Protein AF-A0A8H3URM6-F1 (afdb_monomer_lite)

Sequence (597 aa):
MKFFLSSILAALPLLTSGHVLRPRSQRRVCGNENFEIPDTLKTLHNRLSSTADTAAANLSATIPTYFHIVSSTANQDLVTDQMISDQLDVVNARYAVAGFTFNLVATDRTVNDKWASQQSERAMQKALRKGTYGTLNIYFLTDLPIPLLGQCTFPVANPTSAETVSDGCEIVATSMPGGAKVPYNLGLTVVHEIATMLVSKTSFQTSFVLSASDGGRPLFTNTPTEAQSTRVVITYLNEGAANIIWQIKPVDAQNVTQNHRPFLDGKLLRLRKGLKSSSYTGSNIIPPLMPTEQVFDYYDRKMKPLFGKDQLVEQTKVAISSSLITSCNQVLERLESDHLRHEKRIGWHLAQDSVGLLMTSMASTPNTLKGIEFKPKWLAQSPTAPPNSVRCRTCALSAFRNKKRQACPLRLTRPDSSKPPAASTQNFTPPPWIDTSPQSRASPEVCRALSHFFTKGKGHDVLGRLKEDQLALDPKGVSTLCEPSPSPTPTPPHKPHAHGPARPKPSTTADQIAKLSMAMTLRDCTFFVNVSHDAKGRIVIDGRLADLDPKSGDDAKRLGKWYWDEVDLIEQGWYTGTGVGAGKEGREEECWLWEGE

pLDDT: mean 74.84, std 21.84, range [19.72, 98.19]

Structure (mmCIF, N/CA/C/O backbone):
data_AF-A0A8H3URM6-F1
#
_entry.id   AF-A0A8H3URM6-F1
#
loop_
_atom_site.group_PDB
_atom_site.id
_atom_site.type_symbol
_atom_site.label_atom_id
_atom_site.label_alt_id
_atom_site.label_comp_id
_atom_site.label_asym_id
_atom_site.label_entity_id
_atom_site.label_seq_id
_atom_site.pdbx_PDB_ins_code
_atom_site.Cartn_x
_atom_site.Cartn_y
_atom_site.Cartn_z
_atom_site.occupancy
_atom_site.B_iso_or_equiv
_atom_site.auth_seq_id
_atom_site.auth_comp_id
_atom_site.auth_asym_id
_atom_site.auth_atom_id
_atom_site.pdbx_PDB_model_num
ATOM 1 N N . MET A 1 1 ? -6.444 32.604 33.435 1.00 22.39 1 MET A N 1
ATOM 2 C CA . MET A 1 1 ? -7.071 33.885 33.056 1.00 22.39 1 MET A CA 1
ATOM 3 C C . MET A 1 1 ? -6.577 34.249 31.659 1.00 22.39 1 MET A C 1
ATOM 5 O O . MET A 1 1 ? -5.400 34.518 31.526 1.00 22.39 1 MET A O 1
ATOM 9 N N . LYS A 1 2 ? -7.472 34.190 30.660 1.00 20.05 2 LYS A N 1
ATOM 10 C CA . LYS A 1 2 ? -7.481 34.977 29.408 1.00 20.05 2 LYS A CA 1
ATOM 11 C C . LYS A 1 2 ? -6.284 34.953 28.413 1.00 20.05 2 LYS A C 1
ATOM 13 O O . LYS A 1 2 ? -5.235 35.507 28.696 1.00 20.05 2 LYS A O 1
ATOM 18 N N . PHE A 1 3 ? -6.639 34.522 27.187 1.00 21.72 3 PHE A N 1
ATOM 19 C CA . PHE A 1 3 ? -6.190 34.971 25.844 1.00 21.72 3 PHE A CA 1
ATOM 20 C C . PHE A 1 3 ? -4.773 34.557 25.376 1.00 21.72 3 PHE A C 1
ATOM 22 O O . PHE A 1 3 ? -3.860 34.505 26.180 1.00 21.72 3 PHE A O 1
ATOM 29 N N . PHE A 1 4 ? -4.491 34.188 24.116 1.00 21.81 4 PHE A N 1
ATOM 30 C CA . PHE A 1 4 ? -5.001 34.573 22.781 1.00 21.81 4 PHE A CA 1
ATOM 31 C C . PHE A 1 4 ? -5.020 33.335 21.840 1.00 21.81 4 PHE A C 1
ATOM 33 O O . PHE A 1 4 ? -4.120 32.509 21.926 1.00 21.81 4 PHE A O 1
ATOM 40 N N . LEU A 1 5 ? -6.082 33.040 21.067 1.00 22.05 5 LEU A N 1
ATOM 41 C CA . LEU A 1 5 ? -6.530 33.669 19.800 1.00 22.05 5 LEU A CA 1
ATOM 42 C C . LEU A 1 5 ? -5.486 33.587 18.666 1.00 22.05 5 LEU A C 1
ATOM 44 O O . LEU A 1 5 ? -4.328 33.889 18.892 1.00 22.05 5 LEU A O 1
ATOM 48 N N . SER A 1 6 ? -5.812 33.347 17.397 1.00 21.45 6 SER A N 1
ATOM 49 C CA . SER A 1 6 ? -7.054 33.090 16.653 1.00 21.45 6 SER A CA 1
ATOM 50 C C . SER A 1 6 ? -6.665 33.159 15.164 1.00 21.45 6 SER A C 1
ATOM 52 O O . SER A 1 6 ? -5.586 33.658 14.845 1.00 21.45 6 SER A O 1
ATOM 54 N N . SER A 1 7 ? -7.618 32.812 14.291 1.00 21.75 7 SER A N 1
ATOM 55 C CA . SER A 1 7 ? -7.902 33.526 13.031 1.00 21.75 7 SER A CA 1
ATOM 56 C C . SER A 1 7 ? -7.237 32.972 11.751 1.00 21.75 7 SER A C 1
ATOM 58 O O . SER A 1 7 ? -6.039 32.752 11.739 1.00 21.75 7 SER A O 1
ATOM 60 N N . ILE A 1 8 ? -7.905 32.795 10.596 1.00 22.42 8 ILE A N 1
ATOM 61 C CA . ILE A 1 8 ? -9.201 33.319 10.118 1.00 22.42 8 ILE A CA 1
ATOM 62 C C . ILE A 1 8 ? -9.531 32.740 8.709 1.00 22.42 8 ILE A C 1
ATOM 64 O O . ILE A 1 8 ? -8.610 32.551 7.923 1.00 22.42 8 ILE A O 1
ATOM 68 N N . LEU A 1 9 ? -10.840 32.571 8.424 1.00 21.94 9 LEU A N 1
ATOM 69 C CA . LEU A 1 9 ? -11.581 32.624 7.128 1.00 21.94 9 LEU A CA 1
ATOM 70 C C . LEU A 1 9 ? -11.205 31.664 5.966 1.00 21.94 9 LEU A C 1
ATOM 72 O O . LEU A 1 9 ? -10.062 31.282 5.801 1.00 21.94 9 LEU A O 1
ATOM 76 N N . ALA A 1 10 ? -12.074 31.300 5.014 1.00 20.94 10 ALA A N 1
ATOM 77 C CA . ALA A 1 10 ? -13.515 31.427 4.756 1.00 20.94 10 ALA A CA 1
ATOM 78 C C . ALA A 1 10 ? -13.833 30.644 3.461 1.00 20.94 10 ALA A C 1
ATOM 80 O O . ALA A 1 10 ? -12.940 30.441 2.643 1.00 20.94 10 ALA A O 1
ATOM 81 N N . ALA A 1 11 ? -15.127 30.349 3.264 1.00 20.12 11 ALA A N 1
ATOM 82 C CA . ALA A 1 11 ? -15.887 30.402 1.999 1.00 20.12 11 ALA A CA 1
ATOM 83 C C . ALA A 1 11 ? -16.608 29.098 1.580 1.00 20.12 11 ALA A C 1
ATOM 85 O O . ALA A 1 11 ? -16.002 28.116 1.163 1.00 20.12 11 ALA A O 1
ATOM 86 N N . LEU A 1 12 ? -17.945 29.167 1.664 1.00 21.84 12 LEU A N 1
ATOM 87 C CA . LEU A 1 12 ? -18.951 28.363 0.947 1.00 21.84 12 LEU A CA 1
ATOM 88 C C . LEU A 1 12 ? -18.888 28.595 -0.587 1.00 21.84 12 LEU A C 1
ATOM 90 O O . LEU A 1 12 ? -18.393 29.643 -1.006 1.00 21.84 12 LEU A O 1
ATOM 94 N N . PRO A 1 13 ? -19.420 27.672 -1.424 1.00 23.75 13 PRO A N 1
ATOM 95 C CA . PRO A 1 13 ? -20.816 27.754 -1.932 1.00 23.75 13 PRO A CA 1
ATOM 96 C C . PRO A 1 13 ? -21.560 26.389 -1.872 1.00 23.75 13 PRO A C 1
ATOM 98 O O . PRO A 1 13 ? -20.948 25.341 -2.036 1.00 23.75 13 PRO A O 1
ATOM 101 N N . LEU A 1 14 ? -22.814 26.298 -1.398 1.00 19.72 14 LEU A N 1
ATOM 102 C CA . LEU A 1 14 ? -24.123 26.535 -2.059 1.00 19.72 14 LEU A CA 1
ATOM 103 C C . LEU A 1 14 ? -24.566 25.482 -3.114 1.00 19.72 14 LEU A C 1
ATOM 105 O O . LEU A 1 14 ? -24.080 25.468 -4.235 1.00 19.72 14 LEU A O 1
ATOM 109 N N . LEU A 1 15 ? -25.563 24.679 -2.692 1.00 22.38 15 LEU A N 1
ATOM 110 C CA . LEU A 1 15 ? -26.756 24.131 -3.380 1.00 22.38 15 LEU A CA 1
ATOM 111 C C . LEU A 1 15 ? -26.642 23.501 -4.786 1.00 22.38 15 LEU A C 1
ATOM 113 O O . LEU A 1 15 ? -26.404 24.191 -5.764 1.00 22.38 15 LEU A O 1
ATOM 117 N N . THR A 1 16 ? -27.093 22.245 -4.915 1.00 21.45 16 THR A N 1
ATOM 118 C CA . THR A 1 16 ? -28.340 21.913 -5.645 1.00 21.45 16 THR A CA 1
ATOM 119 C C . THR A 1 16 ? -28.917 20.576 -5.162 1.00 21.45 16 THR A C 1
ATOM 121 O O . THR A 1 16 ? -28.208 19.590 -4.975 1.00 21.45 16 THR A O 1
ATOM 124 N N . SER A 1 17 ? -30.231 20.573 -4.931 1.00 25.91 17 SER A N 1
ATOM 125 C CA . SER A 1 17 ? -31.048 19.397 -4.639 1.00 25.91 17 SER A CA 1
ATOM 126 C C . SER A 1 17 ? -31.165 18.492 -5.864 1.00 25.91 17 SER A C 1
ATOM 128 O O . SER A 1 17 ? -31.462 18.965 -6.957 1.00 25.91 17 SER A O 1
ATOM 130 N N . GLY A 1 18 ? -31.039 17.184 -5.655 1.00 20.23 18 GLY A N 1
ATOM 131 C CA . GLY A 1 18 ? -31.412 16.158 -6.624 1.00 20.23 18 GLY A CA 1
ATOM 132 C C . GLY A 1 18 ? -32.097 14.999 -5.912 1.00 20.23 18 GLY A C 1
ATOM 133 O O . GLY A 1 18 ? -31.440 14.075 -5.444 1.00 20.23 18 GLY A O 1
ATOM 134 N N . HIS A 1 19 ? -33.424 15.058 -5.806 1.00 25.00 19 HIS A N 1
ATOM 135 C CA . HIS A 1 19 ? -34.251 13.895 -5.496 1.00 25.00 19 HIS A CA 1
ATOM 136 C C . HIS A 1 19 ? -34.042 12.832 -6.580 1.00 25.00 19 HIS A C 1
ATOM 138 O O . HIS A 1 19 ? -34.504 13.031 -7.698 1.00 25.00 19 HIS A O 1
ATOM 144 N N . VAL A 1 20 ? -33.431 11.689 -6.256 1.00 21.95 20 VAL A N 1
ATOM 145 C CA . VAL A 1 20 ? -33.603 10.451 -7.035 1.00 21.95 20 VAL A CA 1
A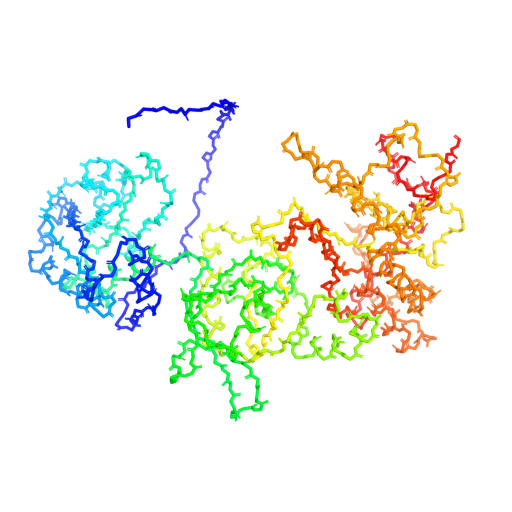TOM 146 C C . VAL A 1 20 ? -33.661 9.250 -6.086 1.00 21.95 20 VAL A C 1
ATOM 148 O O . VAL A 1 20 ? -32.659 8.771 -5.571 1.00 21.95 20 VAL A O 1
ATOM 151 N N . LEU A 1 21 ? -34.903 8.843 -5.821 1.00 22.05 21 LEU A N 1
ATOM 152 C CA . LEU A 1 21 ? -35.418 7.480 -5.650 1.00 22.05 21 LEU A CA 1
ATOM 153 C C . LEU A 1 21 ? -34.482 6.404 -5.058 1.00 22.05 21 LEU A C 1
ATOM 155 O O . LEU A 1 21 ? -33.603 5.859 -5.721 1.00 22.05 21 LEU A O 1
ATOM 159 N N . ARG A 1 22 ? -34.819 6.000 -3.824 1.00 28.72 22 ARG A N 1
ATOM 160 C CA . ARG A 1 22 ? -34.423 4.737 -3.178 1.00 28.72 22 ARG A CA 1
ATOM 161 C C . ARG A 1 22 ? -34.714 3.518 -4.073 1.00 28.72 22 ARG A C 1
ATOM 163 O O . ARG A 1 22 ? -35.853 3.372 -4.518 1.00 28.72 22 ARG A O 1
ATOM 170 N N . PRO A 1 23 ? -33.790 2.543 -4.133 1.00 22.27 23 PRO A N 1
ATOM 171 C CA . PRO A 1 23 ? -34.149 1.134 -4.243 1.00 22.27 23 PRO A CA 1
ATOM 172 C C . PRO A 1 23 ? -33.955 0.386 -2.915 1.00 22.27 23 PRO A C 1
ATOM 174 O O . PRO A 1 23 ? -33.100 0.703 -2.092 1.00 22.27 23 PRO A O 1
ATOM 177 N N . ARG A 1 24 ? -34.821 -0.611 -2.731 1.00 23.92 24 ARG A N 1
ATOM 178 C CA . ARG A 1 24 ? -35.062 -1.451 -1.552 1.00 23.92 24 ARG A CA 1
ATOM 179 C C . ARG A 1 24 ? -33.897 -2.376 -1.151 1.00 23.92 24 ARG A C 1
ATOM 181 O O . ARG A 1 24 ? -33.374 -3.116 -1.970 1.00 23.92 24 ARG A O 1
ATOM 188 N N . SER A 1 25 ? -33.676 -2.411 0.167 1.00 29.08 25 SER A N 1
ATOM 189 C CA . SER A 1 25 ? -33.375 -3.554 1.054 1.00 29.08 25 SER A CA 1
ATOM 190 C C . SER A 1 25 ? -32.246 -4.545 0.718 1.00 29.08 25 SER A C 1
ATOM 192 O O . SER A 1 25 ? -32.439 -5.467 -0.070 1.00 29.08 25 SER A O 1
ATOM 194 N N . GLN A 1 26 ? -31.196 -4.529 1.547 1.00 25.72 26 GLN A N 1
ATOM 195 C CA . GLN A 1 26 ? -30.624 -5.742 2.148 1.00 25.72 26 GLN A CA 1
ATOM 196 C C . GLN A 1 26 ? -30.289 -5.474 3.629 1.00 25.72 26 GLN A C 1
ATOM 198 O O . GLN A 1 26 ? -29.998 -4.351 4.025 1.00 25.72 26 GLN A O 1
ATOM 203 N N . ARG A 1 27 ? -30.527 -6.497 4.453 1.00 28.97 27 ARG A N 1
ATOM 204 C CA . ARG A 1 27 ? -31.002 -6.458 5.848 1.00 28.97 27 ARG A CA 1
ATOM 205 C C . ARG A 1 27 ? -29.857 -6.318 6.872 1.00 28.97 27 ARG A C 1
ATOM 207 O O . ARG A 1 27 ? -28.910 -7.089 6.805 1.00 28.97 27 ARG A O 1
ATOM 214 N N . ARG A 1 28 ? -29.991 -5.422 7.864 1.00 32.56 28 ARG A N 1
ATOM 215 C CA . ARG A 1 28 ? -29.176 -5.395 9.100 1.00 32.56 28 ARG A CA 1
ATOM 216 C C . ARG A 1 28 ? -29.910 -6.188 10.184 1.00 32.56 28 ARG A C 1
ATOM 218 O O . ARG A 1 28 ? -30.978 -5.753 10.590 1.00 32.56 28 ARG A O 1
ATOM 225 N N . VAL A 1 29 ? -29.395 -7.346 10.603 1.00 30.70 29 VAL A N 1
ATOM 226 C CA . VAL A 1 29 ? -29.960 -8.147 11.708 1.00 30.70 29 VAL A CA 1
ATOM 227 C C . VAL A 1 29 ? -28.808 -8.714 12.546 1.00 30.70 29 VAL A C 1
ATOM 229 O O . VAL A 1 29 ? -28.092 -9.591 12.070 1.00 30.70 29 VAL A O 1
ATOM 232 N N . CYS A 1 30 ? -28.624 -8.245 13.783 1.00 43.53 30 CYS A N 1
ATOM 233 C CA . CYS A 1 30 ? -27.733 -8.863 14.775 1.00 43.53 30 CYS A CA 1
ATOM 234 C C . CYS A 1 30 ? -28.233 -8.618 16.212 1.00 43.53 30 CYS A C 1
ATOM 236 O O . CYS A 1 30 ? -28.689 -7.525 16.524 1.00 43.53 30 CYS A O 1
ATOM 238 N N . GLY A 1 31 ? -28.139 -9.637 17.076 1.00 35.72 31 GLY A N 1
ATOM 239 C CA . GLY A 1 31 ? -28.532 -9.561 18.496 1.00 35.72 31 GLY A CA 1
ATOM 240 C C . GLY A 1 31 ? -28.858 -10.916 19.152 1.00 35.72 31 GLY A C 1
ATOM 241 O O . GLY A 1 31 ? -29.718 -10.969 20.022 1.00 35.72 31 GLY A O 1
ATOM 242 N N . ASN A 1 32 ? -28.261 -12.017 18.680 1.00 33.91 32 ASN A N 1
ATOM 243 C CA . ASN A 1 32 ? -28.533 -13.354 19.222 1.00 33.91 32 ASN A CA 1
ATOM 244 C C . ASN A 1 32 ? -27.608 -13.669 20.416 1.00 33.91 32 ASN A C 1
ATOM 246 O O . ASN A 1 32 ? -26.588 -13.004 20.589 1.00 33.91 32 ASN A O 1
ATOM 250 N N . GLU A 1 33 ? -27.929 -14.719 21.175 1.00 31.64 33 GLU A N 1
ATOM 251 C CA . GLU A 1 33 ? -27.276 -15.174 22.425 1.00 31.64 33 GLU A CA 1
ATOM 252 C C . GLU A 1 33 ? -25.735 -15.322 22.399 1.00 31.64 33 GLU A C 1
ATOM 254 O O . GLU A 1 33 ? -25.104 -15.333 23.453 1.00 31.64 33 GLU A O 1
ATOM 259 N N . ASN A 1 34 ? -25.106 -15.350 21.219 1.00 32.72 34 ASN A N 1
ATOM 260 C CA . ASN A 1 34 ? -23.661 -15.543 21.028 1.00 32.72 34 ASN A CA 1
ATOM 261 C C . ASN A 1 34 ? -22.845 -14.233 20.947 1.00 32.72 34 ASN A C 1
ATOM 263 O O . ASN A 1 34 ? -21.835 -14.177 20.242 1.00 32.72 34 ASN A O 1
ATOM 267 N N . PHE A 1 35 ? -23.271 -13.156 21.616 1.00 35.91 35 PHE A N 1
ATOM 268 C CA . PHE A 1 35 ? -22.488 -11.914 21.667 1.00 35.91 35 PHE A CA 1
ATOM 269 C C . PHE A 1 35 ? -21.447 -11.962 22.796 1.00 35.91 35 PHE A C 1
ATOM 271 O O . PHE A 1 35 ? -21.747 -11.680 23.958 1.00 35.91 35 PHE A O 1
ATOM 278 N N . GLU A 1 36 ? -20.207 -12.302 22.445 1.00 36.00 36 GLU A N 1
ATOM 279 C CA . GLU A 1 36 ? -19.042 -12.056 23.296 1.00 36.00 36 GLU A CA 1
ATOM 280 C C . GLU A 1 36 ? -18.607 -10.595 23.158 1.00 36.00 36 GLU A C 1
ATOM 282 O O . GLU A 1 36 ? -18.467 -10.069 22.051 1.00 36.00 36 GLU A O 1
ATOM 287 N N . ILE A 1 37 ? -18.392 -9.928 24.293 1.00 36.47 37 ILE A N 1
ATOM 288 C CA . ILE A 1 37 ? -17.875 -8.559 24.320 1.00 36.47 37 ILE A CA 1
ATOM 289 C C . ILE A 1 37 ? -16.481 -8.595 23.701 1.00 36.47 37 ILE A C 1
ATOM 291 O O . ILE A 1 37 ? -15.611 -9.280 24.247 1.00 36.47 37 ILE A O 1
ATOM 295 N N . PRO A 1 38 ? -16.230 -7.862 22.601 1.00 39.31 38 PRO A N 1
ATOM 296 C CA . PRO A 1 38 ? -14.899 -7.809 22.035 1.00 39.31 38 PRO A CA 1
ATOM 297 C C . PRO A 1 38 ? -13.953 -7.288 23.114 1.00 39.31 38 PRO A C 1
ATOM 299 O O . PRO A 1 38 ? -14.256 -6.296 23.784 1.00 39.31 38 PRO A O 1
ATOM 302 N N . ASP A 1 39 ? -12.793 -7.925 23.274 1.00 35.44 39 ASP A N 1
ATOM 303 C CA . ASP A 1 39 ? -11.812 -7.539 24.291 1.00 35.44 39 ASP A CA 1
ATOM 304 C C . ASP A 1 39 ? -11.472 -6.027 24.228 1.00 35.44 39 ASP A C 1
ATOM 306 O O . ASP A 1 39 ? -11.040 -5.443 25.226 1.00 35.44 39 ASP A O 1
ATOM 310 N N . THR A 1 40 ? -11.758 -5.359 23.098 1.00 36.56 40 THR A N 1
ATOM 311 C CA . THR A 1 40 ? -11.626 -3.917 22.851 1.00 36.56 40 THR A CA 1
ATOM 312 C C . THR A 1 40 ? -12.044 -2.977 23.958 1.00 36.56 40 THR A C 1
ATOM 314 O O . THR A 1 40 ? -11.334 -2.003 24.227 1.00 36.56 40 THR A O 1
ATOM 317 N N . LEU A 1 41 ? -13.146 -3.283 24.624 1.00 35.97 41 LEU A N 1
ATOM 318 C CA . LEU A 1 41 ? -13.705 -2.435 25.666 1.00 35.97 41 LEU A CA 1
ATOM 319 C C . LEU A 1 41 ? -12.892 -2.493 26.960 1.00 35.97 41 LEU A C 1
ATOM 321 O O . LEU A 1 41 ? -12.703 -1.464 27.605 1.00 35.97 41 LEU A O 1
ATOM 325 N N . LYS A 1 42 ? -12.284 -3.647 27.268 1.00 36.66 42 LYS A N 1
ATOM 326 C CA . LYS A 1 42 ? -11.402 -3.823 28.435 1.00 36.66 42 LYS A CA 1
ATOM 327 C C . LYS A 1 42 ? -10.148 -2.946 28.373 1.00 36.66 42 LYS A C 1
ATOM 329 O O . LYS A 1 42 ? -9.509 -2.738 29.392 1.00 36.66 42 LYS A O 1
ATOM 334 N N . THR A 1 43 ? -9.754 -2.444 27.199 1.00 35.62 43 THR A N 1
ATOM 335 C CA . THR A 1 43 ? -8.557 -1.588 27.074 1.00 35.62 43 THR A CA 1
ATOM 336 C C . THR A 1 43 ? -8.857 -0.116 26.842 1.00 35.62 43 THR A C 1
ATOM 338 O O . THR A 1 43 ? -7.979 0.714 27.062 1.00 35.62 43 THR A O 1
ATOM 341 N N . LEU A 1 44 ? -10.083 0.235 26.443 1.00 35.84 44 LEU A N 1
ATOM 342 C CA . LEU A 1 44 ? -10.541 1.622 26.529 1.00 35.84 44 LEU A CA 1
ATOM 343 C C . LEU A 1 44 ? -10.580 2.072 28.001 1.00 35.84 44 LEU A C 1
ATOM 345 O O . LEU A 1 44 ? -10.142 3.179 28.300 1.00 35.84 44 LEU A O 1
ATOM 349 N N . HIS A 1 45 ? -10.974 1.164 28.905 1.00 35.16 45 HIS A N 1
ATOM 350 C CA . HIS A 1 45 ? -10.851 1.296 30.361 1.00 35.16 45 HIS A CA 1
ATOM 351 C C . HIS A 1 45 ? -9.432 1.712 30.790 1.00 35.16 45 HIS A C 1
ATOM 353 O O . HIS A 1 45 ? -9.264 2.764 31.393 1.00 35.16 45 HIS A O 1
ATOM 359 N N . ASN A 1 46 ? -8.397 0.982 30.353 1.00 33.94 46 ASN A N 1
ATOM 360 C CA . ASN A 1 46 ? -6.998 1.280 30.700 1.00 33.94 46 ASN A CA 1
ATOM 361 C C . ASN A 1 46 ? -6.472 2.610 30.124 1.00 33.94 46 ASN A C 1
ATOM 363 O O . ASN A 1 46 ? -5.514 3.173 30.645 1.00 33.94 46 ASN A O 1
ATOM 367 N N . ARG A 1 47 ? -7.056 3.109 29.024 1.00 33.25 47 ARG A N 1
ATOM 368 C CA . ARG A 1 47 ? -6.617 4.348 28.355 1.00 33.25 47 ARG A CA 1
ATOM 369 C C . ARG A 1 47 ? -7.286 5.608 28.898 1.00 33.25 47 ARG A C 1
ATOM 371 O O . ARG A 1 47 ? -6.674 6.668 28.856 1.00 33.25 47 ARG A O 1
ATOM 378 N N . LEU A 1 48 ? -8.511 5.508 29.410 1.00 34.97 48 LEU A N 1
ATOM 379 C CA . LEU A 1 48 ? -9.191 6.628 30.072 1.00 34.97 48 LEU A CA 1
ATOM 380 C C . LEU A 1 48 ? -8.595 6.933 31.462 1.00 34.97 48 LEU A C 1
ATOM 382 O O . LEU A 1 48 ? -8.845 7.997 32.015 1.00 34.97 48 LEU A O 1
ATOM 386 N N . SER A 1 49 ? -7.759 6.034 31.992 1.00 36.12 49 SER A N 1
ATOM 387 C CA . SER A 1 49 ? -7.047 6.164 33.268 1.00 36.12 49 SER A CA 1
ATOM 388 C C . SER A 1 49 ? -5.775 7.025 33.235 1.00 36.12 49 SER A C 1
ATOM 390 O O . SER A 1 49 ? -5.206 7.276 34.291 1.00 36.12 49 SER A O 1
ATOM 392 N N . SER A 1 50 ? -5.278 7.481 32.075 1.00 33.53 50 SER A N 1
ATOM 393 C CA . SER A 1 50 ? -3.970 8.166 32.001 1.00 33.53 50 SER A CA 1
ATOM 394 C C . SER A 1 50 ? -4.017 9.692 32.175 1.00 33.53 50 SER A C 1
ATOM 396 O O . SER A 1 50 ? -3.139 10.393 31.673 1.00 33.53 50 SER A O 1
ATOM 398 N N . THR A 1 51 ? -5.014 10.228 32.879 1.00 34.94 51 THR A N 1
ATOM 399 C CA . THR A 1 51 ? -5.032 11.642 33.292 1.00 34.94 51 THR A CA 1
ATOM 400 C C . THR A 1 51 ? -5.462 11.784 34.751 1.00 34.94 51 THR A C 1
ATOM 402 O O . THR A 1 51 ? -6.599 12.162 35.014 1.00 34.94 51 THR A O 1
ATOM 405 N N . ALA A 1 52 ? -4.554 11.441 35.670 1.00 30.31 52 ALA A N 1
ATOM 406 C CA . ALA A 1 52 ? -4.299 12.064 36.981 1.00 30.31 52 ALA A CA 1
ATOM 407 C C . ALA A 1 52 ? -3.666 11.043 37.948 1.00 30.31 52 ALA A C 1
ATOM 409 O O . ALA A 1 52 ? -4.069 9.887 38.003 1.00 30.31 52 ALA A O 1
ATOM 410 N N . ASP A 1 53 ? -2.649 11.527 38.653 1.00 29.83 53 ASP A N 1
ATOM 411 C CA . ASP A 1 53 ? -1.744 10.921 39.630 1.00 29.83 53 ASP A CA 1
ATOM 412 C C . ASP A 1 53 ? -2.123 9.618 40.368 1.00 29.83 53 ASP A C 1
ATOM 414 O O . ASP A 1 53 ? -3.228 9.392 40.852 1.00 29.83 53 ASP A O 1
ATOM 418 N N . THR A 1 54 ? -1.072 8.809 40.529 1.00 37.28 54 THR A N 1
ATOM 419 C CA . THR A 1 54 ? -0.862 7.669 41.434 1.00 37.28 54 THR A CA 1
ATOM 420 C C . THR A 1 54 ? -1.712 7.635 42.711 1.00 37.28 54 THR A C 1
ATOM 422 O O . THR A 1 54 ? -1.396 8.303 43.691 1.00 37.28 54 THR A O 1
ATOM 425 N N . ALA A 1 55 ? -2.674 6.713 42.748 1.00 27.83 55 ALA A N 1
ATOM 426 C CA . ALA A 1 55 ? -2.976 5.833 43.880 1.00 27.83 55 ALA A CA 1
ATOM 427 C C . ALA A 1 55 ? -3.876 4.694 43.376 1.00 27.83 55 ALA A C 1
ATOM 429 O O . ALA A 1 55 ? -4.726 4.901 42.515 1.00 27.83 55 ALA A O 1
ATOM 430 N N . ALA A 1 56 ? -3.675 3.480 43.885 1.00 36.03 56 ALA A N 1
ATOM 431 C CA . ALA A 1 56 ? -4.493 2.319 43.559 1.00 36.03 56 ALA A CA 1
ATOM 432 C C . ALA A 1 56 ? -5.986 2.592 43.835 1.00 36.03 56 ALA A C 1
ATOM 434 O O . ALA A 1 56 ? -6.423 2.589 44.982 1.00 36.03 56 ALA A O 1
ATOM 435 N N . ALA A 1 57 ? -6.768 2.801 42.778 1.00 29.88 57 ALA A N 1
ATOM 436 C CA . ALA A 1 57 ? -8.221 2.774 42.813 1.00 29.88 57 ALA A CA 1
ATOM 437 C C . ALA A 1 57 ? -8.714 2.107 41.525 1.00 29.88 57 ALA A C 1
ATOM 439 O O . ALA A 1 57 ? -8.346 2.516 40.426 1.00 29.88 57 ALA A O 1
ATOM 440 N N . ASN A 1 58 ? -9.526 1.058 41.666 1.00 37.12 58 ASN A N 1
ATOM 441 C CA . ASN A 1 58 ? -10.289 0.467 40.570 1.00 37.12 58 ASN A CA 1
ATOM 442 C C . ASN A 1 58 ? -11.016 1.585 39.805 1.00 37.12 58 ASN A C 1
ATOM 444 O O . ASN A 1 58 ? -11.922 2.211 40.353 1.00 37.12 58 ASN A O 1
ATOM 448 N N . LEU A 1 59 ? -10.628 1.851 38.556 1.00 40.66 59 LEU A N 1
ATOM 449 C CA . LEU A 1 59 ? -11.228 2.898 37.725 1.00 40.66 59 LEU A CA 1
ATOM 450 C C . LEU A 1 59 ? -12.572 2.439 37.141 1.00 40.66 59 LEU A C 1
ATOM 452 O O . LEU A 1 59 ? -12.723 2.281 35.937 1.00 40.66 59 LEU A O 1
ATOM 456 N N . SER A 1 60 ? -13.582 2.228 37.983 1.00 53.47 60 SER A N 1
ATOM 457 C CA . SER A 1 60 ? -14.961 2.078 37.512 1.00 53.47 60 SER A CA 1
ATOM 458 C C . SER A 1 60 ? -15.414 3.377 36.831 1.00 53.47 60 SER A C 1
ATOM 460 O O . SER A 1 60 ? -15.541 4.409 37.494 1.00 53.47 60 SER A O 1
ATOM 462 N N . ALA A 1 61 ? -15.654 3.349 35.520 1.00 61.41 61 ALA A N 1
ATOM 463 C CA . ALA A 1 61 ? -16.208 4.491 34.801 1.00 61.41 61 ALA A CA 1
ATOM 464 C C . ALA A 1 61 ? -17.737 4.414 34.842 1.00 61.41 61 ALA A C 1
ATOM 466 O O . ALA A 1 61 ? -18.346 3.582 34.165 1.00 61.41 61 ALA A O 1
ATOM 467 N N . THR A 1 62 ? -18.349 5.283 35.645 1.00 80.44 62 THR A N 1
ATOM 468 C CA . THR A 1 62 ? -19.805 5.407 35.711 1.00 80.44 62 THR A CA 1
ATOM 469 C C . THR A 1 62 ? -20.291 6.350 34.617 1.00 80.44 62 THR A C 1
ATOM 471 O O . THR A 1 62 ? -20.033 7.550 34.677 1.00 80.44 62 THR A O 1
ATOM 474 N N . ILE A 1 63 ? -20.999 5.819 33.622 1.00 81.69 63 ILE A N 1
ATOM 475 C CA . ILE A 1 63 ? -21.578 6.575 32.511 1.00 81.69 63 ILE A CA 1
ATOM 476 C C . ILE A 1 63 ? -23.007 6.982 32.897 1.00 81.69 63 ILE A C 1
ATOM 478 O O . ILE A 1 63 ? -23.873 6.107 33.030 1.00 81.69 63 ILE A O 1
ATOM 482 N N . PRO A 1 64 ? -23.294 8.287 33.072 1.00 90.00 64 PRO A N 1
ATOM 483 C CA . PRO A 1 64 ? -24.661 8.760 33.228 1.00 90.00 64 PRO A CA 1
ATOM 484 C C . PRO A 1 64 ? -25.457 8.377 31.983 1.00 90.00 64 PRO A C 1
ATOM 486 O O . PRO A 1 64 ? -25.049 8.686 30.862 1.00 90.00 64 PRO A O 1
ATOM 489 N N . THR A 1 65 ? -26.563 7.674 32.181 1.00 93.94 65 THR A N 1
ATOM 490 C CA . THR A 1 65 ? -27.355 7.086 31.104 1.00 93.94 65 THR A CA 1
ATOM 491 C C . THR A 1 65 ? -28.805 7.532 31.225 1.00 93.94 65 THR A C 1
ATOM 493 O O . THR A 1 65 ? -29.366 7.509 32.318 1.00 93.94 65 THR A O 1
ATOM 496 N N . TYR A 1 66 ? -29.413 7.940 30.116 1.00 97.31 66 TYR A N 1
ATOM 497 C CA . TYR A 1 66 ? -30.841 8.238 30.027 1.00 97.31 66 TYR A CA 1
ATOM 498 C C . TYR A 1 66 ? -31.514 7.251 29.089 1.00 97.31 66 TYR A C 1
ATOM 500 O O . TYR A 1 66 ? -31.014 6.999 27.989 1.00 97.31 66 TYR A O 1
ATOM 508 N N . PHE A 1 67 ? -32.651 6.711 29.522 1.00 98.19 67 PHE A N 1
ATOM 509 C CA . PHE A 1 67 ? -33.528 5.924 28.664 1.00 98.19 67 PHE A CA 1
ATOM 510 C C . PHE A 1 67 ? -34.715 6.785 28.236 1.00 98.19 67 PHE A C 1
ATOM 512 O O . PHE A 1 67 ? -35.466 7.300 29.062 1.00 98.19 67 PHE A O 1
ATOM 519 N N . HIS A 1 68 ? -34.887 6.930 26.931 1.00 98.00 68 HIS A N 1
ATOM 520 C CA . HIS A 1 68 ? -36.009 7.625 26.323 1.00 98.00 68 HIS A CA 1
ATOM 521 C C . HIS A 1 68 ? -36.924 6.581 25.698 1.00 98.00 68 HIS A C 1
ATOM 523 O O . HIS A 1 68 ? -36.591 5.992 24.672 1.00 98.00 68 HIS A O 1
ATOM 529 N N . ILE A 1 69 ? -38.067 6.323 26.321 1.00 98.19 69 ILE A N 1
ATOM 530 C CA . ILE A 1 69 ? -39.081 5.426 25.775 1.00 98.19 69 ILE A CA 1
ATOM 531 C C . ILE A 1 69 ? -39.967 6.245 24.851 1.00 98.19 69 ILE A C 1
ATOM 533 O O . ILE A 1 69 ? -40.684 7.139 25.301 1.00 98.19 69 ILE A O 1
ATOM 537 N N . VAL A 1 70 ? -39.913 5.958 23.557 1.00 97.62 70 VAL A N 1
ATOM 538 C CA . VAL A 1 70 ? -40.674 6.690 22.548 1.00 97.62 70 VAL A CA 1
ATOM 539 C C . VAL A 1 70 ? -41.671 5.741 21.906 1.00 97.62 70 VAL A C 1
ATOM 541 O O . VAL A 1 70 ? -41.311 4.873 21.106 1.00 97.62 70 VAL A O 1
ATOM 544 N N . SER A 1 71 ? -42.933 5.925 22.278 1.00 97.50 71 SER A N 1
ATOM 545 C CA . SER A 1 71 ? -44.025 5.044 21.892 1.00 97.50 71 SER A CA 1
ATOM 546 C C . SER A 1 71 ? -44.932 5.679 20.848 1.00 97.50 71 SER A C 1
ATOM 548 O O . SER A 1 71 ? -45.178 6.889 20.870 1.00 97.50 71 SER A O 1
ATOM 550 N N . SER A 1 72 ? -45.481 4.865 19.949 1.00 96.81 72 SER A N 1
ATOM 551 C CA . SER A 1 72 ? -46.692 5.259 19.231 1.00 96.81 72 SER A CA 1
ATOM 552 C C . SER A 1 72 ? -47.899 5.204 20.164 1.00 96.81 72 SER A C 1
ATOM 554 O O . SER A 1 72 ? -47.875 4.566 21.215 1.00 96.81 72 SER A O 1
ATOM 556 N N . THR A 1 73 ? -48.986 5.842 19.752 1.00 96.25 73 THR A N 1
ATOM 557 C CA . THR A 1 73 ? -50.280 5.832 20.432 1.00 96.25 73 THR A CA 1
ATOM 558 C C . THR A 1 73 ? -50.829 4.412 20.586 1.00 96.25 73 THR A C 1
ATOM 560 O O . THR A 1 73 ? -51.446 4.101 21.597 1.00 96.25 73 THR A O 1
ATOM 563 N N . ALA A 1 74 ? -50.558 3.526 19.622 1.00 94.88 74 ALA A N 1
ATOM 564 C CA . ALA A 1 74 ? -50.977 2.127 19.679 1.00 94.88 74 ALA A CA 1
ATOM 565 C C . ALA A 1 74 ? -50.150 1.281 20.665 1.00 94.88 74 ALA A C 1
ATOM 567 O O . ALA A 1 74 ? -50.648 0.286 21.179 1.00 94.88 74 ALA A O 1
ATOM 568 N N . ASN A 1 75 ? -48.903 1.678 20.931 1.00 95.44 75 ASN A N 1
ATOM 569 C CA . ASN A 1 75 ? -47.934 0.912 21.717 1.00 95.44 75 ASN A CA 1
ATOM 570 C C . ASN A 1 75 ? -47.485 1.655 22.991 1.00 95.44 75 ASN A C 1
ATOM 572 O O . ASN A 1 75 ? -46.382 1.415 23.486 1.00 95.44 75 ASN A O 1
ATOM 576 N N . GLN A 1 76 ? -48.304 2.571 23.525 1.00 93.81 76 GLN A N 1
ATOM 577 C CA . GLN A 1 76 ? -47.941 3.413 24.680 1.00 93.81 76 GLN A CA 1
ATOM 578 C C . GLN A 1 76 ? -47.516 2.591 25.901 1.00 93.81 76 GLN A C 1
ATOM 580 O O . GLN A 1 76 ? -46.520 2.925 26.544 1.00 93.81 76 GLN A O 1
ATOM 585 N N . ASP A 1 77 ? -48.202 1.473 26.134 1.00 92.25 77 ASP A N 1
ATOM 586 C CA . ASP A 1 77 ? -47.993 0.595 27.287 1.00 92.25 77 ASP A CA 1
ATOM 587 C C . ASP A 1 77 ? -47.068 -0.600 26.987 1.00 92.25 77 ASP A C 1
ATOM 589 O O . ASP A 1 77 ? -46.906 -1.488 27.821 1.00 92.25 77 ASP A O 1
ATOM 593 N N . LEU A 1 78 ? -46.442 -0.643 25.801 1.00 94.19 78 LEU A N 1
ATOM 594 C CA . LEU A 1 78 ? -45.627 -1.785 25.365 1.00 94.19 78 LEU A CA 1
ATOM 595 C C . LEU A 1 78 ? -44.385 -1.998 26.242 1.00 94.19 78 LEU A C 1
ATOM 597 O O . LEU A 1 78 ? -43.989 -3.135 26.483 1.00 94.19 78 LEU A O 1
ATOM 601 N N . VAL A 1 79 ? -43.742 -0.912 26.676 1.00 96.38 79 VAL A N 1
ATOM 602 C CA . VAL A 1 79 ? -42.507 -0.970 27.469 1.00 96.38 79 VAL A CA 1
ATOM 603 C C . VAL A 1 79 ? -42.848 -0.847 28.945 1.00 96.38 79 VAL A C 1
ATOM 605 O O . VAL A 1 79 ? -43.222 0.231 29.410 1.00 96.38 79 VAL A O 1
ATOM 608 N N . THR A 1 80 ? -42.686 -1.930 29.697 1.00 96.94 80 THR A N 1
ATOM 609 C CA . THR A 1 80 ? -42.918 -1.945 31.147 1.00 96.94 80 THR A CA 1
ATOM 610 C C . THR A 1 80 ? -41.690 -1.456 31.916 1.00 96.94 80 THR A C 1
ATOM 612 O O . THR A 1 80 ? -40.572 -1.448 31.398 1.00 96.94 80 THR A O 1
ATOM 615 N N . ASP A 1 81 ? -41.877 -1.067 33.176 1.00 95.81 81 ASP A N 1
ATOM 616 C CA . ASP A 1 81 ? -40.755 -0.689 34.047 1.00 95.81 81 ASP A CA 1
ATOM 617 C C . ASP A 1 81 ? -39.829 -1.880 34.343 1.00 95.81 81 ASP A C 1
ATOM 619 O O . ASP A 1 81 ? -38.621 -1.699 34.493 1.00 95.81 81 ASP A O 1
ATOM 623 N N . GLN A 1 82 ? -40.366 -3.106 34.315 1.00 95.81 82 GLN A N 1
ATOM 624 C CA . GLN A 1 82 ? -39.562 -4.323 34.413 1.00 95.81 82 GLN A CA 1
ATOM 625 C C . GLN A 1 82 ? -38.597 -4.446 33.227 1.00 95.81 82 GLN A C 1
ATOM 627 O O . GLN A 1 82 ? -37.410 -4.660 33.438 1.00 95.81 82 GLN A O 1
ATOM 632 N N . MET A 1 83 ? -39.068 -4.216 31.993 1.00 96.94 83 MET A N 1
ATOM 633 C CA . MET A 1 83 ? -38.201 -4.240 30.807 1.00 96.94 83 MET A CA 1
ATOM 634 C C . MET A 1 83 ? -37.067 -3.215 30.920 1.00 96.94 83 MET A C 1
ATOM 636 O O . MET A 1 83 ? -35.937 -3.503 30.537 1.00 96.94 83 MET A O 1
ATOM 640 N N . ILE A 1 84 ? -37.358 -2.020 31.445 1.00 97.12 84 ILE A N 1
ATOM 641 C CA . ILE A 1 84 ? -36.368 -0.956 31.669 1.00 97.12 84 ILE A CA 1
ATOM 642 C C . ILE A 1 84 ? -35.306 -1.392 32.682 1.00 97.12 84 ILE A C 1
ATOM 644 O O . ILE A 1 84 ? -34.114 -1.259 32.394 1.00 97.12 84 ILE A O 1
ATOM 648 N N . SER A 1 85 ? -35.731 -1.924 33.833 1.00 96.25 85 SER A N 1
ATOM 649 C CA . SER A 1 85 ? -34.822 -2.426 34.869 1.00 96.25 85 SER A CA 1
ATOM 650 C C . SER A 1 85 ? -33.948 -3.556 34.327 1.00 96.25 85 SER A C 1
ATOM 652 O O . SER A 1 85 ? -32.723 -3.465 34.369 1.00 96.25 85 SER A O 1
ATOM 654 N N . ASP A 1 86 ? -34.566 -4.562 33.707 1.00 93.31 86 ASP A N 1
ATOM 655 C CA . ASP A 1 86 ? -33.864 -5.723 33.162 1.00 93.31 86 ASP A CA 1
ATOM 656 C C . ASP A 1 86 ? -32.876 -5.315 32.062 1.00 93.31 86 ASP A C 1
ATOM 658 O O . ASP A 1 86 ? -31.781 -5.864 31.946 1.00 93.31 86 ASP A O 1
ATOM 662 N N . GLN A 1 87 ? -33.232 -4.330 31.232 1.00 96.69 87 GLN A N 1
ATOM 663 C CA . GLN A 1 87 ? -32.348 -3.841 30.180 1.00 96.69 87 GLN A CA 1
ATOM 664 C C . GLN A 1 87 ? -31.100 -3.159 30.751 1.00 96.69 87 GLN A C 1
ATOM 666 O O . GLN A 1 87 ? -30.010 -3.333 30.193 1.00 96.69 87 GLN A O 1
ATOM 671 N N . LEU A 1 88 ? -31.246 -2.395 31.838 1.00 95.12 88 LEU A N 1
ATOM 672 C CA . LEU A 1 88 ? -30.117 -1.802 32.549 1.00 95.12 88 LEU A CA 1
ATOM 673 C C . LEU A 1 88 ? -29.233 -2.891 33.170 1.00 95.12 88 LEU A C 1
ATOM 675 O O . LEU A 1 88 ? -28.010 -2.825 33.031 1.00 95.12 88 LEU A O 1
ATOM 679 N N . ASP A 1 89 ? -29.842 -3.911 33.777 1.00 91.56 89 ASP A N 1
ATOM 680 C CA . ASP A 1 89 ? -29.135 -5.050 34.368 1.00 91.56 89 ASP A CA 1
ATOM 681 C C . ASP A 1 89 ? -28.341 -5.828 33.319 1.00 91.56 89 ASP A C 1
ATOM 683 O O . ASP A 1 89 ? -27.169 -6.130 33.536 1.00 91.56 89 ASP A O 1
ATOM 687 N N . VAL A 1 90 ? -28.915 -6.084 32.138 1.00 83.00 90 VAL A N 1
ATOM 688 C CA . VAL A 1 90 ? -28.208 -6.741 31.028 1.00 83.00 90 VAL A CA 1
ATOM 689 C C . VAL A 1 90 ? -26.993 -5.927 30.584 1.00 83.00 90 VAL A C 1
ATOM 691 O O . VAL A 1 90 ? -25.910 -6.489 30.414 1.00 83.00 90 VAL A O 1
ATOM 694 N N . VAL A 1 91 ? -27.135 -4.610 30.403 1.00 85.31 91 VAL A N 1
ATOM 695 C CA . VAL A 1 91 ? -26.013 -3.751 29.993 1.00 85.31 91 VAL A CA 1
ATOM 696 C C . VAL A 1 91 ? -24.937 -3.731 31.083 1.00 85.31 91 VAL A C 1
ATOM 698 O O . VAL A 1 91 ? -23.771 -3.982 30.784 1.00 85.31 91 VAL A O 1
ATOM 701 N N . ASN A 1 92 ? -25.306 -3.520 32.346 1.00 88.00 92 ASN A N 1
ATOM 702 C CA . ASN A 1 92 ? -24.357 -3.509 33.459 1.00 88.00 92 ASN A CA 1
ATOM 703 C C . ASN A 1 92 ? -23.665 -4.861 33.656 1.00 88.00 92 ASN A C 1
ATOM 705 O O . ASN A 1 92 ? -22.443 -4.899 33.758 1.00 88.00 92 ASN A O 1
ATOM 709 N N . ALA A 1 93 ? -24.397 -5.976 33.624 1.00 75.62 93 ALA A N 1
ATOM 710 C CA . ALA A 1 93 ? -23.825 -7.315 33.751 1.00 75.62 93 ALA A CA 1
ATOM 711 C C . ALA A 1 93 ? -22.810 -7.611 32.640 1.00 75.62 93 ALA A C 1
ATOM 713 O O . ALA A 1 93 ? -21.761 -8.206 32.888 1.00 75.62 93 ALA A O 1
ATOM 714 N N . ARG A 1 94 ? -23.094 -7.168 31.409 1.00 74.19 94 ARG A N 1
ATOM 715 C CA . ARG A 1 94 ? -22.175 -7.335 30.282 1.00 74.19 94 ARG A CA 1
ATOM 716 C C . ARG A 1 94 ? -20.955 -6.433 30.445 1.00 74.19 94 ARG A C 1
ATOM 718 O O . ARG A 1 94 ? -19.836 -6.925 30.426 1.00 74.19 94 ARG A O 1
ATOM 725 N N . TYR A 1 95 ? -21.126 -5.139 30.666 1.00 69.50 95 TYR A N 1
ATOM 726 C CA . TYR A 1 95 ? -20.002 -4.202 30.704 1.00 69.50 95 TYR A CA 1
ATOM 727 C C . TYR A 1 95 ? -19.203 -4.178 32.017 1.00 69.50 95 TYR A C 1
ATOM 729 O O . TYR A 1 95 ? -18.081 -3.662 32.018 1.00 69.50 95 TYR A O 1
ATOM 737 N N . ALA A 1 96 ? -19.701 -4.801 33.091 1.00 70.25 96 ALA A N 1
ATOM 738 C CA . ALA A 1 96 ? -18.998 -4.920 34.370 1.00 70.25 96 ALA A CA 1
ATOM 739 C C . ALA A 1 96 ? -17.609 -5.557 34.215 1.00 70.25 96 ALA A C 1
ATOM 741 O O . ALA A 1 96 ? -16.646 -5.096 34.826 1.00 70.25 96 ALA A O 1
ATOM 742 N N . VAL A 1 97 ? -17.462 -6.552 33.327 1.00 53.69 97 VAL A N 1
ATOM 743 C CA . VAL A 1 97 ? -16.160 -7.198 33.048 1.00 53.69 97 VAL A CA 1
ATOM 744 C C . VAL A 1 97 ? -15.144 -6.260 32.383 1.00 53.69 97 VAL A C 1
ATOM 746 O O . VAL A 1 97 ? -13.955 -6.569 32.343 1.00 53.69 97 VAL A O 1
ATOM 749 N N . ALA A 1 98 ? -15.605 -5.136 31.829 1.00 49.03 98 ALA A N 1
ATOM 750 C CA . ALA A 1 98 ? -14.787 -4.078 31.245 1.00 49.03 98 ALA A CA 1
ATOM 751 C C . ALA A 1 98 ? -14.684 -2.840 32.160 1.00 49.03 98 ALA A C 1
ATOM 753 O O . ALA A 1 98 ? -14.162 -1.815 31.728 1.00 49.03 98 ALA A O 1
ATOM 754 N N . GLY A 1 99 ? -15.179 -2.921 33.403 1.00 62.50 99 GLY A N 1
ATOM 755 C CA . GLY A 1 99 ? -15.099 -1.846 34.394 1.00 62.50 99 GLY A CA 1
ATOM 756 C C . GLY A 1 99 ? -15.947 -0.612 34.070 1.00 62.50 99 GLY A C 1
ATOM 757 O O . GLY A 1 99 ? -15.642 0.477 34.556 1.00 62.50 99 GLY A O 1
ATOM 758 N N . PHE A 1 100 ? -16.986 -0.762 33.243 1.00 73.94 100 PHE A N 1
ATOM 759 C CA . PHE A 1 100 ? -17.981 0.283 32.999 1.00 73.94 100 PHE A CA 1
ATOM 760 C C . PHE A 1 100 ? -19.267 -0.033 33.754 1.00 73.94 100 PHE A C 1
ATOM 762 O O . PHE A 1 100 ? -19.757 -1.162 33.709 1.00 73.94 100 PHE A O 1
ATOM 769 N N . THR A 1 101 ? -19.833 0.996 34.374 1.00 84.44 101 THR A N 1
ATOM 770 C CA . THR A 1 101 ? -21.154 0.949 34.999 1.00 84.44 101 THR A CA 1
ATOM 771 C C . THR A 1 101 ? -22.019 2.020 34.357 1.00 84.44 101 THR A C 1
ATOM 773 O O . THR A 1 101 ? -21.618 3.173 34.240 1.00 84.44 101 THR A O 1
ATOM 776 N N . PHE A 1 102 ? -23.221 1.667 33.942 1.00 89.19 102 PHE A N 1
ATOM 777 C CA . PHE A 1 102 ? -24.214 2.590 33.422 1.00 89.19 102 PHE A CA 1
ATOM 778 C C . PHE A 1 102 ? -25.142 2.962 34.572 1.00 89.19 102 PHE A C 1
ATOM 780 O O . PHE A 1 102 ? -25.852 2.116 35.118 1.00 89.19 102 PHE A O 1
ATOM 787 N N . ASN A 1 103 ? -25.099 4.234 34.969 1.00 92.50 103 ASN A N 1
ATOM 788 C CA . ASN A 1 103 ? -25.980 4.781 35.992 1.00 92.50 103 ASN A CA 1
ATOM 789 C C . ASN A 1 103 ? -27.192 5.410 35.309 1.00 92.50 103 ASN A C 1
ATOM 791 O O . ASN A 1 103 ? -27.055 6.452 34.664 1.00 92.50 103 ASN A O 1
ATOM 795 N N . LEU A 1 104 ? -28.358 4.780 35.437 1.00 96.25 104 LEU A N 1
ATOM 796 C CA . LEU A 1 104 ? -29.600 5.310 34.889 1.00 96.25 104 LEU A CA 1
ATOM 797 C C . LEU A 1 104 ? -30.020 6.553 35.684 1.00 96.25 104 LEU A C 1
ATOM 799 O O . LEU A 1 104 ? -30.486 6.453 36.814 1.00 96.25 104 LEU A O 1
ATOM 803 N N . VAL A 1 105 ? -29.835 7.734 35.093 1.00 95.88 105 VAL A N 1
ATOM 804 C CA . VAL A 1 105 ? -30.131 9.020 35.741 1.00 95.88 105 VAL A CA 1
ATOM 805 C C . VAL A 1 105 ? -31.631 9.283 35.760 1.00 95.88 105 VAL A C 1
ATOM 807 O O . VAL A 1 105 ? -32.175 9.722 36.769 1.00 95.88 105 VAL A O 1
ATOM 810 N N . ALA A 1 106 ? -32.300 9.032 34.635 1.00 95.31 106 ALA A N 1
ATOM 811 C CA . ALA A 1 106 ? -33.748 9.081 34.532 1.00 95.31 106 ALA A CA 1
ATOM 812 C C . ALA A 1 106 ? -34.229 8.283 33.319 1.00 95.31 106 ALA A C 1
ATOM 814 O O . ALA A 1 106 ? -33.490 8.080 32.351 1.00 95.31 106 ALA A O 1
ATOM 815 N N . THR A 1 107 ? -35.507 7.919 33.366 1.00 97.38 107 THR A N 1
ATOM 816 C CA . THR A 1 107 ? -36.265 7.467 32.201 1.00 97.38 107 THR A CA 1
ATOM 817 C C . THR A 1 107 ? -37.339 8.499 31.886 1.00 97.38 107 THR A C 1
ATOM 819 O O . THR A 1 107 ? -37.989 9.004 32.801 1.00 97.38 107 THR A O 1
ATOM 822 N N . ASP A 1 108 ? -37.545 8.814 30.612 1.00 96.00 108 ASP A N 1
ATOM 823 C CA . ASP A 1 108 ? -38.722 9.558 30.163 1.00 96.00 108 ASP A CA 1
ATOM 824 C C . ASP A 1 108 ? -39.522 8.769 29.132 1.00 96.00 108 ASP A C 1
ATOM 826 O O . ASP A 1 108 ? -38.994 7.920 28.419 1.00 96.00 108 ASP A O 1
ATOM 830 N N . ARG A 1 109 ? -40.831 9.031 29.106 1.00 97.62 109 ARG A N 1
ATOM 831 C CA . ARG A 1 109 ? -41.793 8.397 28.208 1.00 97.62 109 ARG A CA 1
ATOM 832 C C . ARG A 1 109 ? -42.410 9.475 27.329 1.00 97.62 109 ARG A C 1
ATOM 834 O O . ARG A 1 109 ? -42.965 10.446 27.837 1.00 97.62 109 ARG A O 1
ATOM 841 N N . THR A 1 110 ? -42.307 9.302 26.020 1.00 97.62 110 THR A N 1
ATOM 842 C CA . THR A 1 110 ? -42.830 10.228 25.017 1.00 97.62 110 THR A CA 1
ATOM 843 C C . THR A 1 110 ? -43.750 9.483 24.066 1.00 97.62 110 THR A C 1
ATOM 845 O O . THR A 1 110 ? -43.340 8.511 23.438 1.00 97.62 110 THR A O 1
ATOM 848 N N . VAL A 1 111 ? -44.978 9.971 23.906 1.00 97.56 111 VAL A N 1
ATOM 849 C CA . VAL A 1 111 ? -45.896 9.471 22.878 1.00 97.56 111 VAL A CA 1
ATOM 850 C C . VAL A 1 111 ? -45.754 10.330 21.630 1.00 97.56 111 VAL A C 1
ATOM 852 O O . VAL A 1 111 ? -46.119 11.506 21.633 1.00 97.56 111 VAL A O 1
ATOM 855 N N . ASN A 1 112 ? -45.219 9.750 20.559 1.00 97.50 112 ASN A N 1
ATOM 856 C CA . ASN A 1 112 ? -45.111 10.408 19.263 1.00 97.50 112 ASN A CA 1
ATOM 857 C C . ASN A 1 112 ? -44.954 9.371 18.142 1.00 97.50 112 ASN A C 1
ATOM 859 O O . ASN A 1 112 ? -43.864 8.844 17.930 1.00 97.50 112 ASN A O 1
ATOM 863 N N . ASP A 1 113 ? -46.023 9.132 17.377 1.00 95.94 113 ASP A N 1
ATOM 864 C CA . ASP A 1 113 ? -46.058 8.116 16.309 1.00 95.94 113 ASP A CA 1
ATOM 865 C C . ASP A 1 113 ? -44.952 8.294 15.255 1.00 95.94 113 ASP A C 1
ATOM 867 O O . ASP A 1 113 ? -44.416 7.319 14.719 1.00 95.94 113 ASP A O 1
ATOM 871 N N . LYS A 1 114 ? -44.577 9.546 14.954 1.00 94.38 114 LYS A N 1
ATOM 872 C CA . LYS A 1 114 ? -43.500 9.832 13.997 1.00 94.38 114 LYS A CA 1
ATOM 873 C C . LYS A 1 114 ? -42.158 9.405 14.577 1.00 94.38 114 LYS A C 1
ATOM 875 O O . LYS A 1 114 ? -41.428 8.668 13.925 1.00 94.38 114 LYS A O 1
ATOM 880 N N . TRP A 1 115 ? -41.851 9.816 15.802 1.00 95.19 115 TRP A N 1
ATOM 881 C CA . TRP A 1 115 ? -40.572 9.492 16.437 1.00 95.19 115 TRP A CA 1
ATOM 882 C C . TRP A 1 115 ? -40.442 8.000 16.751 1.00 95.19 115 TRP A C 1
ATOM 884 O O . TRP A 1 115 ? -39.402 7.412 16.471 1.00 95.19 115 TRP A O 1
ATOM 894 N N . ALA A 1 116 ? -41.517 7.365 17.222 1.00 93.06 116 ALA A N 1
ATOM 895 C CA . ALA A 1 116 ? -41.555 5.931 17.504 1.00 93.06 116 ALA A CA 1
ATOM 896 C C . ALA A 1 116 ? -41.264 5.068 16.264 1.00 93.06 116 ALA A C 1
ATOM 898 O O . ALA A 1 116 ? -40.741 3.967 16.398 1.00 93.06 116 ALA A O 1
ATOM 899 N N . SER A 1 117 ? -41.556 5.582 15.062 1.00 87.69 117 SER A N 1
ATOM 900 C CA . SER A 1 117 ? -41.249 4.946 13.773 1.00 87.69 117 SER A CA 1
ATOM 901 C C . SER A 1 117 ? -39.985 5.492 13.092 1.00 87.69 117 SER A C 1
ATOM 903 O O . SER A 1 117 ? -39.797 5.301 11.888 1.00 87.69 117 SER A O 1
ATOM 905 N N . GLN A 1 118 ? -39.108 6.163 13.853 1.00 85.25 118 GLN A N 1
ATOM 906 C CA . GLN A 1 118 ? -37.844 6.760 13.396 1.00 85.25 118 GLN A CA 1
ATOM 907 C C . GLN A 1 118 ? -38.000 7.885 12.356 1.00 85.25 118 GLN A C 1
ATOM 909 O O . GLN A 1 118 ? -37.068 8.259 11.642 1.00 85.25 118 GLN A O 1
ATOM 914 N N . GLN A 1 119 ? -39.187 8.472 12.244 1.00 80.19 119 GLN A N 1
ATOM 915 C CA . GLN A 1 119 ? -39.388 9.657 11.422 1.00 80.19 119 GLN A CA 1
ATOM 916 C C . GLN A 1 119 ? -39.009 10.898 12.231 1.00 80.19 119 GLN A C 1
ATOM 918 O O . GLN A 1 119 ? -39.463 11.088 13.356 1.00 80.19 119 GLN A O 1
ATOM 923 N N . SER A 1 120 ? -38.219 11.791 11.630 1.00 82.75 120 SER A N 1
ATOM 924 C CA . SER A 1 120 ? -37.740 13.026 12.273 1.00 82.75 120 SER A CA 1
ATOM 925 C C . SER A 1 120 ? -36.803 12.809 13.476 1.00 82.75 120 SER A C 1
ATOM 927 O O . SER A 1 120 ? -36.855 13.585 14.431 1.00 82.75 120 SER A O 1
ATOM 929 N N . GLU A 1 121 ? -35.907 11.818 13.400 1.00 84.12 121 GLU A N 1
ATOM 930 C CA . GLU A 1 121 ? -34.853 11.502 14.390 1.00 84.12 121 GLU A CA 1
ATOM 931 C C . GLU A 1 121 ? -34.181 12.751 14.989 1.00 84.12 121 GLU A C 1
ATOM 933 O O . GLU A 1 121 ? -34.197 12.959 16.198 1.00 84.12 121 GLU A O 1
ATOM 938 N N . ARG A 1 122 ? -33.685 13.666 14.147 1.00 83.62 122 ARG A N 1
ATOM 939 C CA . ARG A 1 122 ? -32.988 14.875 14.620 1.00 83.62 122 ARG A CA 1
ATOM 940 C C . ARG A 1 122 ? -33.864 15.779 15.495 1.00 83.62 122 ARG A C 1
ATOM 942 O O . ARG A 1 122 ? -33.350 16.464 16.375 1.00 83.62 122 ARG A O 1
ATOM 949 N N . ALA A 1 123 ? -35.172 15.827 15.239 1.00 87.88 123 ALA A N 1
ATOM 950 C CA . ALA A 1 123 ? -36.102 16.601 16.059 1.00 87.88 123 ALA A CA 1
ATOM 951 C C . ALA A 1 123 ? -36.341 15.921 17.413 1.00 87.88 123 ALA A C 1
ATOM 953 O O . ALA A 1 123 ? -36.361 16.611 18.429 1.00 87.88 123 ALA A O 1
ATOM 954 N N . MET A 1 124 ? -36.458 14.589 17.421 1.00 94.19 124 MET A N 1
ATOM 955 C CA . MET A 1 124 ? -36.554 13.782 18.638 1.00 94.19 124 MET A CA 1
ATOM 956 C C . MET A 1 124 ? -35.303 13.950 19.505 1.00 94.19 124 MET A C 1
ATOM 958 O O . MET A 1 124 ? -35.408 14.358 20.656 1.00 94.19 124 MET A O 1
ATOM 962 N N . GLN A 1 125 ? -34.116 13.713 18.944 1.00 91.19 125 GLN A N 1
ATOM 963 C CA . GLN A 1 125 ? -32.853 13.795 19.680 1.00 91.19 125 GLN A CA 1
ATOM 964 C C . GLN A 1 125 ? -32.622 15.212 20.221 1.00 91.19 125 GLN A C 1
ATOM 966 O O . GLN A 1 125 ? -32.329 15.381 21.400 1.00 91.19 125 GLN A O 1
ATOM 971 N N . LYS A 1 126 ? -32.893 16.255 19.421 1.00 91.75 126 LYS A N 1
ATOM 972 C CA . LYS A 1 126 ? -32.831 17.651 19.888 1.00 91.75 126 LYS A CA 1
ATOM 973 C C . LYS A 1 126 ? -33.780 17.947 21.052 1.00 91.75 126 LYS A C 1
ATOM 975 O O . LYS A 1 126 ? -33.445 18.777 21.891 1.00 91.75 126 LYS A O 1
ATOM 980 N N . ALA A 1 127 ? -34.965 17.341 21.067 1.00 94.44 127 ALA A N 1
ATOM 981 C CA . ALA A 1 127 ? -35.969 17.582 22.100 1.00 94.44 127 ALA A CA 1
ATOM 982 C C . ALA A 1 127 ? -35.697 16.794 23.388 1.00 94.44 127 ALA A C 1
ATOM 984 O O . ALA A 1 127 ? -35.962 17.300 24.475 1.00 94.44 127 ALA A O 1
ATOM 985 N N . LEU A 1 128 ? -35.205 15.562 23.259 1.00 95.50 128 LEU A N 1
ATOM 986 C CA . LEU A 1 128 ? -35.162 14.602 24.359 1.00 95.50 128 LEU A CA 1
ATOM 987 C C . LEU A 1 128 ? -33.775 14.424 24.969 1.00 95.50 128 LEU A C 1
ATOM 989 O O . LEU A 1 128 ? -33.693 14.085 26.145 1.00 95.50 128 LEU A O 1
ATOM 993 N N . ARG A 1 129 ? -32.699 14.649 24.205 1.00 93.31 129 ARG A N 1
ATOM 994 C CA . ARG A 1 129 ? -31.330 14.449 24.683 1.00 93.31 129 ARG A CA 1
ATOM 995 C C . ARG A 1 129 ? -31.075 15.200 25.991 1.00 93.31 129 ARG A C 1
ATOM 997 O O . ARG A 1 129 ? -31.362 16.392 26.108 1.00 93.31 129 ARG A O 1
ATOM 1004 N N . LYS A 1 130 ? -30.435 14.516 26.939 1.00 92.44 130 LYS A N 1
ATOM 1005 C CA . LYS A 1 130 ? -30.042 15.062 28.239 1.00 92.44 130 LYS A CA 1
ATOM 1006 C C . LYS A 1 130 ? -28.547 14.908 28.501 1.00 92.44 130 LYS A C 1
ATOM 1008 O O . LYS A 1 130 ? -27.873 14.021 27.978 1.00 92.44 130 LYS A O 1
ATOM 1013 N N . GLY A 1 131 ? -28.052 15.777 29.380 1.00 86.88 131 GLY A N 1
ATOM 1014 C CA . GLY A 1 131 ? -26.681 15.749 29.877 1.00 86.88 131 GLY A CA 1
ATOM 1015 C C . GLY A 1 131 ? -25.661 16.375 28.930 1.00 86.88 131 GLY A C 1
ATOM 1016 O O . GLY A 1 131 ? -25.972 17.249 28.123 1.00 86.88 131 GLY A O 1
ATOM 1017 N N . THR A 1 132 ? -24.407 15.960 29.090 1.00 81.69 132 THR A N 1
ATOM 1018 C CA . THR A 1 132 ? -23.277 16.429 28.279 1.00 81.69 132 THR A CA 1
ATOM 1019 C C . THR A 1 132 ? -22.911 15.383 27.228 1.00 81.69 132 THR A C 1
ATOM 1021 O O . THR A 1 132 ? -23.519 14.317 27.140 1.00 81.69 132 THR A O 1
ATOM 1024 N N . TYR A 1 133 ? -21.868 15.640 26.442 1.00 75.06 133 TYR A N 1
ATOM 1025 C CA . TYR A 1 133 ? -21.329 14.640 25.518 1.00 75.06 133 TYR A CA 1
ATOM 1026 C C . TYR A 1 133 ? -20.761 13.386 26.217 1.00 75.06 133 TYR A C 1
ATOM 1028 O O . TYR A 1 133 ? -20.586 12.353 25.588 1.00 75.06 133 TYR A O 1
ATOM 1036 N N . GLY A 1 134 ? -20.513 13.446 27.533 1.00 74.00 134 GLY A N 1
ATOM 1037 C CA . GLY A 1 134 ? -20.150 12.278 28.346 1.00 74.00 134 GLY A CA 1
ATOM 1038 C C . GLY A 1 134 ? -21.348 11.463 28.856 1.00 74.00 134 GLY A C 1
ATOM 1039 O O . GLY A 1 134 ? -21.161 10.559 29.663 1.00 74.00 134 GLY A O 1
ATOM 1040 N N . THR A 1 135 ? -22.575 11.813 28.458 1.00 83.94 135 THR A N 1
ATOM 1041 C CA . THR A 1 135 ? -23.823 11.146 28.864 1.00 83.94 135 THR A CA 1
ATOM 1042 C C . THR A 1 135 ? -24.348 10.272 27.728 1.00 83.94 135 THR A C 1
ATOM 1044 O O . THR A 1 135 ? -24.520 10.753 26.607 1.00 83.94 135 THR A O 1
ATOM 1047 N N . LEU A 1 136 ? -24.656 9.006 28.020 1.00 89.19 136 LEU A N 1
ATOM 1048 C CA . LEU A 1 136 ? -25.258 8.097 27.049 1.00 89.19 136 LEU A CA 1
ATOM 1049 C C . LEU A 1 136 ? -26.779 8.287 27.015 1.00 89.19 136 LEU A C 1
ATOM 1051 O O . LEU A 1 136 ? -27.452 8.156 28.033 1.00 89.19 136 LEU A O 1
ATOM 1055 N N . ASN A 1 137 ? -27.329 8.562 25.836 1.00 93.88 137 ASN A N 1
ATOM 1056 C CA . ASN A 1 137 ? -28.772 8.643 25.619 1.00 93.88 137 ASN A CA 1
ATOM 1057 C C . ASN A 1 137 ? -29.200 7.441 24.765 1.00 93.88 137 ASN A C 1
ATOM 1059 O O . ASN A 1 137 ? -28.667 7.245 23.671 1.00 93.88 137 ASN A O 1
ATOM 1063 N N . ILE A 1 138 ? -30.127 6.624 25.272 1.00 95.94 138 ILE A N 1
ATOM 1064 C CA . ILE A 1 138 ? -30.662 5.447 24.574 1.00 95.94 138 ILE A CA 1
ATOM 1065 C C . ILE A 1 138 ? -32.157 5.651 24.333 1.00 95.94 138 ILE A C 1
ATOM 1067 O O . ILE A 1 138 ? -32.929 5.785 25.278 1.00 95.94 138 ILE A O 1
ATOM 1071 N N . TYR A 1 139 ? -32.562 5.667 23.070 1.00 97.00 139 TYR A N 1
ATOM 1072 C CA . TYR A 1 139 ? -33.933 5.838 22.608 1.00 97.00 139 TYR A CA 1
ATOM 1073 C C . TYR A 1 139 ? -34.530 4.473 22.264 1.00 97.00 139 TYR A C 1
ATOM 1075 O O . TYR A 1 139 ? -34.157 3.863 21.264 1.00 97.00 139 TYR A O 1
ATOM 1083 N N . PHE A 1 140 ? -35.462 3.986 23.078 1.00 97.44 140 PHE A N 1
ATOM 1084 C CA . PHE A 1 140 ? -36.218 2.768 22.803 1.00 97.44 140 PHE A CA 1
ATOM 1085 C C . PHE A 1 140 ? -37.479 3.121 22.023 1.00 97.44 140 PHE A C 1
ATOM 1087 O O . PHE A 1 140 ? -38.400 3.738 22.556 1.00 97.44 140 PHE A O 1
ATOM 1094 N N . LEU A 1 141 ? -37.511 2.733 20.752 1.00 96.81 141 LEU A N 1
ATOM 1095 C CA . LEU A 1 141 ? -38.571 3.076 19.810 1.00 96.81 141 LEU A CA 1
ATOM 1096 C C . LEU A 1 141 ? -39.512 1.872 19.636 1.00 96.81 141 LEU A C 1
ATOM 1098 O O . LEU A 1 141 ? -39.062 0.785 19.257 1.00 96.81 141 LEU A O 1
ATOM 1102 N N . THR A 1 142 ? -40.810 2.031 19.915 1.00 96.00 142 THR A N 1
ATOM 1103 C CA . THR A 1 142 ? -41.776 0.910 19.855 1.00 96.00 142 THR A CA 1
ATOM 1104 C C . THR A 1 142 ? -42.070 0.432 18.436 1.00 96.00 142 THR A C 1
ATOM 1106 O O . THR A 1 142 ? -42.380 -0.741 18.236 1.00 96.00 142 THR A O 1
ATOM 1109 N N . ASP A 1 143 ? -41.924 1.319 17.452 1.00 91.56 143 ASP A N 1
ATOM 1110 C CA . ASP A 1 143 ? -42.331 1.108 16.062 1.00 91.56 143 ASP A CA 1
ATOM 1111 C C . ASP A 1 143 ? -41.144 1.239 15.089 1.00 91.56 143 ASP A C 1
ATOM 1113 O O . ASP A 1 143 ? -41.333 1.523 13.902 1.00 91.56 143 ASP A O 1
ATOM 1117 N N . LEU A 1 144 ? -39.910 1.023 15.578 1.00 85.50 144 LEU A N 1
ATOM 1118 C CA . LEU A 1 144 ? -38.701 1.074 14.751 1.00 85.50 144 LEU A CA 1
ATOM 1119 C C . LEU A 1 144 ? -38.845 0.127 13.546 1.00 85.50 144 LEU A C 1
ATOM 1121 O O . LEU A 1 144 ? -39.077 -1.074 13.737 1.00 85.50 144 LEU A O 1
ATOM 1125 N N . PRO A 1 145 ? -38.689 0.620 12.303 1.00 73.81 145 PRO A N 1
ATOM 1126 C CA . PRO A 1 145 ? -38.876 -0.214 11.127 1.00 73.81 145 PRO A CA 1
ATOM 1127 C C . PRO A 1 145 ? -37.910 -1.408 11.071 1.00 73.81 145 PRO A C 1
ATOM 1129 O O . PRO A 1 145 ? -36.697 -1.280 10.908 1.00 73.81 145 PRO A O 1
ATOM 1132 N N . ILE A 1 146 ? -38.480 -2.609 11.122 1.00 56.72 146 ILE A N 1
ATOM 1133 C CA . ILE A 1 146 ? -37.782 -3.884 10.906 1.00 56.72 146 ILE A CA 1
ATOM 1134 C C . ILE A 1 146 ? -37.235 -3.908 9.458 1.00 56.72 146 ILE A C 1
ATOM 1136 O O . ILE A 1 146 ? -37.942 -3.478 8.542 1.00 56.72 146 ILE A O 1
ATOM 1140 N N . PRO A 1 147 ? -36.011 -4.415 9.183 1.00 50.88 147 PRO A N 1
ATOM 1141 C CA . PRO A 1 147 ? -35.173 -5.313 9.990 1.00 50.88 147 PRO A CA 1
ATOM 1142 C C . PRO A 1 147 ? -34.276 -4.662 11.047 1.00 50.88 147 PRO A C 1
ATOM 1144 O O . PRO A 1 147 ? -33.613 -5.408 11.759 1.00 50.88 147 PRO A O 1
ATOM 1147 N N . LEU A 1 148 ? -34.247 -3.332 11.168 1.00 67.50 148 LEU A N 1
ATOM 1148 C CA . LEU A 1 148 ? -33.338 -2.653 12.090 1.00 67.50 148 LEU A CA 1
ATOM 1149 C C . LEU A 1 148 ? -33.656 -3.030 13.547 1.00 67.50 148 LEU A C 1
ATOM 1151 O O . LEU A 1 148 ? -34.796 -2.896 13.988 1.00 67.50 148 LEU A O 1
ATOM 1155 N N . LEU A 1 149 ? -32.649 -3.522 14.275 1.00 76.81 149 LEU A N 1
ATOM 1156 C CA . LEU A 1 149 ? -32.751 -3.783 15.715 1.00 76.81 149 LEU A CA 1
ATOM 1157 C C . LEU A 1 149 ? -32.219 -2.600 16.526 1.00 76.81 149 LEU A C 1
ATOM 1159 O O . LEU A 1 149 ? -32.818 -2.240 17.532 1.00 76.81 149 LEU A O 1
ATOM 1163 N N . GLY A 1 150 ? -31.153 -1.954 16.064 1.00 79.75 150 GLY A N 1
ATOM 1164 C CA . GLY A 1 150 ? -30.664 -0.725 16.662 1.00 79.75 150 GLY A CA 1
ATOM 1165 C C . GLY A 1 150 ? -29.599 -0.037 15.816 1.00 79.75 150 GLY A C 1
ATOM 1166 O O . GLY A 1 150 ? -29.191 -0.551 14.772 1.00 79.75 150 GLY A O 1
ATOM 1167 N N . GLN A 1 151 ? -29.207 1.156 16.249 1.00 77.06 151 GLN A N 1
ATOM 1168 C CA . GLN A 1 151 ? -28.070 1.913 15.737 1.00 77.06 151 GLN A CA 1
ATOM 1169 C C . GLN A 1 151 ? -27.543 2.869 16.814 1.00 77.06 151 GLN A C 1
ATOM 1171 O O . GLN A 1 151 ? -28.338 3.476 17.524 1.00 77.06 151 GLN A O 1
ATOM 1176 N N . CYS A 1 152 ? -26.227 3.071 16.898 1.00 76.56 152 CYS A N 1
ATOM 1177 C CA . CYS A 1 152 ? -25.634 4.196 17.632 1.00 76.56 152 CYS A CA 1
ATOM 1178 C C . CYS A 1 152 ? -24.817 5.101 16.708 1.00 76.56 152 CYS A C 1
ATOM 1180 O O . CYS A 1 152 ? -24.210 4.660 15.727 1.00 76.56 152 CYS A O 1
ATOM 1182 N N . THR A 1 153 ? -24.728 6.373 17.072 1.00 64.62 153 THR A N 1
ATOM 1183 C CA . THR A 1 153 ? -23.769 7.312 16.483 1.00 64.62 153 THR A CA 1
ATOM 1184 C C . THR A 1 153 ? -22.375 7.138 17.076 1.00 64.62 153 THR A C 1
ATOM 1186 O O . THR A 1 153 ? -22.234 6.993 18.287 1.00 64.62 153 THR A O 1
ATOM 1189 N N . PHE A 1 154 ? -21.334 7.224 16.248 1.00 54.25 154 PHE A N 1
ATOM 1190 C CA . PHE A 1 154 ? -19.947 7.121 16.709 1.00 54.25 154 PHE A CA 1
ATOM 1191 C C . PHE A 1 154 ? -19.491 8.390 17.439 1.00 54.25 154 PHE A C 1
ATOM 1193 O O . PHE A 1 154 ? -19.836 9.492 17.006 1.00 54.25 154 PHE A O 1
ATOM 1200 N N . PRO A 1 155 ? -18.650 8.264 18.479 1.00 56.31 155 PRO A N 1
ATOM 1201 C CA . PRO A 1 155 ? -18.061 9.413 19.132 1.00 56.31 155 PRO A CA 1
ATOM 1202 C C . PRO A 1 155 ? -17.040 10.072 18.198 1.00 56.31 155 PRO A C 1
ATOM 1204 O O . PRO A 1 155 ? -16.114 9.435 17.694 1.00 56.31 155 PRO A O 1
ATOM 1207 N N . VAL A 1 156 ? -17.189 11.374 17.994 1.00 47.09 156 VAL A N 1
ATOM 1208 C CA . VAL A 1 156 ? -16.203 12.242 17.347 1.00 47.09 156 VAL A CA 1
ATOM 1209 C C . VAL A 1 156 ? -15.369 12.995 18.385 1.00 47.09 156 VAL A C 1
ATOM 1211 O O . VAL A 1 156 ? -15.844 13.306 19.482 1.00 47.09 156 VAL A O 1
ATOM 1214 N N . ALA A 1 157 ? -14.115 13.293 18.041 1.00 43.69 157 ALA A N 1
ATOM 1215 C CA . ALA A 1 157 ? -13.261 14.158 18.847 1.00 43.69 157 ALA A CA 1
ATOM 1216 C C . ALA A 1 157 ? -13.682 15.622 18.645 1.00 43.69 157 ALA A C 1
ATOM 1218 O O . ALA A 1 157 ? -13.672 16.101 17.515 1.00 43.69 157 ALA A O 1
ATOM 1219 N N . ASN A 1 158 ? -14.001 16.326 19.737 1.00 51.53 158 ASN A N 1
ATOM 1220 C CA . ASN A 1 158 ? -14.474 17.720 19.739 1.00 51.53 158 ASN A CA 1
ATOM 1221 C C . ASN A 1 158 ? -15.766 17.922 18.917 1.00 51.53 158 ASN A C 1
ATOM 1223 O O . ASN A 1 158 ? -15.728 18.576 17.874 1.00 51.53 158 ASN A O 1
ATOM 1227 N N . PRO A 1 159 ? -16.905 17.363 19.366 1.00 59.41 159 PRO A N 1
ATOM 1228 C CA . PRO A 1 159 ? -18.151 17.411 18.610 1.00 59.41 159 PRO A CA 1
ATOM 1229 C C . PRO A 1 159 ? -18.645 18.847 18.419 1.00 59.41 159 PRO A C 1
ATOM 1231 O O . PRO A 1 159 ? -18.634 19.674 19.336 1.00 59.41 159 PRO A O 1
ATOM 1234 N N . THR A 1 160 ? -19.141 19.135 17.221 1.00 71.94 160 THR A N 1
ATOM 1235 C CA . THR A 1 160 ? -19.951 20.326 16.970 1.00 71.94 160 THR A CA 1
ATOM 1236 C C . THR A 1 160 ? -21.279 20.225 17.717 1.00 71.94 160 THR A C 1
ATOM 1238 O O . THR A 1 160 ? -21.773 19.136 18.000 1.00 71.94 160 THR A O 1
ATOM 1241 N N . SER A 1 161 ? -21.948 21.354 17.963 1.00 76.19 161 SER A N 1
ATOM 1242 C CA . SER A 1 161 ? -23.281 21.345 18.587 1.00 76.19 161 SER A CA 1
ATOM 1243 C C . SER A 1 161 ? -24.311 20.522 17.802 1.00 76.19 161 SER A C 1
ATOM 1245 O O . SER A 1 161 ? -25.271 20.034 18.382 1.00 76.19 161 SER A O 1
ATOM 1247 N N . ALA A 1 162 ? -24.132 20.365 16.486 1.00 74.00 162 ALA A N 1
ATOM 1248 C CA . ALA A 1 162 ? -25.003 19.543 15.652 1.00 74.00 162 ALA A CA 1
ATOM 1249 C C . ALA A 1 162 ? -24.779 18.036 15.864 1.00 74.00 162 ALA A C 1
ATOM 1251 O O . ALA A 1 162 ? -25.751 17.280 15.809 1.00 74.00 162 ALA A O 1
ATOM 1252 N N . GLU A 1 163 ? -23.531 17.624 16.092 1.00 67.62 163 GLU A N 1
ATOM 1253 C CA . GLU A 1 163 ? -23.147 16.240 16.397 1.00 67.62 163 GLU A CA 1
ATOM 1254 C C . GLU A 1 163 ? -23.531 15.883 17.834 1.00 67.62 163 GLU A C 1
ATOM 1256 O O . GLU A 1 163 ? -24.162 14.856 18.036 1.00 67.62 163 GLU A O 1
ATOM 1261 N N . THR A 1 164 ? -23.308 16.789 18.795 1.00 72.44 164 THR A N 1
ATOM 1262 C CA . THR A 1 164 ? -23.776 16.657 20.190 1.00 72.44 164 THR A CA 1
ATOM 1263 C C . THR A 1 164 ? -25.296 16.680 20.326 1.00 72.44 164 THR A C 1
ATOM 1265 O O . THR A 1 164 ? -25.818 16.462 21.401 1.00 72.44 164 THR A O 1
ATOM 1268 N N . VAL A 1 165 ? -26.052 17.053 19.297 1.00 78.50 165 VAL A N 1
ATOM 1269 C CA . VAL A 1 165 ? -27.518 16.929 19.334 1.00 78.50 165 VAL A CA 1
ATOM 1270 C C . VAL A 1 165 ? -27.956 15.559 18.847 1.00 78.50 165 VAL A C 1
ATOM 1272 O O . VAL A 1 165 ? -29.036 15.120 19.217 1.00 78.50 165 VAL A O 1
ATOM 1275 N N . SER A 1 166 ? -27.144 14.913 18.013 1.00 74.50 166 SER A N 1
ATOM 1276 C CA . SER A 1 166 ? -27.527 13.678 17.334 1.00 74.50 166 SER A CA 1
ATOM 1277 C C . SER A 1 166 ? -26.858 12.448 17.945 1.00 74.50 166 SER A C 1
ATOM 1279 O O . SER A 1 166 ? -26.971 11.373 17.375 1.00 74.50 166 SER A O 1
ATOM 1281 N N . ASP A 1 167 ? -26.132 12.587 19.060 1.00 73.25 167 ASP A N 1
ATOM 1282 C CA . ASP A 1 167 ? -25.418 11.474 19.671 1.00 73.25 167 ASP A CA 1
ATOM 1283 C C . ASP A 1 167 ? -26.299 10.647 20.615 1.00 73.25 167 ASP A C 1
ATOM 1285 O O . ASP A 1 167 ? -27.000 11.170 21.488 1.00 73.25 167 ASP A O 1
ATOM 1289 N N . GLY A 1 168 ? -26.231 9.330 20.446 1.00 84.12 168 GLY A N 1
ATOM 1290 C CA . GLY A 1 168 ? -26.989 8.359 21.220 1.00 84.12 168 GLY A CA 1
ATOM 1291 C C . GLY A 1 168 ? -27.205 7.058 20.457 1.00 84.12 168 GLY A C 1
ATOM 1292 O O . GLY A 1 168 ? -26.606 6.821 19.405 1.00 84.12 168 GLY A O 1
ATOM 1293 N N . CYS A 1 169 ? -28.066 6.213 21.013 1.00 88.06 169 CYS A N 1
ATOM 1294 C CA . CYS A 1 169 ? -28.407 4.906 20.468 1.00 88.06 169 CYS A CA 1
ATOM 1295 C C . CYS A 1 169 ? -29.916 4.778 20.295 1.00 88.06 169 CYS A C 1
ATOM 1297 O O . CYS A 1 169 ? -30.649 4.956 21.258 1.00 88.06 169 CYS A O 1
ATOM 1299 N N . GLU A 1 170 ? -30.391 4.441 19.104 1.00 91.56 170 GLU A N 1
ATOM 1300 C CA . GLU A 1 170 ? -31.796 4.142 18.830 1.00 91.56 170 GLU A CA 1
ATOM 1301 C C . GLU A 1 170 ? -31.982 2.635 18.723 1.00 91.56 170 GLU A C 1
ATOM 1303 O O . GLU A 1 170 ? -31.301 1.980 17.939 1.00 91.56 170 GLU A O 1
ATOM 1308 N N . ILE A 1 171 ? -32.893 2.076 19.511 1.00 93.31 171 ILE A N 1
ATOM 1309 C CA . ILE A 1 171 ? -33.042 0.636 19.709 1.00 93.31 171 ILE A CA 1
ATOM 1310 C C . ILE A 1 171 ? -34.516 0.269 19.564 1.00 93.31 171 ILE A C 1
ATOM 1312 O O . ILE A 1 171 ? -35.391 0.964 20.078 1.00 93.31 171 ILE A O 1
ATOM 1316 N N . VAL A 1 172 ? -34.819 -0.846 18.900 1.00 91.25 172 VAL A N 1
ATOM 1317 C CA . VAL A 1 172 ? -36.186 -1.367 18.860 1.00 91.25 172 VAL A CA 1
ATOM 1318 C C . VAL A 1 172 ? -36.587 -1.836 20.257 1.00 91.25 172 VAL A C 1
ATOM 1320 O O . VAL A 1 172 ? -35.970 -2.742 20.826 1.00 91.25 172 VAL A O 1
ATOM 1323 N N . ALA A 1 173 ? -37.645 -1.248 20.813 1.00 95.19 173 ALA A N 1
ATOM 1324 C CA . ALA A 1 173 ? -38.069 -1.516 22.187 1.00 95.19 173 ALA A CA 1
ATOM 1325 C C . ALA A 1 173 ? -38.464 -2.986 22.410 1.00 95.19 173 ALA A C 1
ATOM 1327 O O . ALA A 1 173 ? -38.249 -3.549 23.479 1.00 95.19 173 ALA A O 1
ATOM 1328 N N . THR A 1 174 ? -38.963 -3.662 21.371 1.00 91.44 174 THR A N 1
ATOM 1329 C CA . THR A 1 174 ? -39.319 -5.089 21.444 1.00 91.44 174 THR A CA 1
ATOM 1330 C C . THR A 1 174 ? -38.116 -6.028 21.598 1.00 91.44 174 THR A C 1
ATOM 1332 O O . THR A 1 174 ? -38.330 -7.213 21.854 1.00 91.44 174 THR A O 1
ATOM 1335 N N . SER A 1 175 ? -36.877 -5.530 21.460 1.00 90.75 175 SER A N 1
ATOM 1336 C CA . SER A 1 175 ? -35.638 -6.286 21.725 1.00 90.75 175 SER A CA 1
ATOM 1337 C C . SER A 1 175 ? -35.140 -6.197 23.174 1.00 90.75 175 SER A C 1
ATOM 1339 O O . SER A 1 175 ? -34.182 -6.882 23.539 1.00 90.75 175 SER A O 1
ATOM 1341 N N . MET A 1 176 ? -35.796 -5.391 24.015 1.00 94.69 176 MET A N 1
ATOM 1342 C CA . MET A 1 176 ? -35.543 -5.386 25.456 1.00 94.69 176 MET A CA 1
ATOM 1343 C C . MET A 1 176 ? -35.870 -6.760 26.074 1.00 94.69 176 MET A C 1
ATOM 1345 O O . MET A 1 176 ? -36.662 -7.509 25.485 1.00 94.69 176 MET A O 1
ATOM 1349 N N . PRO A 1 177 ? -35.292 -7.102 27.243 1.00 93.94 177 PRO A N 1
ATOM 1350 C CA . PRO A 1 177 ? -35.615 -8.330 27.965 1.00 93.94 177 PRO A CA 1
ATOM 1351 C C . PRO A 1 177 ? -37.125 -8.519 28.130 1.00 93.94 177 PRO A C 1
ATOM 1353 O O . PRO A 1 177 ? -37.827 -7.595 28.530 1.00 93.94 177 PRO A O 1
ATOM 1356 N N . GLY A 1 178 ? -37.639 -9.695 27.762 1.00 85.56 178 GLY A N 1
ATOM 1357 C CA . GLY A 1 178 ? -39.075 -10.007 27.837 1.00 85.56 178 GLY A CA 1
ATOM 1358 C C . GLY A 1 178 ? -39.932 -9.415 26.709 1.00 85.56 178 GLY A C 1
ATOM 1359 O O . GLY A 1 178 ? -41.130 -9.681 26.648 1.00 85.56 178 GLY A O 1
ATOM 1360 N N . GLY A 1 179 ? -39.339 -8.660 25.781 1.00 89.31 179 GLY A N 1
ATOM 1361 C CA . GLY A 1 179 ? -40.031 -8.108 24.619 1.00 89.31 179 GLY A CA 1
ATOM 1362 C C . GLY A 1 179 ? -40.429 -9.160 23.572 1.00 89.31 179 GLY A C 1
ATOM 1363 O O . GLY A 1 179 ? -39.996 -10.312 23.596 1.00 89.31 179 GLY A O 1
ATOM 1364 N N . ALA A 1 180 ? -41.251 -8.760 22.600 1.00 88.75 180 ALA A N 1
ATOM 1365 C CA . ALA A 1 180 ? -41.809 -9.674 21.595 1.00 88.75 180 ALA A CA 1
ATOM 1366 C C . ALA A 1 180 ? -40.831 -10.081 20.468 1.00 88.75 180 ALA A C 1
ATOM 1368 O O . ALA A 1 180 ? -41.163 -10.926 19.634 1.00 88.75 180 ALA A O 1
ATOM 1369 N N . LYS A 1 181 ? -39.632 -9.485 20.385 1.00 79.69 181 LYS A N 1
ATOM 1370 C CA . LYS A 1 181 ? -38.697 -9.678 19.262 1.00 79.69 181 LYS A CA 1
ATOM 1371 C C . LYS A 1 181 ? -37.819 -10.919 19.429 1.00 79.69 181 LYS A C 1
ATOM 1373 O O . LYS A 1 181 ? -36.602 -10.808 19.420 1.00 79.69 181 LYS A O 1
ATOM 1378 N N . VAL A 1 182 ? -38.400 -12.107 19.549 1.00 68.50 182 VAL A N 1
ATOM 1379 C CA . VAL A 1 182 ? -37.637 -13.371 19.619 1.00 68.50 182 VAL A CA 1
ATOM 1380 C C . VAL A 1 182 ? -36.858 -13.607 18.306 1.00 68.50 182 VAL A C 1
ATOM 1382 O O . VAL A 1 182 ? -37.411 -13.348 17.231 1.00 68.50 182 VAL A O 1
ATOM 1385 N N . PRO A 1 183 ? -35.595 -14.089 18.336 1.00 67.06 183 PRO A N 1
ATOM 1386 C CA . PRO A 1 183 ? -34.749 -14.427 19.500 1.00 67.06 183 PRO A CA 1
ATOM 1387 C C . PRO A 1 183 ? -33.890 -13.261 20.045 1.00 67.06 183 PRO A C 1
ATOM 1389 O O . PRO A 1 183 ? -32.951 -13.462 20.802 1.00 67.06 183 PRO A O 1
ATOM 1392 N N . TYR A 1 184 ? -34.186 -12.028 19.647 1.00 71.56 184 TYR A N 1
ATOM 1393 C CA . TYR A 1 184 ? -33.420 -10.818 19.963 1.00 71.56 184 TYR A CA 1
ATOM 1394 C C . TYR A 1 184 ? -33.902 -10.086 21.229 1.00 71.56 184 TYR A C 1
ATOM 1396 O O . TYR A 1 184 ? -33.448 -8.980 21.503 1.00 71.56 184 TYR A O 1
ATOM 1404 N N . ASN A 1 185 ? -34.828 -10.663 21.995 1.00 81.44 185 ASN A N 1
ATOM 1405 C CA . ASN A 1 185 ? -35.516 -10.050 23.136 1.00 81.44 185 ASN A CA 1
ATOM 1406 C C . ASN A 1 185 ? -34.808 -10.273 24.482 1.00 81.44 185 ASN A C 1
ATOM 1408 O O . ASN A 1 185 ? -35.454 -10.412 25.518 1.00 81.44 185 ASN A O 1
ATOM 1412 N N . LEU A 1 186 ? -33.478 -10.345 24.459 1.00 78.69 186 LEU A N 1
ATOM 1413 C CA . LEU A 1 186 ? -32.631 -10.536 25.641 1.00 78.69 186 LEU A CA 1
ATOM 1414 C C . LEU A 1 186 ? -31.877 -9.256 26.030 1.00 78.69 186 LEU A C 1
ATOM 1416 O O . LEU A 1 186 ? -30.962 -9.299 26.846 1.00 78.69 186 LEU A O 1
ATOM 1420 N N . GLY A 1 187 ? -32.188 -8.123 25.393 1.00 77.94 187 GLY A N 1
ATOM 1421 C CA . GLY A 1 187 ? -31.511 -6.847 25.621 1.00 77.94 187 GLY A CA 1
ATOM 1422 C C . GLY A 1 187 ? -30.097 -6.744 25.039 1.00 77.94 187 GLY A C 1
ATOM 1423 O O . GLY A 1 187 ? -29.415 -5.741 25.260 1.00 77.94 187 GLY A O 1
ATOM 1424 N N . LEU A 1 188 ? -29.644 -7.746 24.274 1.00 75.62 188 LEU A N 1
ATOM 1425 C CA . LEU A 1 188 ? -28.295 -7.790 23.691 1.00 75.62 188 LEU A CA 1
ATOM 1426 C C . LEU A 1 188 ? -28.098 -6.821 22.521 1.00 75.62 188 LEU A C 1
ATOM 1428 O O . LEU A 1 188 ? -26.960 -6.481 22.204 1.00 75.62 188 LEU A O 1
ATOM 1432 N N . THR A 1 189 ? -29.178 -6.332 21.911 1.00 75.75 189 THR A N 1
ATOM 1433 C CA . THR A 1 189 ? -29.107 -5.285 20.885 1.00 75.75 189 THR A CA 1
ATOM 1434 C C . THR A 1 189 ? -28.425 -4.035 21.432 1.00 75.75 189 THR A C 1
ATOM 1436 O O . THR A 1 189 ? -27.476 -3.543 20.835 1.00 75.75 189 THR A O 1
ATOM 1439 N N . VAL A 1 190 ? -28.829 -3.565 22.617 1.00 84.06 190 VAL A N 1
ATOM 1440 C CA . VAL A 1 190 ? -28.222 -2.385 23.257 1.00 84.06 190 VAL A CA 1
ATOM 1441 C C . VAL A 1 190 ? -26.724 -2.594 23.484 1.00 84.06 190 VAL A C 1
ATOM 1443 O O . VAL A 1 190 ? -25.914 -1.718 23.194 1.00 84.06 190 VAL A O 1
ATOM 1446 N N . VAL A 1 191 ? -26.350 -3.788 23.949 1.00 74.88 191 VAL A N 1
ATOM 1447 C CA . VAL A 1 191 ? -24.953 -4.163 24.199 1.00 74.88 191 VAL A CA 1
ATOM 1448 C C . VAL A 1 191 ? -24.140 -4.150 22.899 1.00 74.88 191 VAL A C 1
ATOM 1450 O O . VAL A 1 191 ? -23.030 -3.623 22.864 1.00 74.88 191 VAL A O 1
ATOM 1453 N N . HIS A 1 192 ? -24.697 -4.681 21.810 1.00 62.94 192 HIS A N 1
ATOM 1454 C CA . HIS A 1 192 ? -24.057 -4.665 20.496 1.00 62.94 192 HIS A CA 1
ATOM 1455 C C . HIS A 1 192 ? -23.816 -3.240 19.985 1.00 62.94 192 HIS A C 1
ATOM 1457 O O . HIS A 1 192 ? -22.723 -2.926 19.505 1.00 62.94 192 HIS A O 1
ATOM 1463 N N . GLU A 1 193 ? -24.825 -2.379 20.088 1.00 74.06 193 GLU A N 1
ATOM 1464 C CA . GLU A 1 193 ? -24.763 -1.029 19.540 1.00 74.06 193 GLU A CA 1
ATOM 1465 C C . GLU A 1 193 ? -23.792 -0.141 20.339 1.00 74.06 193 GLU A C 1
ATOM 1467 O O . GLU A 1 193 ? -22.960 0.547 19.742 1.00 74.06 193 GLU A O 1
ATOM 1472 N N . ILE A 1 194 ? -23.777 -0.237 21.677 1.00 71.50 194 ILE A N 1
ATOM 1473 C CA . ILE A 1 194 ? -22.789 0.466 22.519 1.00 71.50 194 ILE A CA 1
ATOM 1474 C C . ILE A 1 194 ? -21.365 -0.041 22.225 1.00 71.50 194 ILE A C 1
ATOM 1476 O O . ILE A 1 194 ? -20.420 0.746 22.153 1.00 71.50 194 ILE A O 1
ATOM 1480 N N . ALA A 1 195 ? -21.168 -1.347 22.016 1.00 60.34 195 ALA A N 1
ATOM 1481 C CA . ALA A 1 195 ? -19.850 -1.893 21.685 1.00 60.34 195 ALA A CA 1
ATOM 1482 C C . ALA A 1 195 ? -19.376 -1.421 20.306 1.00 60.34 195 ALA A C 1
ATOM 1484 O O . ALA A 1 195 ? -18.203 -1.086 20.133 1.00 60.34 195 ALA A O 1
ATOM 1485 N N . THR A 1 196 ? -20.298 -1.350 19.346 1.00 53.09 196 THR A N 1
ATOM 1486 C CA . THR A 1 196 ? -20.043 -0.825 18.004 1.00 53.09 196 THR A CA 1
ATOM 1487 C C . THR A 1 196 ? -19.713 0.663 18.049 1.00 53.09 196 THR A C 1
ATOM 1489 O O . THR A 1 196 ? -18.748 1.072 17.417 1.00 53.09 196 THR A O 1
ATOM 1492 N N . MET A 1 197 ? -20.410 1.464 18.857 1.00 53.97 197 MET A N 1
ATOM 1493 C CA . MET A 1 197 ? -20.087 2.877 19.088 1.00 53.97 197 MET A CA 1
ATOM 1494 C C . MET A 1 197 ? -18.637 3.078 19.564 1.00 53.97 197 MET A C 1
ATOM 1496 O O . MET A 1 197 ? -17.974 4.034 19.169 1.00 53.97 197 MET A O 1
ATOM 1500 N N . LEU A 1 198 ? -18.124 2.168 20.392 1.00 46.81 198 LEU A N 1
ATOM 1501 C CA . LEU A 1 198 ? -16.814 2.286 21.041 1.00 46.81 198 LEU A CA 1
ATOM 1502 C C . LEU A 1 198 ? -15.647 1.704 20.216 1.00 46.81 198 LEU A C 1
ATOM 1504 O O . LEU A 1 198 ? -14.486 1.834 20.613 1.00 46.81 198 LEU A O 1
ATOM 1508 N N . VAL A 1 199 ? -15.917 1.097 19.053 1.00 46.69 199 VAL A N 1
ATOM 1509 C CA . VAL A 1 199 ? -14.907 0.546 18.135 1.00 46.69 199 VAL A CA 1
ATOM 1510 C C . VAL A 1 199 ? -15.108 1.146 16.741 1.00 46.69 199 VAL A C 1
ATOM 1512 O O . VAL A 1 199 ? -16.157 0.973 16.134 1.00 46.69 199 VAL A O 1
ATOM 1515 N N . SER A 1 200 ? -14.094 1.832 16.193 1.00 52.75 200 SER A N 1
ATOM 1516 C CA . SER A 1 200 ? -14.176 2.414 14.839 1.00 52.75 200 SER A CA 1
ATOM 1517 C C . SER A 1 200 ? -14.627 1.365 13.814 1.00 52.75 200 SER A C 1
ATOM 1519 O O . SER A 1 200 ? -14.092 0.255 13.813 1.00 52.75 200 SER A O 1
ATOM 1521 N N . LYS A 1 201 ? -15.530 1.741 12.889 1.00 60.47 201 LYS A N 1
ATOM 1522 C CA . LYS A 1 201 ? -16.020 0.912 11.760 1.00 60.47 201 LYS A CA 1
ATOM 1523 C C . LYS A 1 201 ? -14.907 0.233 10.953 1.00 60.47 201 LYS A C 1
ATOM 1525 O O . LYS A 1 201 ? -15.145 -0.758 10.271 1.00 60.47 201 LYS A O 1
ATOM 1530 N N . THR A 1 202 ? -13.696 0.779 11.021 1.00 63.72 202 THR A N 1
ATOM 1531 C CA . THR A 1 202 ? -12.501 0.305 10.320 1.00 63.72 202 THR A CA 1
ATOM 1532 C C . THR A 1 202 ? -11.609 -0.618 11.150 1.00 63.72 202 THR A C 1
ATOM 1534 O O . THR A 1 202 ? -10.587 -1.054 10.627 1.00 63.72 202 THR A O 1
ATOM 1537 N N . SER A 1 203 ? -11.917 -0.901 12.419 1.00 69.25 203 SER A N 1
ATOM 1538 C CA . SER A 1 203 ? -10.983 -1.568 13.337 1.00 69.25 203 SER A CA 1
ATOM 1539 C C . SER A 1 203 ? -11.606 -2.653 14.212 1.00 69.25 203 SER A C 1
ATOM 1541 O O . SER A 1 203 ? -12.812 -2.669 14.435 1.00 69.25 203 SER A O 1
ATOM 1543 N N . PHE A 1 204 ? -10.768 -3.546 14.734 1.00 71.38 204 PHE A N 1
ATOM 1544 C CA . PHE A 1 204 ? -11.114 -4.525 15.770 1.00 71.38 204 PHE A CA 1
ATOM 1545 C C . PHE A 1 204 ? -9.860 -4.897 16.578 1.00 71.38 204 PHE A C 1
ATOM 1547 O O . PHE A 1 204 ? -8.745 -4.564 16.170 1.00 71.38 204 PHE A O 1
ATOM 1554 N N . GLN A 1 205 ? -10.016 -5.559 17.730 1.00 76.44 205 GLN A N 1
ATOM 1555 C CA . GLN A 1 205 ? -8.871 -6.065 18.496 1.00 76.44 205 GLN A CA 1
ATOM 1556 C C . GLN A 1 205 ? -8.684 -7.564 18.373 1.00 76.44 205 GLN A C 1
ATOM 1558 O O . GLN A 1 205 ? -9.621 -8.316 18.134 1.00 76.44 205 GLN A O 1
ATOM 1563 N N . THR A 1 206 ? -7.431 -7.953 18.543 1.00 79.50 206 THR A N 1
ATOM 1564 C CA . THR A 1 206 ? -6.921 -9.310 18.396 1.00 79.50 206 THR A CA 1
ATOM 1565 C C . THR A 1 206 ? -5.592 -9.407 19.154 1.00 79.50 206 THR A C 1
ATOM 1567 O O . THR A 1 206 ? -5.130 -8.419 19.737 1.00 79.50 206 THR A O 1
ATOM 1570 N N . SER A 1 207 ? -4.962 -10.574 19.158 1.00 83.75 207 SER A N 1
ATOM 1571 C CA . SER A 1 207 ? -3.721 -10.838 19.886 1.00 83.75 207 SER A CA 1
ATOM 1572 C C . SER A 1 207 ? -2.580 -11.194 18.937 1.00 83.75 207 SER A C 1
ATOM 1574 O O . SER A 1 207 ? -2.759 -11.930 17.968 1.00 83.75 207 SER A O 1
ATOM 1576 N N . PHE A 1 208 ? -1.394 -10.667 19.231 1.00 87.81 208 PHE A N 1
ATOM 1577 C CA . PHE A 1 208 ? -0.121 -11.047 18.630 1.00 87.81 208 PHE A CA 1
ATOM 1578 C C . PHE A 1 208 ? 0.635 -11.973 19.585 1.00 87.81 208 PHE A C 1
ATOM 1580 O O . PHE A 1 208 ? 0.832 -11.632 20.753 1.00 87.81 208 PHE A O 1
ATOM 1587 N N . VAL A 1 209 ? 1.060 -13.130 19.088 1.00 86.56 209 VAL A N 1
ATOM 1588 C CA . VAL A 1 209 ? 1.713 -14.187 19.868 1.00 86.56 209 VAL A CA 1
ATOM 1589 C C . VAL A 1 209 ? 2.990 -14.613 19.153 1.00 86.56 209 VAL A C 1
ATOM 1591 O O . VAL A 1 209 ? 2.981 -14.821 17.942 1.00 86.56 209 VAL A O 1
ATOM 1594 N N . LEU A 1 210 ? 4.094 -14.773 19.878 1.00 83.00 210 LEU A N 1
ATOM 1595 C CA . LEU A 1 210 ? 5.264 -15.471 19.347 1.00 83.00 210 LEU A CA 1
ATOM 1596 C C . LEU A 1 210 ? 5.058 -16.973 19.526 1.00 83.00 210 LEU A C 1
ATOM 1598 O O . LEU A 1 210 ? 5.079 -17.470 20.648 1.00 83.00 210 LEU A O 1
ATOM 1602 N N . SER A 1 211 ? 4.835 -17.700 18.434 1.00 69.19 211 SER A N 1
ATOM 1603 C CA . SER A 1 211 ? 4.732 -19.153 18.514 1.00 69.19 211 SER A CA 1
ATOM 1604 C C . SER A 1 211 ? 6.116 -19.792 18.627 1.00 69.19 211 SER A C 1
ATOM 1606 O O . SER A 1 211 ? 7.023 -19.470 17.857 1.00 69.19 211 SER A O 1
ATOM 1608 N N . ALA A 1 212 ? 6.254 -20.741 19.556 1.00 54.81 212 ALA A N 1
ATOM 1609 C CA . ALA A 1 212 ? 7.383 -21.666 19.619 1.00 54.81 212 ALA A CA 1
ATOM 1610 C C . ALA A 1 212 ? 7.068 -23.042 18.988 1.00 54.81 212 ALA A C 1
ATOM 1612 O O . ALA A 1 212 ? 7.995 -23.786 18.679 1.00 54.81 212 ALA A O 1
ATOM 1613 N N . SER A 1 213 ? 5.794 -23.393 18.766 1.00 52.44 213 SER A N 1
ATOM 1614 C CA . SER A 1 213 ? 5.352 -24.779 18.512 1.00 52.44 213 SER A CA 1
ATOM 1615 C C . SER A 1 213 ? 4.909 -25.098 17.073 1.00 52.44 213 SER A C 1
ATOM 1617 O O . SER A 1 213 ? 4.618 -26.253 16.779 1.00 52.44 213 SER A O 1
ATOM 1619 N N . ASP A 1 214 ? 4.938 -24.136 16.147 1.00 50.97 214 ASP A N 1
ATOM 1620 C CA . ASP A 1 214 ? 4.639 -24.319 14.708 1.00 50.97 214 ASP A CA 1
ATOM 1621 C C . ASP A 1 214 ? 5.804 -23.904 13.778 1.00 50.97 214 ASP A C 1
ATOM 1623 O O . ASP A 1 214 ? 5.628 -23.677 12.579 1.00 50.97 214 ASP A O 1
ATOM 1627 N N . GLY A 1 215 ? 7.022 -23.819 14.326 1.00 53.62 215 GLY A N 1
ATOM 1628 C CA . GLY A 1 215 ? 8.226 -23.449 13.574 1.00 53.62 215 GLY A CA 1
ATOM 1629 C C . GLY A 1 215 ? 8.697 -22.005 13.774 1.00 53.62 215 GLY A C 1
ATOM 1630 O O . GLY A 1 215 ? 9.392 -21.470 12.909 1.00 53.62 215 GLY A O 1
ATOM 1631 N N . GLY A 1 216 ? 8.344 -21.372 14.899 1.00 63.47 216 GLY A N 1
ATOM 1632 C CA . GLY A 1 216 ? 8.982 -20.136 15.374 1.00 63.47 216 GLY A CA 1
ATOM 1633 C C . GLY A 1 216 ? 8.474 -18.835 14.742 1.00 63.47 216 GLY A C 1
ATOM 1634 O O . GLY A 1 216 ? 9.127 -17.798 14.879 1.00 63.47 216 GLY A O 1
ATOM 1635 N N . ARG A 1 217 ? 7.359 -18.861 13.997 1.00 79.19 217 ARG A N 1
ATOM 1636 C CA . ARG A 1 217 ? 6.817 -17.672 13.314 1.00 79.19 217 ARG A CA 1
ATOM 1637 C C . ARG A 1 217 ? 5.834 -16.933 14.237 1.00 79.19 217 ARG A C 1
ATOM 1639 O O . ARG A 1 217 ? 5.054 -17.582 14.925 1.00 79.19 217 ARG A O 1
ATOM 1646 N N . PRO A 1 218 ? 5.805 -15.589 14.253 1.00 87.75 218 PRO A N 1
ATOM 1647 C CA . PRO A 1 218 ? 4.776 -14.875 15.006 1.00 87.75 218 PRO A CA 1
ATOM 1648 C C . PRO A 1 218 ? 3.372 -15.133 14.432 1.00 87.75 218 PRO A C 1
ATOM 1650 O O . PRO A 1 218 ? 3.249 -15.396 13.236 1.00 87.75 218 PRO A O 1
ATOM 1653 N N . LEU A 1 219 ? 2.327 -15.022 15.255 1.00 88.25 219 LEU A N 1
ATOM 1654 C CA . LEU A 1 219 ? 0.931 -15.337 14.933 1.00 88.25 219 LEU A CA 1
ATOM 1655 C C . LEU A 1 219 ? -0.013 -14.198 15.349 1.00 88.25 219 LEU A C 1
ATOM 1657 O O . LEU A 1 219 ? 0.050 -13.722 16.481 1.00 88.25 219 LEU A O 1
ATOM 1661 N N . PHE A 1 220 ? -0.938 -13.814 14.464 1.00 88.25 220 PHE A N 1
ATOM 1662 C CA . PHE A 1 220 ? -2.125 -13.030 14.830 1.00 88.25 220 PHE A CA 1
ATOM 1663 C C . PHE A 1 220 ? -3.348 -13.937 15.008 1.00 88.25 220 PHE A C 1
ATOM 1665 O O . PHE A 1 220 ? -3.701 -14.697 14.101 1.00 88.25 220 PHE A O 1
ATOM 1672 N N . THR A 1 221 ? -4.019 -13.824 16.155 1.00 83.06 221 THR A N 1
ATOM 1673 C CA . THR A 1 221 ? -5.188 -14.639 16.509 1.00 83.06 221 THR A CA 1
ATOM 1674 C C . THR A 1 221 ? -6.195 -13.862 17.351 1.00 83.06 221 THR A C 1
ATOM 1676 O O . THR A 1 221 ? -5.824 -13.100 18.240 1.00 83.06 221 THR A O 1
ATOM 1679 N N . ASN A 1 222 ? -7.488 -14.088 17.105 1.00 71.75 222 ASN A N 1
ATOM 1680 C CA . ASN A 1 222 ? -8.556 -13.491 17.918 1.00 71.75 222 ASN A CA 1
ATOM 1681 C C . ASN A 1 222 ? -8.785 -14.224 19.241 1.00 71.75 222 ASN A C 1
ATOM 1683 O O . ASN A 1 222 ? -9.536 -13.733 20.073 1.00 71.75 222 ASN A O 1
ATOM 1687 N N . THR A 1 223 ? -8.172 -15.390 19.432 1.00 64.94 223 THR A N 1
ATOM 1688 C CA . THR A 1 223 ? -8.275 -16.138 20.681 1.00 64.94 223 THR A CA 1
ATOM 1689 C C . THR A 1 223 ? -7.122 -15.716 21.587 1.00 64.94 223 THR A C 1
ATOM 1691 O O . THR A 1 223 ? -5.964 -15.896 21.194 1.00 64.94 223 THR A O 1
ATOM 1694 N N . PRO A 1 224 ? -7.386 -15.173 22.787 1.00 54.75 224 PRO A N 1
ATOM 1695 C CA . PRO A 1 224 ? -6.337 -14.933 23.764 1.00 54.75 224 PRO A CA 1
ATOM 1696 C C . PRO A 1 224 ? -5.641 -16.260 24.067 1.00 54.75 224 PRO A C 1
ATOM 1698 O O . PRO A 1 224 ? -6.234 -17.177 24.623 1.00 54.75 224 PRO A O 1
ATOM 1701 N N . THR A 1 225 ? -4.390 -16.386 23.645 1.00 55.31 225 THR A N 1
ATOM 1702 C CA . THR A 1 225 ? -3.489 -17.434 24.134 1.00 55.31 225 THR A CA 1
ATOM 1703 C C . THR A 1 225 ? -2.697 -16.842 25.303 1.00 55.31 225 THR A C 1
ATOM 1705 O O . THR A 1 225 ? -2.550 -15.619 25.355 1.00 55.31 225 THR A O 1
ATOM 1708 N N . GLU A 1 226 ? -2.282 -17.692 26.249 1.00 55.94 226 GLU A N 1
ATOM 1709 C CA . GLU A 1 226 ? -1.729 -17.406 27.592 1.00 55.94 226 GLU A CA 1
ATOM 1710 C C . GLU A 1 226 ? -0.650 -16.292 27.690 1.00 55.94 226 GLU A C 1
ATOM 1712 O O . GLU A 1 226 ? -0.312 -15.632 26.716 1.00 55.94 226 GLU A O 1
ATOM 1717 N N . ALA A 1 227 ? -0.105 -16.083 28.899 1.00 58.03 227 ALA A N 1
ATOM 1718 C CA . ALA A 1 227 ? 0.708 -14.967 29.427 1.00 58.03 227 ALA A CA 1
ATOM 1719 C C . ALA A 1 227 ? 1.782 -14.274 28.541 1.00 58.03 227 ALA A C 1
ATOM 1721 O O . ALA A 1 227 ? 2.340 -13.263 28.962 1.00 58.03 227 ALA A O 1
ATOM 1722 N N . GLN A 1 228 ? 2.083 -14.757 27.334 1.00 72.19 228 GLN A N 1
ATOM 1723 C CA . GLN A 1 228 ? 3.021 -14.163 26.377 1.00 72.19 228 GLN A CA 1
ATOM 1724 C C . GLN A 1 228 ? 2.354 -13.529 25.141 1.00 72.19 228 GLN A C 1
ATOM 1726 O O . GLN A 1 228 ? 3.009 -13.392 24.113 1.00 72.19 228 GLN A O 1
ATOM 1731 N N . SER A 1 229 ? 1.079 -13.126 25.188 1.00 80.75 229 SER A N 1
ATOM 1732 C CA . SER A 1 229 ? 0.412 -12.420 24.079 1.00 80.75 229 SER A CA 1
ATOM 1733 C C . SER A 1 229 ? 0.413 -10.889 24.245 1.00 80.75 229 SER A C 1
ATOM 1735 O O . SER A 1 229 ? 0.294 -10.357 25.347 1.00 80.75 229 SER A O 1
ATOM 1737 N N . THR A 1 230 ? 0.540 -10.138 23.142 1.00 84.31 230 THR A N 1
ATOM 1738 C CA . THR A 1 230 ? 0.302 -8.682 23.115 1.00 84.31 230 THR A CA 1
ATOM 1739 C C . THR A 1 230 ? -0.980 -8.385 22.371 1.00 84.31 230 THR A C 1
ATOM 1741 O O . THR A 1 230 ? -1.125 -8.698 21.192 1.00 84.31 230 THR A O 1
ATOM 1744 N N . ARG A 1 231 ? -1.901 -7.708 23.048 1.00 83.06 231 ARG A N 1
ATOM 1745 C CA . ARG A 1 231 ? -3.142 -7.250 22.435 1.00 83.06 231 ARG A CA 1
ATOM 1746 C C . ARG A 1 231 ? -2.856 -6.123 21.452 1.00 83.06 231 ARG A C 1
ATOM 1748 O O . ARG A 1 231 ? -2.134 -5.174 21.770 1.00 83.06 231 ARG A O 1
ATOM 1755 N N . VAL A 1 232 ? -3.480 -6.189 20.282 1.00 81.94 232 VAL A N 1
ATOM 1756 C CA . VAL A 1 232 ? -3.352 -5.191 19.218 1.00 81.94 232 VAL A CA 1
ATOM 1757 C C . VAL A 1 232 ? -4.716 -4.766 18.679 1.00 81.94 232 VAL A C 1
ATOM 1759 O O . VAL A 1 232 ? -5.663 -5.547 18.649 1.00 81.94 232 VAL A O 1
ATOM 1762 N N . VAL A 1 233 ? -4.803 -3.521 18.218 1.00 80.19 233 VAL A N 1
ATOM 1763 C CA . VAL A 1 233 ? -5.866 -3.029 17.340 1.00 80.19 233 VAL A CA 1
ATOM 1764 C C . VAL A 1 233 ? -5.393 -3.186 15.899 1.00 80.19 233 VAL A C 1
ATOM 1766 O O . VAL A 1 233 ? -4.311 -2.705 15.550 1.00 80.19 233 VAL A O 1
ATOM 1769 N N . ILE A 1 234 ? -6.212 -3.825 15.067 1.00 86.19 234 ILE A N 1
ATOM 1770 C CA . ILE A 1 234 ? -6.021 -3.886 13.620 1.00 86.19 234 ILE A CA 1
ATOM 1771 C C . ILE A 1 234 ? -7.038 -2.966 12.959 1.00 86.19 234 ILE A C 1
ATOM 1773 O O . ILE A 1 234 ? -8.237 -3.101 13.189 1.00 86.19 234 ILE A O 1
ATOM 1777 N N . THR A 1 235 ? -6.554 -2.045 12.128 1.00 82.50 235 THR A N 1
ATOM 1778 C CA . THR A 1 235 ? -7.362 -1.010 11.476 1.00 82.50 235 THR A CA 1
ATOM 1779 C C . THR A 1 235 ? -7.138 -1.032 9.971 1.00 82.50 235 THR A C 1
ATOM 1781 O O . THR A 1 235 ? -5.996 -1.000 9.515 1.00 82.50 235 THR A O 1
ATOM 1784 N N . TYR A 1 236 ? -8.210 -1.056 9.182 1.00 85.69 236 TYR A N 1
ATOM 1785 C CA . TYR A 1 236 ? -8.148 -0.887 7.733 1.00 85.69 236 TYR A CA 1
ATOM 1786 C C . TYR A 1 236 ? -7.457 0.442 7.403 1.00 85.69 236 TYR A C 1
ATOM 1788 O O . TYR A 1 236 ? -7.880 1.495 7.882 1.00 85.69 236 TYR A O 1
ATOM 1796 N N . LEU A 1 237 ? -6.389 0.391 6.604 1.00 83.25 237 LEU A N 1
ATOM 1797 C CA . LEU A 1 237 ? -5.619 1.575 6.226 1.00 83.25 237 LEU A CA 1
ATOM 1798 C C . LEU A 1 237 ? -5.848 1.940 4.759 1.00 83.25 237 LEU A C 1
ATOM 1800 O O . LEU A 1 237 ? -6.227 3.067 4.456 1.00 83.25 237 LEU A O 1
ATOM 1804 N N . ASN A 1 238 ? -5.585 1.005 3.845 1.00 82.88 238 ASN A N 1
ATOM 1805 C CA . ASN A 1 238 ? -5.727 1.229 2.406 1.00 82.88 238 ASN A CA 1
ATOM 1806 C C . ASN A 1 238 ? -5.769 -0.105 1.644 1.00 82.88 238 ASN A C 1
ATOM 1808 O O . ASN A 1 238 ? -5.436 -1.154 2.193 1.00 82.88 238 ASN A O 1
ATOM 1812 N N . GLU A 1 239 ? -6.113 -0.089 0.356 1.00 87.50 239 GLU A N 1
ATOM 1813 C CA . GLU A 1 239 ? -6.107 -1.289 -0.476 1.00 87.50 239 GLU A CA 1
ATOM 1814 C C . GLU A 1 239 ? -5.717 -1.051 -1.941 1.00 87.50 239 GLU A C 1
ATOM 1816 O O . GLU A 1 239 ? -6.154 -0.118 -2.619 1.00 87.50 239 GLU A O 1
ATOM 1821 N N . GLY A 1 240 ? -4.922 -1.981 -2.467 1.00 82.44 240 GLY A N 1
ATOM 1822 C CA . GLY A 1 240 ? -4.593 -2.076 -3.883 1.00 82.44 240 GLY A CA 1
ATOM 1823 C C . GLY A 1 240 ? -5.565 -2.981 -4.641 1.00 82.44 240 GLY A C 1
ATOM 1824 O O . GLY A 1 240 ? -6.624 -3.375 -4.152 1.00 82.44 240 GLY A O 1
ATOM 1825 N N . ALA A 1 241 ? -5.198 -3.365 -5.863 1.00 80.81 241 ALA A N 1
ATOM 1826 C CA . ALA A 1 241 ? -5.960 -4.373 -6.603 1.00 80.81 241 ALA A CA 1
ATOM 1827 C C . ALA A 1 241 ? -5.849 -5.767 -5.959 1.00 80.81 241 ALA A C 1
ATOM 1829 O O . ALA A 1 241 ? -6.841 -6.478 -5.886 1.00 80.81 241 ALA A O 1
ATOM 1830 N N . ALA A 1 242 ? -4.663 -6.120 -5.464 1.00 83.56 242 ALA A N 1
ATOM 1831 C CA . ALA A 1 242 ? -4.327 -7.463 -4.993 1.00 83.56 242 ALA A CA 1
ATOM 1832 C C . ALA A 1 242 ? -4.360 -7.633 -3.468 1.00 83.56 242 ALA A C 1
ATOM 1834 O O . ALA A 1 242 ? -4.618 -8.724 -2.967 1.00 83.56 242 ALA A O 1
ATOM 1835 N N . ASN A 1 243 ? -4.085 -6.562 -2.728 1.00 90.00 243 ASN A N 1
ATOM 1836 C CA . ASN A 1 243 ? -3.780 -6.628 -1.303 1.00 90.00 243 ASN A CA 1
ATOM 1837 C C . ASN A 1 243 ? -4.539 -5.544 -0.537 1.00 90.00 243 ASN A C 1
ATOM 1839 O O . ASN A 1 243 ? -4.844 -4.487 -1.095 1.00 90.00 243 ASN A O 1
ATOM 1843 N N . ILE A 1 244 ? -4.795 -5.803 0.739 1.00 92.44 244 ILE A N 1
ATOM 1844 C CA . ILE A 1 244 ? -5.337 -4.856 1.713 1.00 92.44 244 ILE A CA 1
ATOM 1845 C C . ILE A 1 244 ? -4.271 -4.640 2.782 1.00 92.44 244 ILE A C 1
ATOM 1847 O O . ILE A 1 244 ? -3.646 -5.595 3.251 1.00 92.44 244 ILE A O 1
ATOM 1851 N N . ILE A 1 245 ? -4.042 -3.379 3.125 1.00 92.69 245 ILE A N 1
ATOM 1852 C CA . ILE A 1 245 ? -3.067 -2.946 4.117 1.00 92.69 245 ILE A CA 1
ATOM 1853 C C . ILE A 1 245 ? -3.816 -2.541 5.379 1.00 92.69 245 ILE A C 1
ATOM 1855 O O . ILE A 1 245 ? -4.745 -1.732 5.342 1.00 92.69 245 ILE A O 1
ATOM 1859 N N . TRP A 1 246 ? -3.367 -3.092 6.495 1.00 93.19 246 TRP A N 1
ATOM 1860 C CA . TRP A 1 246 ? -3.916 -2.879 7.816 1.00 93.19 246 TRP A CA 1
ATOM 1861 C C . TRP A 1 246 ? -2.851 -2.246 8.708 1.00 93.19 246 TRP A C 1
ATOM 1863 O O . TRP A 1 246 ? -1.700 -2.685 8.752 1.00 93.19 246 TRP A O 1
ATOM 1873 N N . GLN A 1 247 ? -3.235 -1.204 9.431 1.00 87.06 247 GLN A N 1
ATOM 1874 C CA . GLN A 1 247 ? -2.445 -0.687 10.532 1.00 87.06 247 GLN A CA 1
ATOM 1875 C C . GLN A 1 247 ? -2.590 -1.629 11.723 1.00 87.06 247 GLN A C 1
ATOM 1877 O O . GLN A 1 247 ? -3.700 -2.015 12.077 1.00 87.06 247 GLN A O 1
ATOM 1882 N N . ILE A 1 248 ? -1.467 -1.952 12.351 1.00 88.31 248 ILE A N 1
ATOM 1883 C CA . ILE A 1 248 ? -1.413 -2.715 13.592 1.00 88.31 248 ILE A CA 1
ATOM 1884 C C . ILE A 1 248 ? -0.832 -1.817 14.677 1.00 88.31 248 ILE A C 1
ATOM 1886 O O . ILE A 1 248 ? 0.191 -1.166 14.473 1.00 88.31 248 ILE A O 1
ATOM 1890 N N . LYS A 1 249 ? -1.517 -1.718 15.814 1.00 81.94 249 LYS A N 1
ATOM 1891 C CA . LYS A 1 249 ? -1.051 -0.932 16.961 1.00 81.94 249 LYS A CA 1
ATOM 1892 C C . LYS A 1 249 ? -1.273 -1.715 18.243 1.00 81.94 249 LYS A C 1
ATOM 1894 O O . LYS A 1 249 ? -2.369 -2.241 18.415 1.00 81.94 249 LYS A O 1
ATOM 1899 N N . PRO A 1 250 ? -0.301 -1.765 19.165 1.00 80.00 250 PRO A N 1
ATOM 1900 C CA . PRO A 1 250 ? -0.553 -2.324 20.481 1.00 80.00 250 PRO A CA 1
ATOM 1901 C C . PRO A 1 250 ? -1.660 -1.525 21.167 1.00 80.00 250 PRO A C 1
ATOM 1903 O O . PRO A 1 250 ? -1.740 -0.295 21.042 1.00 80.00 250 PRO A O 1
ATOM 1906 N N . VAL A 1 251 ? -2.546 -2.223 21.874 1.00 73.38 251 VAL A N 1
ATOM 1907 C CA . VAL A 1 251 ? -3.607 -1.527 22.603 1.00 73.38 251 VAL A CA 1
ATOM 1908 C C . VAL A 1 251 ? -3.017 -0.768 23.794 1.00 73.38 251 VAL A C 1
ATOM 1910 O O . VAL A 1 251 ? -3.418 0.362 24.067 1.00 73.38 251 VAL A O 1
ATOM 1913 N N . ASP A 1 252 ? -1.978 -1.323 24.410 1.00 73.38 252 ASP A N 1
ATOM 1914 C CA . ASP A 1 252 ? -1.130 -0.645 25.382 1.00 73.38 252 ASP A CA 1
ATOM 1915 C C . ASP A 1 252 ? 0.321 -0.656 24.887 1.00 73.38 252 ASP A C 1
ATOM 1917 O O . ASP A 1 252 ? 0.978 -1.696 24.861 1.00 73.38 252 ASP A O 1
ATOM 1921 N N . ALA A 1 253 ? 0.805 0.506 24.444 1.00 71.31 253 ALA A N 1
ATOM 1922 C CA . ALA A 1 253 ? 2.152 0.647 23.900 1.00 71.31 253 ALA A CA 1
ATOM 1923 C C . ALA A 1 253 ? 3.250 0.538 24.973 1.00 71.31 253 ALA A C 1
ATOM 1925 O O . ALA A 1 253 ? 4.393 0.231 24.635 1.00 71.31 253 ALA A O 1
ATOM 1926 N N . GLN A 1 254 ? 2.930 0.780 26.249 1.00 72.62 254 GLN A N 1
ATOM 1927 C CA . GLN A 1 254 ? 3.911 0.715 27.335 1.00 72.62 254 GLN A CA 1
ATOM 1928 C C . GLN A 1 254 ? 4.187 -0.736 27.746 1.00 72.62 254 GLN A C 1
ATOM 1930 O O . GLN A 1 254 ? 5.333 -1.088 28.020 1.00 72.62 254 GLN A O 1
ATOM 1935 N N . ASN A 1 255 ? 3.165 -1.592 27.669 1.00 74.88 255 ASN A N 1
ATOM 1936 C CA . ASN A 1 255 ? 3.217 -2.994 28.088 1.00 74.88 255 ASN A CA 1
ATOM 1937 C C . ASN A 1 255 ? 3.475 -3.994 26.944 1.00 74.88 255 ASN A C 1
ATOM 1939 O O . ASN A 1 255 ? 3.161 -5.180 27.051 1.00 74.88 255 ASN A O 1
ATOM 1943 N N . VAL A 1 256 ? 4.075 -3.547 25.836 1.00 81.56 256 VAL A N 1
ATOM 1944 C CA . VAL A 1 256 ? 4.536 -4.456 24.774 1.00 81.56 256 VAL A CA 1
ATOM 1945 C C . VAL A 1 256 ? 5.809 -5.169 25.223 1.00 81.56 256 VAL A C 1
ATOM 1947 O O . VAL A 1 256 ? 6.828 -4.520 25.497 1.00 81.56 256 VAL A O 1
ATOM 1950 N N . THR A 1 257 ? 5.770 -6.504 25.241 1.00 82.19 257 THR A N 1
ATOM 1951 C CA . THR A 1 257 ? 6.928 -7.343 25.579 1.00 82.19 257 THR A CA 1
ATOM 1952 C C . THR A 1 257 ? 8.098 -7.053 24.632 1.00 82.19 257 THR A C 1
ATOM 1954 O O . THR A 1 257 ? 7.914 -6.792 23.440 1.00 82.19 257 THR A O 1
ATOM 1957 N N . GLN A 1 258 ? 9.331 -7.096 25.146 1.00 85.62 258 GLN A N 1
ATOM 1958 C CA . GLN A 1 258 ? 10.527 -6.724 24.375 1.00 85.62 258 GLN A CA 1
ATOM 1959 C C . GLN A 1 258 ? 10.674 -7.537 23.077 1.00 85.62 258 GLN A C 1
ATOM 1961 O O . GLN A 1 258 ? 11.083 -6.992 22.054 1.00 85.62 258 GLN A O 1
ATOM 1966 N N . ASN A 1 259 ? 10.259 -8.805 23.096 1.00 86.88 259 ASN A N 1
ATOM 1967 C CA . ASN A 1 259 ? 10.330 -9.699 21.941 1.00 86.88 259 ASN A CA 1
ATOM 1968 C C . ASN A 1 259 ? 9.267 -9.390 20.867 1.00 86.88 259 ASN A C 1
ATOM 1970 O O . ASN A 1 259 ? 9.442 -9.772 19.713 1.00 86.88 259 ASN A O 1
ATOM 1974 N N . HIS A 1 260 ? 8.179 -8.691 21.210 1.00 88.25 260 HIS A N 1
ATOM 1975 C CA . HIS A 1 260 ? 7.119 -8.330 20.260 1.00 88.25 260 HIS A CA 1
ATOM 1976 C C . HIS A 1 260 ? 7.385 -7.005 19.546 1.00 88.25 260 HIS A C 1
ATOM 1978 O O . HIS A 1 260 ? 6.964 -6.834 18.401 1.00 88.25 260 HIS A O 1
ATOM 1984 N N . ARG A 1 261 ? 8.110 -6.077 20.186 1.00 88.75 261 ARG A N 1
ATOM 1985 C CA . ARG A 1 261 ? 8.384 -4.732 19.646 1.00 88.75 261 ARG A CA 1
ATOM 1986 C C . ARG A 1 261 ? 8.907 -4.739 18.201 1.00 88.75 261 ARG A C 1
ATOM 1988 O O . ARG A 1 261 ? 8.319 -4.031 17.388 1.00 88.75 261 ARG A O 1
ATOM 1995 N N . PRO A 1 262 ? 9.888 -5.579 17.802 1.00 89.00 262 PRO A N 1
ATOM 1996 C CA . PRO A 1 262 ? 10.394 -5.592 16.422 1.00 89.00 262 PRO A CA 1
ATOM 1997 C C . PRO A 1 262 ? 9.348 -5.945 15.345 1.00 89.00 262 PRO A C 1
ATOM 1999 O O . PRO A 1 262 ? 9.552 -5.656 14.163 1.00 89.00 262 PRO A O 1
ATOM 2002 N N . PHE A 1 263 ? 8.241 -6.582 15.738 1.00 89.50 263 PHE A N 1
ATOM 2003 C CA . PHE A 1 263 ? 7.168 -7.032 14.849 1.00 89.50 263 PHE A CA 1
ATOM 2004 C C . PHE A 1 263 ? 5.927 -6.130 14.876 1.00 89.50 263 PHE A C 1
ATOM 2006 O O . PHE A 1 263 ? 5.065 -6.264 14.008 1.00 89.50 263 PHE A O 1
ATOM 2013 N N . LEU A 1 264 ? 5.837 -5.208 15.837 1.00 88.50 264 LEU A N 1
ATOM 2014 C CA . LEU A 1 264 ? 4.710 -4.284 15.985 1.00 88.50 264 LEU A CA 1
ATOM 2015 C C . LEU A 1 264 ? 5.113 -2.834 15.693 1.00 88.50 264 LEU A C 1
ATOM 2017 O O . LEU A 1 264 ? 4.372 -2.111 15.023 1.00 88.50 264 LEU A O 1
ATOM 2021 N N . ASP A 1 265 ? 6.296 -2.411 16.139 1.00 86.62 265 ASP A N 1
ATOM 2022 C CA . ASP A 1 265 ? 6.747 -1.029 16.011 1.00 86.62 265 ASP A CA 1
ATOM 2023 C C . ASP A 1 265 ? 7.064 -0.690 14.555 1.00 86.62 265 ASP A C 1
ATOM 2025 O O . ASP A 1 265 ? 7.912 -1.304 13.904 1.00 86.62 265 ASP A O 1
ATOM 2029 N N . GLY A 1 266 ? 6.354 0.308 14.023 1.00 82.56 266 GLY A N 1
ATOM 2030 C CA . GLY A 1 266 ? 6.525 0.737 12.639 1.00 82.56 266 GLY A CA 1
ATOM 2031 C C . GLY A 1 266 ? 6.202 -0.364 11.628 1.00 82.56 266 GLY A C 1
ATOM 2032 O O . GLY A 1 266 ? 6.790 -0.374 10.548 1.00 82.56 266 GLY A O 1
ATOM 2033 N N . LYS A 1 267 ? 5.295 -1.294 11.951 1.00 91.56 267 LYS A N 1
ATOM 2034 C CA . LYS A 1 267 ? 4.862 -2.359 11.040 1.00 91.56 267 LYS A CA 1
ATOM 2035 C C . LYS A 1 267 ? 3.421 -2.163 10.564 1.00 91.56 267 LYS A C 1
ATOM 2037 O O . LYS A 1 267 ? 2.587 -1.558 11.233 1.00 91.56 267 LYS A O 1
ATOM 2042 N N . LEU A 1 268 ? 3.142 -2.672 9.369 1.00 93.44 268 LEU A N 1
ATOM 2043 C CA . LEU A 1 268 ? 1.812 -2.781 8.771 1.00 93.44 268 LEU A CA 1
ATOM 2044 C C . LEU A 1 268 ? 1.552 -4.244 8.429 1.00 93.44 268 LEU A C 1
ATOM 2046 O O . LEU A 1 268 ? 2.466 -4.947 8.004 1.00 93.44 268 LEU A O 1
ATOM 2050 N N . LEU A 1 269 ? 0.309 -4.690 8.563 1.00 95.81 269 LEU A N 1
ATOM 2051 C CA . LEU A 1 269 ? -0.100 -6.025 8.153 1.00 95.81 269 LEU A CA 1
ATOM 2052 C C . LEU A 1 269 ? -0.682 -5.970 6.739 1.00 95.81 269 LEU A C 1
ATOM 2054 O O . LEU A 1 269 ? -1.658 -5.273 6.469 1.00 95.81 269 LEU A O 1
ATOM 2058 N N . ARG A 1 270 ? -0.085 -6.719 5.820 1.00 95.75 270 ARG A N 1
ATOM 2059 C CA . ARG A 1 270 ? -0.542 -6.871 4.442 1.00 95.75 270 ARG A CA 1
ATOM 2060 C C . ARG A 1 270 ? -1.215 -8.230 4.284 1.00 95.75 270 ARG A C 1
ATOM 2062 O O . ARG A 1 270 ? -0.575 -9.262 4.477 1.00 95.75 270 ARG A O 1
ATOM 2069 N N . LEU A 1 271 ? -2.481 -8.210 3.870 1.00 95.06 271 LEU A N 1
ATOM 2070 C CA . LEU A 1 271 ? -3.292 -9.402 3.622 1.00 95.06 271 LEU A CA 1
ATOM 2071 C C . LEU A 1 271 ? -3.775 -9.432 2.169 1.00 95.06 271 LEU A C 1
ATOM 2073 O O . LEU A 1 271 ? -4.153 -8.408 1.592 1.00 95.06 271 LEU A O 1
ATOM 2077 N N . ARG A 1 272 ? -3.743 -10.616 1.561 1.00 92.12 272 ARG A N 1
ATOM 2078 C CA . ARG A 1 272 ? -4.077 -10.827 0.151 1.00 92.12 272 ARG A CA 1
ATOM 2079 C C . ARG A 1 272 ? -5.589 -10.952 -0.044 1.00 92.12 272 ARG A C 1
ATOM 2081 O O . ARG A 1 272 ? -6.279 -11.584 0.751 1.00 92.12 272 ARG A O 1
ATOM 2088 N N . LYS A 1 273 ? -6.112 -10.395 -1.137 1.00 89.25 273 LYS A N 1
ATOM 2089 C CA . LYS A 1 273 ? -7.491 -10.653 -1.584 1.00 89.25 273 LYS A CA 1
ATOM 2090 C C . LYS A 1 273 ? -7.593 -12.045 -2.209 1.00 89.25 273 LYS A C 1
ATOM 2092 O O . LYS A 1 273 ? -6.623 -12.552 -2.765 1.00 89.25 273 LYS A O 1
ATOM 2097 N N . GLY A 1 274 ? -8.755 -12.681 -2.150 1.00 79.75 274 GLY A N 1
ATOM 2098 C CA . GLY A 1 274 ? -8.894 -14.035 -2.697 1.00 79.75 274 GLY A CA 1
ATOM 2099 C C . GLY A 1 274 ? -10.274 -14.408 -3.190 1.00 79.75 274 GLY A C 1
ATOM 2100 O O . GLY A 1 274 ? -10.372 -15.128 -4.176 1.00 79.75 274 GLY A O 1
ATOM 2101 N N . LEU A 1 275 ? -11.328 -13.918 -2.543 1.00 66.94 275 LEU A N 1
ATOM 2102 C CA . LEU A 1 275 ? -12.691 -14.339 -2.844 1.00 66.94 275 LEU A CA 1
ATOM 2103 C C . LEU A 1 275 ? -13.543 -13.141 -3.254 1.00 66.94 275 LEU A C 1
ATOM 2105 O O . LEU A 1 275 ? -13.427 -12.051 -2.688 1.00 66.94 275 LEU A O 1
ATOM 2109 N N . LYS A 1 276 ? -14.418 -13.365 -4.239 1.00 64.50 276 LYS A N 1
ATOM 2110 C CA . LYS A 1 276 ? -15.595 -12.518 -4.418 1.00 64.50 276 LYS A CA 1
ATOM 2111 C C . LYS A 1 276 ? -16.571 -12.873 -3.299 1.00 64.50 276 LYS A C 1
ATOM 2113 O O . LYS A 1 276 ? -16.838 -14.054 -3.089 1.00 64.50 276 LYS A O 1
ATOM 2118 N N . SER A 1 277 ? -17.063 -11.868 -2.580 1.00 61.09 277 SER A N 1
ATOM 2119 C CA . SER A 1 277 ? -18.140 -12.026 -1.607 1.00 61.09 277 SER A CA 1
ATOM 2120 C C . SER A 1 277 ? -19.297 -12.760 -2.267 1.00 61.09 277 SER A C 1
ATOM 2122 O O . SER A 1 277 ? -19.612 -12.490 -3.430 1.00 61.09 277 SER A O 1
ATOM 2124 N N . SER A 1 278 ? -19.955 -13.645 -1.524 1.00 55.41 278 SER A N 1
ATOM 2125 C CA . SER A 1 278 ? -21.164 -14.335 -1.980 1.00 55.41 278 SER A CA 1
ATOM 2126 C C . SER A 1 278 ? -22.279 -13.362 -2.389 1.00 55.41 278 SER A C 1
ATOM 2128 O O . SER A 1 278 ? -23.120 -13.714 -3.210 1.00 55.41 278 SER A O 1
ATOM 2130 N N . SER A 1 279 ? -22.263 -12.126 -1.878 1.00 53.62 279 SER A N 1
ATOM 2131 C CA . SER A 1 279 ? -23.210 -11.060 -2.226 1.00 53.62 279 SER A CA 1
ATOM 2132 C C . SER A 1 279 ? -22.835 -10.244 -3.475 1.00 53.62 279 SER A C 1
ATOM 2134 O O . SER A 1 279 ? -23.603 -9.376 -3.891 1.00 53.62 279 SER A O 1
ATOM 2136 N N . TYR A 1 280 ? -21.672 -10.481 -4.094 1.00 57.88 280 TYR A N 1
ATOM 2137 C CA . TYR A 1 280 ? -21.172 -9.646 -5.188 1.00 57.88 280 TYR A CA 1
ATOM 2138 C C . TYR A 1 280 ? -21.718 -10.059 -6.563 1.00 57.88 280 TYR A C 1
ATOM 2140 O O . TYR A 1 280 ? -21.374 -11.112 -7.095 1.00 57.88 280 TYR A O 1
ATOM 2148 N N . THR A 1 281 ? -22.489 -9.170 -7.193 1.00 55.69 281 THR A N 1
ATOM 2149 C CA . THR A 1 281 ? -23.076 -9.357 -8.536 1.00 55.69 281 THR A CA 1
ATOM 2150 C C . THR A 1 281 ? -22.342 -8.596 -9.649 1.00 55.69 281 THR A C 1
ATOM 2152 O O . THR A 1 281 ? -22.735 -8.656 -10.813 1.00 55.69 281 THR A O 1
ATOM 2155 N N . GLY A 1 282 ? -21.275 -7.860 -9.319 1.00 58.59 282 GLY A N 1
ATOM 2156 C CA . GLY A 1 282 ? -20.578 -6.991 -10.268 1.00 58.59 282 GLY A CA 1
ATOM 2157 C C . GLY A 1 282 ? -19.578 -7.706 -11.192 1.00 58.59 282 GLY A C 1
ATOM 2158 O O . GLY A 1 282 ? -19.117 -8.826 -10.959 1.00 58.59 282 GLY A O 1
ATOM 2159 N N . SER A 1 283 ? -19.189 -7.013 -12.262 1.00 55.28 283 SER A N 1
ATOM 2160 C CA . SER A 1 283 ? -18.310 -7.523 -13.323 1.00 55.28 283 SER A CA 1
ATOM 2161 C C . SER A 1 283 ? -16.832 -7.135 -13.168 1.00 55.28 283 SER A C 1
ATOM 2163 O O . SER A 1 283 ? -16.040 -7.398 -14.074 1.00 55.28 283 SER A O 1
ATOM 2165 N N . ASN A 1 284 ? -16.410 -6.554 -12.032 1.00 60.88 284 ASN A N 1
ATOM 2166 C CA . ASN A 1 284 ? -15.002 -6.191 -11.841 1.00 60.88 284 ASN A CA 1
ATOM 2167 C C . ASN A 1 284 ? -14.134 -7.458 -11.883 1.00 60.88 284 ASN A C 1
ATOM 2169 O O . ASN A 1 284 ? -14.385 -8.434 -11.167 1.00 60.88 284 ASN A O 1
ATOM 2173 N N . ILE A 1 285 ? -13.109 -7.441 -12.735 1.00 55.94 285 ILE A N 1
ATOM 2174 C CA . ILE A 1 285 ? -12.139 -8.527 -12.880 1.00 55.94 285 ILE A CA 1
ATOM 2175 C C . ILE A 1 285 ? -10.935 -8.200 -11.991 1.00 55.94 285 ILE A C 1
ATOM 2177 O O . ILE A 1 285 ? -10.207 -7.249 -12.270 1.00 55.94 285 ILE A O 1
ATOM 2181 N N . ILE A 1 286 ? -10.695 -8.998 -10.949 1.00 58.22 286 ILE A N 1
ATOM 2182 C CA . ILE A 1 286 ? -9.392 -9.068 -10.275 1.00 58.22 286 ILE A CA 1
ATOM 2183 C C . ILE A 1 286 ? -8.841 -10.486 -10.533 1.00 58.22 286 ILE A C 1
ATOM 2185 O O . ILE A 1 286 ? -9.388 -11.450 -10.002 1.00 58.22 286 ILE A O 1
ATOM 2189 N N . PRO A 1 287 ? -7.849 -10.632 -11.436 1.00 56.31 287 PRO A N 1
ATOM 2190 C CA . PRO A 1 287 ? -7.304 -11.919 -11.886 1.00 56.31 287 PRO A CA 1
ATOM 2191 C C . PRO A 1 287 ? -6.200 -12.429 -10.928 1.00 56.31 287 PRO A C 1
ATOM 2193 O O . PRO A 1 287 ? -5.868 -11.724 -9.971 1.00 56.31 287 PRO A O 1
ATOM 2196 N N . PRO A 1 288 ? -5.678 -13.660 -11.116 1.00 53.03 288 PRO A N 1
ATOM 2197 C CA . PRO A 1 288 ? -5.326 -14.550 -10.019 1.00 53.03 288 PRO A CA 1
ATOM 2198 C C . PRO A 1 288 ? -4.212 -13.980 -9.150 1.00 53.03 288 PRO A C 1
ATOM 2200 O O . PRO A 1 288 ? -3.204 -13.452 -9.623 1.00 53.03 288 PRO A O 1
ATOM 2203 N N . LEU A 1 289 ? -4.432 -14.104 -7.849 1.00 70.50 289 LEU A N 1
ATOM 2204 C CA . LEU A 1 289 ? -3.530 -13.639 -6.818 1.00 70.50 289 LEU A CA 1
ATOM 2205 C C . LEU A 1 289 ? -2.753 -14.859 -6.337 1.00 70.50 289 LEU A C 1
ATOM 2207 O O . LEU A 1 289 ? -3.327 -15.764 -5.736 1.00 70.50 289 LEU A O 1
ATOM 2211 N N . MET A 1 290 ? -1.464 -14.894 -6.676 1.00 81.62 290 MET A N 1
ATOM 2212 C CA . MET A 1 290 ? -0.522 -15.891 -6.175 1.00 81.62 290 MET A CA 1
ATOM 2213 C C . MET A 1 290 ? -0.619 -15.947 -4.638 1.00 81.62 290 MET A C 1
ATOM 2215 O O . MET A 1 290 ? -0.678 -14.878 -4.023 1.00 81.62 290 MET A O 1
ATOM 2219 N N . PRO A 1 291 ? -0.657 -17.141 -4.012 1.00 89.12 291 PRO A N 1
ATOM 2220 C CA . PRO A 1 291 ? -0.723 -17.265 -2.558 1.00 89.12 291 PRO A CA 1
ATOM 2221 C C . PRO A 1 291 ? 0.370 -16.454 -1.860 1.00 89.12 291 PRO A C 1
ATOM 2223 O O . PRO A 1 291 ? 1.489 -16.354 -2.368 1.00 89.12 291 PRO A O 1
ATOM 2226 N N . THR A 1 292 ? 0.060 -15.904 -0.683 1.00 91.62 292 THR A N 1
ATOM 2227 C CA . THR A 1 292 ? 0.964 -14.990 0.038 1.00 91.62 292 THR A CA 1
ATOM 2228 C C . THR A 1 292 ? 2.353 -15.591 0.269 1.00 91.62 292 THR A C 1
ATOM 2230 O O . THR A 1 292 ? 3.357 -14.894 0.132 1.00 91.62 292 THR A O 1
ATOM 2233 N N . GLU A 1 293 ? 2.434 -16.895 0.544 1.00 91.38 293 GLU A N 1
ATOM 2234 C CA . GLU A 1 293 ? 3.714 -17.580 0.740 1.00 91.38 293 GLU A CA 1
ATOM 2235 C C . GLU A 1 293 ? 4.579 -17.605 -0.528 1.00 91.38 293 GLU A C 1
ATOM 2237 O O . GLU A 1 293 ? 5.760 -17.279 -0.462 1.00 91.38 293 GLU A O 1
ATOM 2242 N N . GLN A 1 294 ? 3.993 -17.873 -1.698 1.00 91.31 294 GLN A N 1
ATOM 2243 C CA . GLN A 1 294 ? 4.731 -17.856 -2.965 1.00 91.31 294 GLN A CA 1
ATOM 2244 C C . GLN A 1 294 ? 5.178 -16.436 -3.351 1.00 91.31 294 GLN A C 1
ATOM 2246 O O . GLN A 1 294 ? 6.282 -16.253 -3.866 1.00 91.31 294 GLN A O 1
ATOM 2251 N N . VAL A 1 295 ? 4.355 -15.417 -3.064 1.00 91.25 295 VAL A N 1
ATOM 2252 C CA . VAL A 1 295 ? 4.736 -14.005 -3.258 1.00 91.25 295 VAL A CA 1
ATOM 2253 C C . VAL A 1 295 ? 5.941 -13.650 -2.387 1.00 91.25 295 VAL A C 1
ATOM 2255 O O . VAL A 1 295 ? 6.876 -13.003 -2.862 1.00 91.25 295 VAL A O 1
ATOM 2258 N N . PHE A 1 296 ? 5.945 -14.095 -1.129 1.00 93.56 296 PHE A N 1
ATOM 2259 C CA . PHE A 1 296 ? 7.074 -13.882 -0.232 1.00 93.56 296 PHE A CA 1
ATOM 2260 C C . PHE A 1 296 ? 8.330 -14.618 -0.695 1.00 93.56 296 PHE A C 1
ATOM 2262 O O . PHE A 1 296 ? 9.401 -14.020 -0.721 1.00 93.56 296 PHE A O 1
ATOM 2269 N N . ASP A 1 297 ? 8.212 -15.883 -1.096 1.00 93.75 297 ASP A N 1
ATOM 2270 C CA . ASP A 1 297 ? 9.355 -16.670 -1.559 1.00 93.75 297 ASP A CA 1
ATOM 2271 C C . ASP A 1 297 ? 9.979 -16.055 -2.822 1.00 93.75 297 ASP A C 1
ATOM 2273 O O . ASP A 1 297 ? 11.203 -16.026 -2.964 1.00 93.75 297 ASP A O 1
ATOM 2277 N N . TYR A 1 298 ? 9.158 -15.492 -3.715 1.00 92.69 298 TYR A N 1
ATOM 2278 C CA . TYR A 1 298 ? 9.643 -14.698 -4.842 1.00 92.69 298 TYR A CA 1
ATOM 2279 C C . TYR A 1 298 ? 10.371 -13.431 -4.376 1.00 92.69 298 TYR A C 1
ATOM 2281 O O . TYR A 1 298 ? 11.487 -13.167 -4.824 1.00 92.69 298 TYR A O 1
ATOM 2289 N N . TYR A 1 299 ? 9.782 -12.661 -3.457 1.00 93.44 299 TYR A N 1
ATOM 2290 C CA . TYR A 1 299 ? 10.423 -11.467 -2.904 1.00 93.44 299 TYR A CA 1
ATOM 2291 C C . TYR A 1 299 ? 11.786 -11.796 -2.270 1.00 93.44 299 TYR A C 1
ATOM 2293 O O . TYR A 1 299 ? 12.789 -11.169 -2.609 1.00 93.44 299 TYR A O 1
ATOM 2301 N N . ASP A 1 300 ? 11.852 -12.809 -1.408 1.00 93.81 300 ASP A N 1
ATOM 2302 C CA . ASP A 1 300 ? 13.061 -13.158 -0.659 1.00 93.81 300 ASP A CA 1
ATOM 2303 C C . ASP A 1 300 ? 14.158 -13.755 -1.555 1.00 93.81 300 ASP A C 1
ATOM 2305 O O . ASP A 1 300 ? 15.326 -13.402 -1.411 1.00 93.81 300 ASP A O 1
ATOM 2309 N N . ARG A 1 301 ? 13.799 -14.593 -2.539 1.00 94.25 301 ARG A N 1
ATOM 2310 C CA . ARG A 1 301 ? 14.782 -15.265 -3.410 1.00 94.25 301 ARG A CA 1
ATOM 2311 C C . ARG A 1 301 ? 15.163 -14.481 -4.663 1.00 94.25 301 ARG A C 1
ATOM 2313 O O . ARG A 1 301 ? 16.223 -14.744 -5.225 1.00 94.25 301 ARG A O 1
ATOM 2320 N N . LYS A 1 302 ? 14.294 -13.597 -5.164 1.00 92.88 302 LYS A N 1
ATOM 2321 C CA . LYS A 1 302 ? 14.497 -12.892 -6.446 1.00 92.88 302 LYS A CA 1
ATOM 2322 C C . LYS A 1 302 ? 14.677 -11.390 -6.293 1.00 92.88 302 LYS A C 1
ATOM 2324 O O . LYS A 1 302 ? 15.503 -10.833 -7.002 1.00 92.88 302 LYS A O 1
ATOM 2329 N N . MET A 1 303 ? 13.941 -10.738 -5.392 1.00 93.81 303 MET A N 1
ATOM 2330 C CA . MET A 1 303 ? 13.977 -9.273 -5.254 1.00 93.81 303 MET A CA 1
ATOM 2331 C C . MET A 1 303 ? 15.013 -8.809 -4.239 1.00 93.81 303 MET A C 1
ATOM 2333 O O . MET A 1 303 ? 15.811 -7.921 -4.523 1.00 93.81 303 MET A O 1
ATOM 2337 N N . LYS A 1 304 ? 15.032 -9.433 -3.061 1.00 92.75 304 LYS A N 1
ATOM 2338 C CA . LYS A 1 304 ? 15.939 -9.084 -1.967 1.00 92.75 304 LYS A CA 1
ATOM 2339 C C . LYS A 1 304 ? 17.428 -9.163 -2.340 1.00 92.75 304 LYS A C 1
ATOM 2341 O O . LYS A 1 304 ? 18.152 -8.285 -1.900 1.00 92.75 304 LYS A O 1
ATOM 2346 N N . PRO A 1 305 ? 17.910 -10.110 -3.173 1.00 94.69 305 PRO A N 1
ATOM 2347 C CA . PRO A 1 305 ? 19.318 -10.124 -3.585 1.00 94.69 305 PRO A CA 1
ATOM 2348 C C . PRO A 1 305 ? 19.728 -8.977 -4.522 1.00 94.69 305 PRO A C 1
ATOM 2350 O O . PRO A 1 305 ? 20.921 -8.749 -4.706 1.00 94.69 305 PRO A O 1
ATOM 2353 N N . LEU A 1 306 ? 18.771 -8.273 -5.139 1.00 93.00 306 LEU A N 1
ATOM 2354 C CA . LEU A 1 306 ? 19.062 -7.168 -6.061 1.00 93.00 306 LEU A CA 1
ATOM 2355 C C . LEU A 1 306 ? 19.367 -5.852 -5.330 1.00 93.00 306 LEU A C 1
ATOM 2357 O O . LEU A 1 306 ? 20.040 -4.988 -5.887 1.00 93.00 306 LEU A O 1
ATOM 2361 N N . PHE A 1 307 ? 18.901 -5.704 -4.086 1.00 93.00 307 PHE A N 1
ATOM 2362 C CA . PHE A 1 307 ? 18.945 -4.449 -3.334 1.00 93.00 307 PHE A CA 1
ATOM 2363 C C . PHE A 1 307 ? 19.408 -4.666 -1.886 1.00 93.00 307 PHE A C 1
ATOM 2365 O O . PHE A 1 307 ? 19.209 -5.725 -1.296 1.00 93.00 307 PHE A O 1
ATOM 2372 N N . GLY A 1 308 ? 19.998 -3.641 -1.273 1.00 86.81 308 GLY A N 1
ATOM 2373 C CA . GLY A 1 308 ? 20.378 -3.670 0.143 1.00 86.81 308 GLY A CA 1
ATOM 2374 C C . GLY A 1 308 ? 19.170 -3.775 1.086 1.00 86.81 308 GLY A C 1
ATOM 2375 O O . GLY A 1 308 ? 18.059 -3.354 0.754 1.00 86.81 308 GLY A O 1
ATOM 2376 N N . LYS A 1 309 ? 19.380 -4.289 2.311 1.00 84.50 309 LYS A N 1
ATOM 2377 C CA . LYS A 1 309 ? 18.317 -4.441 3.333 1.00 84.50 309 LYS A CA 1
ATOM 2378 C C . LYS A 1 309 ? 17.595 -3.122 3.635 1.00 84.50 309 LYS A C 1
ATOM 2380 O O . LYS A 1 309 ? 16.400 -3.107 3.919 1.00 84.50 309 LYS A O 1
ATOM 2385 N N . ASP A 1 310 ? 18.312 -2.008 3.588 1.00 88.94 310 ASP A N 1
ATOM 2386 C CA . ASP A 1 310 ? 17.775 -0.681 3.853 1.00 88.94 310 ASP A CA 1
ATOM 2387 C C . ASP A 1 310 ? 17.130 -0.027 2.617 1.00 88.94 310 ASP A C 1
ATOM 2389 O O . ASP A 1 310 ? 16.493 1.011 2.757 1.00 88.94 310 ASP A O 1
ATOM 2393 N N . GLN A 1 311 ? 17.263 -0.613 1.424 1.00 94.56 311 GLN A N 1
ATOM 2394 C CA . GLN A 1 311 ? 16.730 -0.087 0.160 1.00 94.56 311 GLN A CA 1
ATOM 2395 C C . GLN A 1 311 ? 15.344 -0.645 -0.188 1.00 94.56 311 GLN A C 1
ATOM 2397 O O . GLN A 1 311 ? 14.671 -0.120 -1.075 1.00 94.56 311 GLN A O 1
ATOM 2402 N N . LEU A 1 312 ? 14.897 -1.690 0.511 1.00 95.19 312 LEU A N 1
ATOM 2403 C CA . LEU A 1 312 ? 13.582 -2.301 0.340 1.00 95.19 312 LEU A CA 1
ATOM 2404 C C . LEU A 1 312 ? 12.703 -2.067 1.568 1.00 95.19 312 LEU A C 1
ATOM 2406 O O . LEU A 1 312 ? 13.181 -2.005 2.706 1.00 95.19 312 LEU A O 1
ATOM 2410 N N . VAL A 1 313 ? 11.393 -1.983 1.340 1.00 94.00 313 VAL A N 1
ATOM 2411 C CA . VAL A 1 313 ? 10.402 -2.164 2.399 1.00 94.00 313 VAL A CA 1
ATOM 2412 C C . VAL A 1 313 ? 10.459 -3.625 2.822 1.00 94.00 313 VAL A C 1
ATOM 2414 O O . VAL A 1 313 ? 9.985 -4.514 2.118 1.00 94.00 313 VAL A O 1
ATOM 2417 N N . GLU A 1 314 ? 11.093 -3.861 3.968 1.00 92.12 314 GLU A N 1
ATOM 2418 C CA . GLU A 1 314 ? 11.268 -5.197 4.523 1.00 92.12 314 GLU A CA 1
ATOM 2419 C C . GLU A 1 314 ? 9.911 -5.850 4.793 1.00 92.12 314 GLU A C 1
ATOM 2421 O O . GLU A 1 314 ? 8.992 -5.216 5.320 1.00 92.12 314 GLU A O 1
ATOM 2426 N N . GLN A 1 315 ? 9.815 -7.125 4.424 1.00 92.94 315 GLN A N 1
ATOM 2427 C CA . GLN A 1 315 ? 8.644 -7.962 4.628 1.00 92.94 315 GLN A CA 1
ATOM 2428 C C . GLN A 1 315 ? 9.046 -9.175 5.465 1.00 92.94 315 GLN A C 1
ATOM 2430 O O . GLN A 1 315 ? 10.110 -9.753 5.236 1.00 92.94 315 GLN A O 1
ATOM 2435 N N . THR A 1 316 ? 8.180 -9.581 6.387 1.00 92.06 316 THR A N 1
ATOM 2436 C CA . THR A 1 316 ? 8.361 -10.766 7.232 1.00 92.06 316 THR A CA 1
ATOM 2437 C C . THR A 1 316 ? 7.083 -11.597 7.219 1.00 92.06 316 THR A C 1
ATOM 2439 O O . THR A 1 316 ? 5.991 -11.044 7.363 1.00 92.06 316 THR A O 1
ATOM 2442 N N . LYS A 1 317 ? 7.202 -12.921 7.055 1.00 93.12 317 LYS A N 1
ATOM 2443 C CA . LYS A 1 317 ? 6.054 -13.835 7.157 1.00 93.12 317 LYS A CA 1
ATOM 2444 C C . LYS A 1 317 ? 5.523 -13.863 8.588 1.00 93.12 317 LYS A C 1
ATOM 2446 O O . LYS A 1 317 ? 6.299 -13.989 9.532 1.00 93.12 317 LYS A O 1
ATOM 2451 N N . VAL A 1 318 ? 4.204 -13.793 8.722 1.00 92.69 318 VAL A N 1
ATOM 2452 C CA . VAL A 1 318 ? 3.483 -13.954 9.987 1.00 92.69 318 VAL A CA 1
ATOM 2453 C C . VAL A 1 318 ? 2.356 -14.960 9.779 1.00 92.69 318 VAL A C 1
ATOM 2455 O O . VAL A 1 318 ? 1.703 -14.943 8.736 1.00 92.69 318 VAL A O 1
ATOM 2458 N N . ALA A 1 319 ? 2.144 -15.856 10.733 1.00 92.00 319 ALA A N 1
ATOM 2459 C CA . ALA A 1 319 ? 0.981 -16.727 10.738 1.00 92.00 319 ALA A CA 1
ATOM 2460 C C . ALA A 1 319 ? -0.279 -15.908 11.060 1.00 92.00 319 ALA A C 1
ATOM 2462 O O . ALA A 1 319 ? -0.238 -14.933 11.816 1.00 92.00 319 ALA A O 1
ATOM 2463 N N . ILE A 1 320 ? -1.409 -16.283 10.472 1.00 91.62 320 ILE A N 1
ATOM 2464 C CA . ILE A 1 320 ? -2.703 -15.637 10.711 1.00 91.62 320 ILE A CA 1
ATOM 2465 C C . ILE A 1 320 ? -3.778 -16.704 10.896 1.00 91.62 320 ILE A C 1
ATOM 2467 O O . ILE A 1 320 ? -3.812 -17.695 10.168 1.00 91.62 320 ILE A O 1
ATOM 2471 N N . SER A 1 321 ? -4.663 -16.509 11.872 1.00 88.19 321 SER A N 1
ATOM 2472 C CA . SER A 1 321 ? -5.790 -17.418 12.081 1.00 88.19 321 SER A CA 1
ATOM 2473 C C . SER A 1 321 ? -6.937 -17.147 11.096 1.00 88.19 321 SER A C 1
ATOM 2475 O O . SER A 1 321 ? -7.159 -16.020 10.644 1.00 88.19 321 SER A O 1
ATOM 2477 N N . SER A 1 322 ? -7.743 -18.169 10.806 1.00 85.81 322 SER A N 1
ATOM 2478 C CA . SER A 1 322 ? -8.978 -18.021 10.017 1.00 85.81 322 SER A CA 1
ATOM 2479 C C . SER A 1 322 ? -9.993 -17.080 10.684 1.00 85.81 322 SER A C 1
ATOM 2481 O O . SER A 1 322 ? -10.715 -16.338 10.010 1.00 85.81 322 SER A O 1
ATOM 2483 N N . SER A 1 323 ? -10.016 -17.048 12.020 1.00 80.50 323 SER A N 1
ATOM 2484 C CA . SER A 1 323 ? -10.850 -16.120 12.787 1.00 80.50 323 SER A CA 1
ATOM 2485 C C . SER A 1 323 ? -10.453 -14.662 12.529 1.00 80.50 323 SER A C 1
ATOM 2487 O O . SER A 1 323 ? -11.329 -13.817 12.358 1.00 80.50 323 SER A O 1
ATOM 2489 N N . LEU A 1 324 ? -9.149 -14.368 12.427 1.00 87.25 324 LEU A N 1
ATOM 2490 C CA . LEU A 1 324 ? -8.651 -13.030 12.109 1.00 87.25 324 LEU A CA 1
ATOM 2491 C C . LEU A 1 324 ? -9.154 -12.569 10.738 1.00 87.25 324 LEU A C 1
ATOM 2493 O O . LEU A 1 324 ? -9.661 -11.456 10.599 1.00 87.25 324 LEU A O 1
ATOM 2497 N N . ILE A 1 325 ? -9.051 -13.443 9.734 1.00 89.25 325 ILE A N 1
ATOM 2498 C CA . ILE A 1 325 ? -9.523 -13.174 8.369 1.00 89.25 325 ILE A CA 1
ATOM 2499 C C . ILE A 1 325 ? -11.023 -12.889 8.364 1.00 89.25 325 ILE A C 1
ATOM 2501 O O . ILE A 1 325 ? -11.470 -11.956 7.696 1.00 89.25 325 ILE A O 1
ATOM 2505 N N . THR A 1 326 ? -11.789 -13.653 9.142 1.00 82.81 326 THR A N 1
ATOM 2506 C CA . THR A 1 326 ? -13.232 -13.449 9.304 1.00 82.81 326 THR A CA 1
ATOM 2507 C C . THR A 1 326 ? -13.529 -12.051 9.854 1.00 82.81 326 THR A C 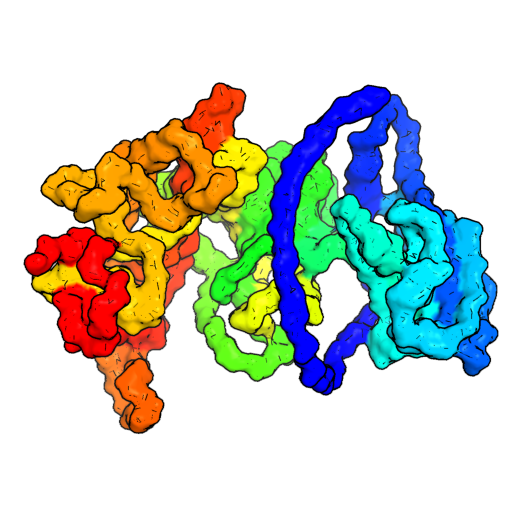1
ATOM 2509 O O . THR A 1 326 ? -14.316 -11.319 9.257 1.00 82.81 326 THR A O 1
ATOM 2512 N N . SER A 1 327 ? -12.838 -11.620 10.914 1.00 82.62 327 SER A N 1
ATOM 2513 C CA . SER A 1 327 ? -13.002 -10.271 11.480 1.00 82.62 327 SER A CA 1
ATOM 2514 C C . SER A 1 327 ? -12.584 -9.156 10.522 1.00 82.62 327 SER A C 1
ATOM 2516 O O . SER A 1 327 ? -13.278 -8.146 10.399 1.00 82.62 327 SER A O 1
ATOM 2518 N N . CYS A 1 328 ? -11.485 -9.336 9.787 1.00 89.94 328 CYS A N 1
ATOM 2519 C CA . CYS A 1 328 ? -11.090 -8.403 8.737 1.00 89.94 328 CYS A CA 1
ATOM 2520 C C . CYS A 1 328 ? -12.164 -8.297 7.641 1.00 89.94 328 CYS A C 1
ATOM 2522 O O . CYS A 1 328 ? -12.488 -7.192 7.213 1.00 89.94 328 CYS A O 1
ATOM 2524 N N . ASN A 1 329 ? -12.754 -9.410 7.203 1.00 88.75 329 ASN A N 1
ATOM 2525 C CA . ASN A 1 329 ? -13.813 -9.385 6.194 1.00 88.75 329 ASN A CA 1
ATOM 2526 C C . ASN A 1 329 ? -15.090 -8.699 6.703 1.00 88.75 329 ASN A C 1
ATOM 2528 O O . ASN A 1 329 ? -15.658 -7.902 5.967 1.00 88.75 329 ASN A O 1
ATOM 2532 N N . GLN A 1 330 ? -15.461 -8.870 7.974 1.00 81.75 330 GLN A N 1
ATOM 2533 C CA . GLN A 1 330 ? -16.567 -8.117 8.590 1.00 81.75 330 GLN A CA 1
ATOM 2534 C C . GLN A 1 330 ? -16.323 -6.597 8.604 1.00 81.75 330 GLN A C 1
ATOM 2536 O O . GLN A 1 330 ? -17.260 -5.802 8.524 1.00 81.75 330 GLN A O 1
ATOM 2541 N N . VAL A 1 331 ? -15.067 -6.150 8.726 1.00 83.62 331 VAL A N 1
ATOM 2542 C CA . VAL A 1 331 ? -14.724 -4.725 8.556 1.00 83.62 331 VAL A CA 1
ATOM 2543 C C . VAL A 1 331 ? -14.957 -4.282 7.110 1.00 83.62 331 VAL A C 1
ATOM 2545 O O . VAL A 1 331 ? -15.538 -3.223 6.885 1.00 83.62 331 VAL A O 1
ATOM 2548 N N . LEU A 1 332 ? -14.547 -5.083 6.124 1.00 86.38 332 LEU A N 1
ATOM 2549 C CA . LEU A 1 332 ? -14.743 -4.756 4.708 1.00 86.38 332 LEU A CA 1
ATOM 2550 C C . LEU A 1 332 ? -16.228 -4.701 4.327 1.00 86.38 332 LEU A C 1
ATOM 2552 O O . LEU A 1 332 ? -16.635 -3.751 3.667 1.00 86.38 332 LEU A O 1
ATOM 2556 N N . GLU A 1 333 ? -17.039 -5.650 4.795 1.00 81.56 333 GLU A N 1
ATOM 2557 C CA . GLU A 1 333 ? -18.493 -5.671 4.586 1.00 81.56 333 GLU A CA 1
ATOM 2558 C C . GLU A 1 333 ? -19.168 -4.415 5.152 1.00 81.56 333 GLU A C 1
ATOM 2560 O O . GLU A 1 333 ? -20.024 -3.814 4.500 1.00 81.56 333 GLU A O 1
ATOM 2565 N N . ARG A 1 334 ? -18.742 -3.961 6.338 1.00 76.12 334 ARG A N 1
ATOM 2566 C CA . ARG A 1 334 ? -19.226 -2.702 6.925 1.00 76.12 334 ARG A CA 1
ATOM 2567 C C . ARG A 1 334 ? -18.831 -1.494 6.080 1.00 76.12 334 ARG A C 1
ATOM 2569 O O . ARG A 1 334 ? -19.686 -0.674 5.764 1.00 76.12 334 ARG A O 1
ATOM 2576 N N . LEU A 1 335 ? -17.574 -1.419 5.635 1.00 77.81 335 LEU A N 1
ATOM 2577 C CA . LEU A 1 335 ? -17.114 -0.348 4.741 1.00 77.81 335 LEU A CA 1
ATOM 2578 C C . LEU A 1 335 ? -17.879 -0.316 3.412 1.00 77.81 335 LEU A C 1
ATOM 2580 O O . LEU A 1 335 ? -18.104 0.762 2.862 1.00 77.81 335 LEU A O 1
ATOM 2584 N N . GLU A 1 336 ? -18.280 -1.475 2.893 1.00 81.88 336 GLU A N 1
ATOM 2585 C CA . GLU A 1 336 ? -19.134 -1.581 1.709 1.00 81.88 336 GLU A CA 1
ATOM 2586 C C . GLU A 1 336 ? -20.560 -1.101 1.994 1.00 81.88 336 GLU A C 1
ATOM 2588 O O . GLU A 1 336 ? -21.080 -0.277 1.240 1.00 81.88 336 GLU A O 1
ATOM 2593 N N . SER A 1 337 ? -21.164 -1.554 3.098 1.00 74.62 337 SER A N 1
ATOM 2594 C CA . SER A 1 337 ? -22.505 -1.129 3.523 1.00 74.62 337 SER A CA 1
ATOM 2595 C C . SER A 1 337 ? -22.597 0.372 3.792 1.00 74.62 337 SER A C 1
ATOM 2597 O O . SER A 1 337 ? -23.679 0.942 3.668 1.00 74.62 337 SER A O 1
ATOM 2599 N N . ASP A 1 338 ? -21.496 0.995 4.201 1.00 73.81 338 ASP A N 1
ATOM 2600 C CA . ASP A 1 338 ? -21.420 2.423 4.498 1.00 73.81 338 ASP A CA 1
ATOM 2601 C C . ASP A 1 338 ? -20.976 3.266 3.294 1.00 73.81 338 ASP A C 1
ATOM 2603 O O . ASP A 1 338 ? -20.805 4.476 3.422 1.00 73.81 338 ASP A O 1
ATOM 2607 N N . HIS A 1 339 ? -20.766 2.645 2.128 1.00 76.88 339 HIS A N 1
ATOM 2608 C CA . HIS A 1 339 ? -20.266 3.302 0.915 1.00 76.88 339 HIS A CA 1
ATOM 2609 C C . HIS A 1 339 ? -18.903 4.001 1.091 1.00 76.88 339 HIS A C 1
ATOM 2611 O O . HIS A 1 339 ? -18.566 4.928 0.355 1.00 76.88 339 HIS A O 1
ATOM 2617 N N . LEU A 1 340 ? -18.090 3.534 2.043 1.00 79.69 340 LEU A N 1
ATOM 2618 C CA . LEU A 1 340 ? -16.743 4.047 2.322 1.00 79.69 340 LEU A CA 1
ATOM 2619 C C . LEU A 1 340 ? -15.655 3.287 1.555 1.00 79.69 340 LEU A C 1
ATOM 2621 O O . LEU A 1 340 ? -14.525 3.764 1.422 1.00 79.69 340 LEU A O 1
ATOM 2625 N N . ARG A 1 341 ? -15.978 2.098 1.037 1.00 82.06 341 ARG A N 1
ATOM 2626 C CA . ARG A 1 341 ? -15.068 1.299 0.217 1.00 82.06 341 ARG A CA 1
ATOM 2627 C C . ARG A 1 341 ? -15.156 1.704 -1.254 1.00 82.06 341 ARG A C 1
ATOM 2629 O O . ARG A 1 341 ? -16.239 1.788 -1.824 1.00 82.06 341 ARG A O 1
ATOM 2636 N N . HIS A 1 342 ? -14.006 1.899 -1.901 1.00 84.06 342 HIS A N 1
ATOM 2637 C CA . HIS A 1 342 ? -13.946 2.292 -3.312 1.00 84.06 342 HIS A CA 1
ATOM 2638 C C . HIS A 1 342 ? -14.699 1.285 -4.210 1.00 84.06 342 HIS A C 1
ATOM 2640 O O . HIS A 1 342 ? -14.423 0.090 -4.172 1.00 84.06 342 HIS A O 1
ATOM 2646 N N . GLU A 1 343 ? -15.552 1.768 -5.122 1.00 84.06 343 GLU A N 1
ATOM 2647 C CA . GLU A 1 343 ? -16.421 0.969 -6.021 1.00 84.06 343 GLU A CA 1
ATOM 2648 C C . GLU A 1 343 ? -15.733 -0.227 -6.719 1.00 84.06 343 GLU A C 1
ATOM 2650 O O . GLU A 1 343 ? -16.224 -1.353 -6.696 1.00 84.06 343 GLU A O 1
ATOM 2655 N N . LYS A 1 344 ? -14.537 -0.027 -7.290 1.00 83.06 344 LYS A N 1
ATOM 2656 C CA . LYS A 1 344 ? -13.712 -1.069 -7.937 1.00 83.06 344 LYS A CA 1
ATOM 2657 C C . LYS A 1 344 ? -13.205 -2.166 -6.996 1.00 83.06 344 LYS A C 1
ATOM 2659 O O . LYS A 1 344 ? -12.579 -3.121 -7.457 1.00 83.06 344 LYS A O 1
ATOM 2664 N N . ARG A 1 345 ? -13.370 -1.991 -5.687 1.00 85.00 345 ARG A N 1
ATOM 2665 C CA . ARG A 1 345 ? -12.898 -2.892 -4.631 1.00 85.00 345 ARG A CA 1
ATOM 2666 C C . ARG A 1 345 ? -14.031 -3.648 -3.953 1.00 85.00 345 ARG A C 1
ATOM 2668 O O . ARG A 1 345 ? -13.760 -4.708 -3.395 1.00 85.00 345 ARG A O 1
ATOM 2675 N N . ILE A 1 346 ? -15.257 -3.136 -4.061 1.00 85.19 346 ILE A N 1
ATOM 2676 C CA . ILE A 1 346 ? -16.461 -3.767 -3.524 1.00 85.19 346 ILE A CA 1
ATOM 2677 C C . ILE A 1 346 ? -16.550 -5.214 -4.014 1.00 85.19 346 ILE A C 1
ATOM 2679 O O . ILE A 1 346 ? -16.299 -5.506 -5.189 1.00 85.19 346 ILE A O 1
ATOM 2683 N N . GLY A 1 347 ? -16.873 -6.109 -3.087 1.00 80.94 347 GLY A N 1
ATOM 2684 C CA . GLY A 1 347 ? -17.005 -7.537 -3.310 1.00 80.94 347 GLY A CA 1
ATOM 2685 C C . GLY A 1 347 ? -15.702 -8.314 -3.199 1.00 80.94 347 GLY A C 1
ATOM 2686 O O . GLY A 1 347 ? -15.764 -9.528 -3.078 1.00 80.94 347 GLY A O 1
ATOM 2687 N N . TRP A 1 348 ? -14.525 -7.688 -3.190 1.00 86.06 348 TRP A N 1
ATOM 2688 C CA . TRP A 1 348 ? -13.259 -8.424 -3.102 1.00 86.06 348 TRP A CA 1
ATOM 2689 C C . TRP A 1 348 ? -12.760 -8.527 -1.665 1.00 86.06 348 TRP A C 1
ATOM 2691 O O . TRP A 1 348 ? -12.226 -7.566 -1.115 1.00 86.06 348 TRP A O 1
ATOM 2701 N N . HIS A 1 349 ? -12.893 -9.705 -1.069 1.00 88.88 349 HIS A N 1
ATOM 2702 C CA . HIS A 1 349 ? -12.537 -9.976 0.323 1.00 88.88 349 HIS A CA 1
ATOM 2703 C C . HIS A 1 349 ? -11.221 -10.750 0.439 1.00 88.88 349 HIS A C 1
ATOM 2705 O O . HIS A 1 349 ? -10.635 -11.183 -0.564 1.0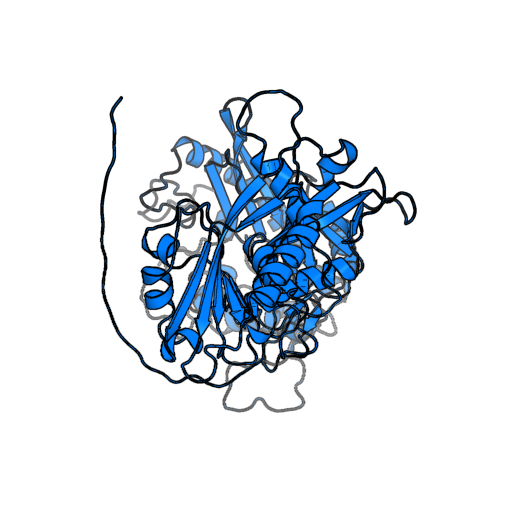0 88.88 349 HIS A O 1
ATOM 2711 N N . LEU A 1 350 ? -10.718 -10.872 1.667 1.00 91.69 350 LEU A N 1
ATOM 2712 C CA . LEU A 1 350 ? -9.461 -11.553 1.947 1.00 91.69 350 LEU A CA 1
ATOM 2713 C C . LEU A 1 350 ? -9.521 -13.038 1.580 1.00 91.69 350 LEU A C 1
ATOM 2715 O O . LEU A 1 350 ? -10.555 -13.693 1.712 1.00 91.69 350 LEU A O 1
ATOM 2719 N N . ALA A 1 351 ? -8.389 -13.553 1.103 1.00 89.44 351 ALA A N 1
ATOM 2720 C CA . ALA A 1 351 ? -8.181 -14.980 0.908 1.00 89.44 351 ALA A CA 1
ATOM 2721 C C . ALA A 1 351 ? -8.084 -15.700 2.259 1.00 89.44 351 ALA A C 1
ATOM 2723 O O . ALA A 1 351 ? -7.622 -15.113 3.233 1.00 89.44 351 ALA A O 1
ATOM 2724 N N . GLN A 1 352 ? -8.437 -16.986 2.286 1.00 88.62 352 GLN A N 1
ATOM 2725 C CA . GLN A 1 352 ? -8.241 -17.866 3.444 1.00 88.62 352 GLN A CA 1
ATOM 2726 C C . GLN A 1 352 ? -6.785 -18.363 3.529 1.00 88.62 352 GLN A C 1
ATOM 2728 O O . GLN A 1 352 ? -6.527 -19.562 3.560 1.00 88.62 352 GLN A O 1
ATOM 2733 N N . ASP A 1 353 ? -5.824 -17.438 3.484 1.00 90.06 353 ASP A N 1
ATOM 2734 C CA . ASP A 1 353 ? -4.402 -17.760 3.641 1.00 90.06 353 ASP A CA 1
ATOM 2735 C C . ASP A 1 353 ? -4.077 -18.009 5.122 1.00 90.06 353 ASP A C 1
ATOM 2737 O O . ASP A 1 353 ? -4.600 -17.331 5.993 1.00 90.06 353 ASP A O 1
ATOM 2741 N N . SER A 1 354 ? -3.157 -18.925 5.428 1.00 90.75 354 SER A N 1
ATOM 2742 C CA . SER A 1 354 ? -2.621 -19.099 6.792 1.00 90.75 354 SER A CA 1
ATOM 2743 C C . SER A 1 354 ? -1.444 -18.166 7.103 1.00 90.75 354 SER A C 1
ATOM 2745 O O . SER A 1 354 ? -0.937 -18.144 8.225 1.00 90.75 354 SER A O 1
ATOM 2747 N N . VAL A 1 355 ? -0.993 -17.389 6.111 1.00 92.56 355 VAL A N 1
ATOM 2748 C CA . VAL A 1 355 ? 0.172 -16.501 6.194 1.00 92.56 355 VAL A CA 1
ATOM 2749 C C . VAL A 1 355 ? -0.200 -15.097 5.724 1.00 92.56 355 VAL A C 1
ATOM 2751 O O . VAL A 1 355 ? -0.741 -14.917 4.634 1.00 92.56 355 VAL A O 1
ATOM 2754 N N . GLY A 1 356 ? 0.148 -14.097 6.530 1.00 94.62 356 GLY A N 1
ATOM 2755 C CA . GLY A 1 356 ? 0.174 -12.681 6.169 1.00 94.62 356 GLY A CA 1
ATOM 2756 C C . GLY A 1 356 ? 1.608 -12.152 6.085 1.00 94.62 356 GLY A C 1
ATOM 2757 O O . GLY A 1 356 ? 2.567 -12.862 6.398 1.00 94.62 356 GLY A O 1
ATOM 2758 N N . LEU A 1 357 ? 1.765 -10.885 5.689 1.00 95.25 357 LEU A N 1
ATOM 2759 C CA . LEU A 1 357 ? 3.072 -10.220 5.647 1.00 95.25 357 LEU A CA 1
ATOM 2760 C C . LEU A 1 357 ? 3.092 -8.994 6.555 1.00 95.25 357 LEU A C 1
ATOM 2762 O O . LEU A 1 357 ? 2.279 -8.086 6.399 1.00 95.25 357 LEU A O 1
ATOM 2766 N N . LEU A 1 358 ? 4.059 -8.943 7.466 1.00 95.00 358 LEU A N 1
ATOM 2767 C CA . LEU A 1 358 ? 4.420 -7.725 8.179 1.00 95.00 358 LEU A CA 1
ATOM 2768 C C . LEU A 1 358 ? 5.367 -6.908 7.313 1.00 95.00 358 LEU A C 1
ATOM 2770 O O . LEU A 1 358 ? 6.441 -7.384 6.960 1.00 95.00 358 LEU A O 1
ATOM 2774 N N . MET A 1 359 ? 4.981 -5.682 6.989 1.00 93.56 359 MET A N 1
ATOM 2775 C CA . MET A 1 359 ? 5.780 -4.756 6.195 1.00 93.56 359 MET A CA 1
ATOM 2776 C C . MET A 1 359 ? 6.277 -3.610 7.061 1.00 93.56 359 MET A C 1
ATOM 2778 O O . MET A 1 359 ? 5.543 -3.126 7.923 1.00 93.56 359 MET A O 1
ATOM 2782 N N . THR A 1 360 ? 7.487 -3.122 6.808 1.00 91.56 360 THR A N 1
ATOM 2783 C CA . THR A 1 360 ? 7.932 -1.849 7.389 1.00 91.56 360 THR A CA 1
ATOM 2784 C C . THR A 1 360 ? 7.037 -0.706 6.902 1.00 91.56 360 THR A C 1
ATOM 2786 O O . THR A 1 360 ? 6.831 -0.514 5.705 1.00 91.56 360 THR A O 1
ATOM 2789 N N . SER A 1 361 ? 6.479 0.045 7.846 1.00 86.00 361 SER A N 1
ATOM 2790 C CA . SER A 1 361 ? 5.664 1.221 7.579 1.00 86.00 361 SER A CA 1
ATOM 2791 C C . SER A 1 361 ? 6.539 2.348 7.046 1.00 86.00 361 SER A C 1
ATOM 2793 O O . SER A 1 361 ? 7.491 2.761 7.702 1.00 86.00 361 SER A O 1
ATOM 2795 N N . MET A 1 362 ? 6.161 2.880 5.886 1.00 81.00 362 MET A N 1
ATOM 2796 C CA . MET A 1 362 ? 6.704 4.130 5.340 1.00 81.00 362 MET A CA 1
ATOM 2797 C C . MET A 1 362 ? 5.757 5.315 5.582 1.00 81.00 362 MET A C 1
ATOM 2799 O O . MET A 1 362 ? 5.905 6.363 4.959 1.00 81.00 362 MET A O 1
ATOM 2803 N N . ALA A 1 363 ? 4.745 5.136 6.440 1.00 69.06 363 ALA A N 1
ATOM 2804 C CA . ALA A 1 363 ? 3.789 6.186 6.762 1.00 69.06 363 ALA A CA 1
ATOM 2805 C C . ALA A 1 363 ? 4.454 7.318 7.555 1.00 69.06 363 ALA A C 1
ATOM 2807 O O . ALA A 1 363 ? 5.366 7.083 8.350 1.00 69.06 363 ALA A O 1
ATOM 2808 N N . SER A 1 364 ? 3.945 8.536 7.373 1.00 64.56 364 SER A N 1
ATOM 2809 C CA . SER A 1 364 ? 4.415 9.709 8.101 1.00 64.56 364 SER A CA 1
ATOM 2810 C C . SER A 1 364 ? 4.309 9.513 9.616 1.00 64.56 364 SER A C 1
ATOM 2812 O O . SER A 1 364 ? 3.289 9.065 10.142 1.00 64.56 364 SER A O 1
ATOM 2814 N N . THR A 1 365 ? 5.372 9.887 10.316 1.00 65.12 365 THR A N 1
ATOM 2815 C CA . THR A 1 365 ? 5.448 9.979 11.778 1.00 65.12 365 THR A CA 1
ATOM 2816 C C . THR A 1 365 ? 5.274 11.441 12.210 1.00 65.12 365 THR A C 1
ATOM 2818 O O . THR A 1 365 ? 5.359 12.327 11.360 1.00 65.12 365 THR A O 1
ATOM 2821 N N . PRO A 1 366 ? 5.092 11.751 13.507 1.00 60.69 366 PRO A N 1
ATOM 2822 C CA . PRO A 1 366 ? 5.094 13.141 13.979 1.00 60.69 366 PRO A CA 1
ATOM 2823 C C . PRO A 1 366 ? 6.371 13.922 13.622 1.00 60.69 366 PRO A C 1
ATOM 2825 O O . PRO A 1 366 ? 6.329 15.139 13.491 1.00 60.69 366 PRO A O 1
ATOM 2828 N N . ASN A 1 367 ? 7.492 13.221 13.412 1.00 67.75 367 ASN A N 1
ATOM 2829 C CA . ASN A 1 367 ? 8.770 13.814 13.011 1.00 67.75 367 ASN A CA 1
ATOM 2830 C C . ASN A 1 367 ? 8.944 13.897 11.486 1.00 67.75 367 ASN A C 1
ATOM 2832 O O . ASN A 1 367 ? 9.993 14.342 11.016 1.00 67.75 367 ASN A O 1
ATOM 2836 N N . THR A 1 368 ? 7.966 13.431 10.704 1.00 71.62 368 THR A N 1
ATOM 2837 C CA . THR A 1 368 ? 8.010 13.486 9.242 1.00 71.62 368 THR A CA 1
ATOM 2838 C C . THR A 1 368 ? 7.741 14.906 8.765 1.00 71.62 368 THR A C 1
ATOM 2840 O O . THR A 1 368 ? 6.672 15.466 8.981 1.00 71.62 368 THR A O 1
ATOM 2843 N N . LEU A 1 369 ? 8.714 15.454 8.047 1.00 73.69 369 LEU A N 1
ATOM 2844 C CA . LEU A 1 369 ? 8.636 16.734 7.354 1.00 73.69 369 LEU A CA 1
ATOM 2845 C C . LEU A 1 369 ? 7.955 16.584 5.993 1.00 73.69 369 LEU A C 1
ATOM 2847 O O . LEU A 1 369 ? 7.186 17.448 5.578 1.00 73.69 369 LEU A O 1
ATOM 2851 N N . LYS A 1 370 ? 8.254 15.493 5.273 1.00 76.69 370 LYS A N 1
ATOM 2852 C CA . LYS A 1 370 ? 7.662 15.214 3.960 1.00 76.69 370 LYS A CA 1
ATOM 2853 C C . LYS A 1 370 ? 7.694 13.722 3.643 1.00 76.69 370 LYS A C 1
ATOM 2855 O O . LYS A 1 370 ? 8.756 13.110 3.659 1.00 76.69 370 LYS A O 1
ATOM 2860 N N . GLY A 1 371 ? 6.539 13.160 3.298 1.00 74.62 371 GLY A N 1
ATOM 2861 C CA . GLY A 1 371 ? 6.432 11.851 2.654 1.00 74.62 371 GLY A CA 1
ATOM 2862 C C . GLY A 1 371 ? 6.290 12.014 1.141 1.00 74.62 371 GLY A C 1
ATOM 2863 O O . GLY A 1 371 ? 5.575 12.903 0.679 1.00 74.62 371 GLY A O 1
ATOM 2864 N N . ILE A 1 372 ? 6.968 11.172 0.368 1.00 79.12 372 ILE A N 1
ATOM 2865 C CA . ILE A 1 372 ? 6.873 11.115 -1.092 1.00 79.12 372 ILE A CA 1
ATOM 2866 C C . ILE A 1 372 ? 6.649 9.657 -1.487 1.00 79.12 372 ILE A C 1
ATOM 2868 O O . ILE A 1 372 ? 7.371 8.767 -1.051 1.00 79.12 372 ILE A O 1
ATOM 2872 N N . GLU A 1 373 ? 5.669 9.418 -2.348 1.00 81.62 373 GLU A N 1
ATOM 2873 C CA . GLU A 1 373 ? 5.400 8.114 -2.945 1.00 81.62 373 GLU A CA 1
ATOM 2874 C C . GLU A 1 373 ? 5.288 8.288 -4.459 1.00 81.62 373 GLU A C 1
ATOM 2876 O O . GLU A 1 373 ? 4.505 9.110 -4.940 1.00 81.62 373 GLU A O 1
ATOM 2881 N N . PHE A 1 374 ? 6.059 7.523 -5.232 1.00 84.06 374 PHE A N 1
ATOM 2882 C CA . PHE A 1 374 ? 5.923 7.519 -6.688 1.00 84.06 374 PHE A CA 1
ATOM 2883 C C . PHE A 1 374 ? 6.341 6.186 -7.303 1.00 84.06 374 PHE A C 1
ATOM 2885 O O . PHE A 1 374 ? 7.065 5.399 -6.701 1.00 84.06 374 PHE A O 1
ATOM 2892 N N . LYS A 1 375 ? 5.913 5.934 -8.542 1.00 87.31 375 LYS A N 1
ATOM 2893 C CA . LYS A 1 375 ? 6.377 4.777 -9.318 1.00 87.31 375 LYS A CA 1
ATOM 2894 C C . LYS A 1 375 ? 7.480 5.230 -10.281 1.00 87.31 375 LYS A C 1
ATOM 2896 O O . LYS A 1 375 ? 7.165 6.028 -11.164 1.00 87.31 375 LYS A O 1
ATOM 2901 N N . PRO A 1 376 ? 8.730 4.733 -10.174 1.00 90.50 376 PRO A N 1
ATOM 2902 C CA . PRO A 1 376 ? 9.830 5.165 -11.046 1.00 90.50 376 PRO A CA 1
ATOM 2903 C C . PRO A 1 376 ? 9.594 4.868 -12.532 1.00 90.50 376 PRO A C 1
ATOM 2905 O O . PRO A 1 376 ? 10.071 5.599 -13.394 1.00 90.50 376 PRO A O 1
ATOM 2908 N N . LYS A 1 377 ? 8.801 3.832 -12.840 1.00 92.56 377 LYS A N 1
ATOM 2909 C CA . LYS A 1 377 ? 8.498 3.379 -14.206 1.00 92.56 377 LYS A CA 1
ATOM 2910 C C . LYS A 1 377 ? 9.769 2.998 -14.979 1.00 92.56 377 LYS A C 1
ATOM 2912 O O . LYS A 1 377 ? 10.650 2.346 -14.431 1.00 92.56 377 LYS A O 1
ATOM 2917 N N . TRP A 1 378 ? 9.806 3.305 -16.275 1.00 94.12 378 TRP A N 1
ATOM 2918 C CA . TRP A 1 378 ? 10.865 2.901 -17.200 1.00 94.12 378 TRP A CA 1
ATOM 2919 C C . TRP A 1 378 ? 12.038 3.871 -17.117 1.00 94.12 378 TRP A C 1
ATOM 2921 O O . TRP A 1 378 ? 12.020 4.905 -17.780 1.00 94.12 378 TRP A O 1
ATOM 2931 N N . LEU A 1 379 ? 13.043 3.545 -16.302 1.00 93.38 379 LEU A N 1
ATOM 2932 C CA . LEU A 1 379 ? 14.199 4.414 -16.045 1.00 93.38 379 LEU A CA 1
ATOM 2933 C C . LEU A 1 379 ? 15.222 4.436 -17.193 1.00 93.38 379 LEU A C 1
ATOM 2935 O O . LEU A 1 379 ? 16.176 5.215 -17.166 1.00 93.38 379 LEU A O 1
ATOM 2939 N N . ALA A 1 380 ? 15.000 3.611 -18.213 1.00 93.44 380 ALA A N 1
ATOM 2940 C CA . ALA A 1 380 ? 15.664 3.644 -19.505 1.00 93.44 380 ALA A CA 1
ATOM 2941 C C . ALA A 1 380 ? 14.620 3.631 -20.634 1.00 93.44 380 ALA A C 1
ATOM 2943 O O . ALA A 1 380 ? 13.449 3.299 -20.416 1.00 93.44 380 ALA A O 1
ATOM 2944 N N . GLN A 1 381 ? 15.034 4.035 -21.836 1.00 94.44 381 GLN A N 1
ATOM 2945 C CA . GLN A 1 381 ? 14.163 3.968 -23.008 1.00 94.44 381 GLN A CA 1
ATOM 2946 C C . GLN A 1 381 ? 13.816 2.504 -23.323 1.00 94.44 381 GLN A C 1
ATOM 2948 O O . GLN A 1 381 ? 14.607 1.607 -23.036 1.00 94.44 381 GLN A O 1
ATOM 2953 N N . SER A 1 382 ? 12.625 2.270 -23.885 1.00 95.56 382 SER A N 1
ATOM 2954 C CA . SER A 1 382 ? 12.249 0.931 -24.354 1.00 95.56 382 SER A CA 1
ATOM 2955 C C . SER A 1 382 ? 13.267 0.430 -25.389 1.00 95.56 382 SER A C 1
ATOM 2957 O O . SER A 1 382 ? 13.584 1.201 -26.298 1.00 95.56 382 SER A O 1
ATOM 2959 N N . PRO A 1 383 ? 13.745 -0.828 -25.307 1.00 95.12 383 PRO A N 1
ATOM 2960 C CA . PRO A 1 383 ? 14.670 -1.394 -26.296 1.00 95.12 383 PRO A CA 1
ATOM 2961 C C . PRO A 1 383 ? 14.134 -1.367 -27.732 1.00 95.12 383 PRO A C 1
ATOM 2963 O O . PRO A 1 383 ? 14.903 -1.395 -28.684 1.00 95.12 383 PRO A O 1
ATOM 2966 N N . THR A 1 384 ? 12.810 -1.320 -27.877 1.00 95.31 384 THR A N 1
ATOM 2967 C CA . THR A 1 384 ? 12.092 -1.367 -29.155 1.00 95.31 384 THR A CA 1
ATOM 2968 C C . THR A 1 384 ? 11.541 -0.012 -29.586 1.00 95.31 384 THR A C 1
ATOM 2970 O O . THR A 1 384 ? 10.829 0.066 -30.583 1.00 95.31 384 THR A O 1
ATOM 2973 N N . ALA A 1 385 ? 11.856 1.062 -28.855 1.00 95.31 385 ALA A N 1
ATOM 2974 C CA . ALA A 1 385 ? 11.490 2.409 -29.273 1.00 95.31 385 ALA A CA 1
ATOM 2975 C C . ALA A 1 385 ? 12.247 2.800 -30.562 1.00 95.31 385 ALA A C 1
ATOM 2977 O O . ALA A 1 385 ? 13.439 2.501 -30.670 1.00 95.31 385 ALA A O 1
ATOM 2978 N N . PRO A 1 386 ? 11.610 3.511 -31.511 1.00 94.44 386 PRO A N 1
ATOM 2979 C CA . PRO A 1 386 ? 12.283 4.016 -32.707 1.00 94.44 386 PRO A CA 1
ATOM 2980 C C . PRO A 1 386 ? 13.506 4.896 -32.379 1.00 94.44 386 PRO A C 1
ATOM 2982 O O . PRO A 1 386 ? 13.452 5.655 -31.406 1.00 94.44 386 PRO A O 1
ATOM 2985 N N . PRO A 1 387 ? 14.589 4.877 -33.180 1.00 91.12 387 PRO A N 1
ATOM 2986 C CA . PRO A 1 387 ? 15.778 5.701 -32.927 1.00 91.12 387 PRO A CA 1
ATOM 2987 C C . PRO A 1 387 ? 15.501 7.211 -32.871 1.00 91.12 387 PRO A C 1
ATOM 2989 O O . PRO A 1 387 ? 16.122 7.920 -32.087 1.00 91.12 387 PRO A O 1
ATOM 2992 N N . ASN A 1 388 ? 14.523 7.695 -33.640 1.00 89.12 388 ASN A N 1
ATOM 2993 C CA . ASN A 1 388 ? 14.066 9.089 -33.672 1.00 89.12 388 ASN A CA 1
ATOM 2994 C C . ASN A 1 388 ? 12.987 9.405 -32.610 1.00 89.12 388 ASN A C 1
ATOM 2996 O O . ASN A 1 388 ? 12.157 10.294 -32.794 1.00 89.12 388 ASN A O 1
ATOM 3000 N N . SER A 1 389 ? 12.941 8.648 -31.510 1.00 90.94 389 SER A N 1
ATOM 3001 C CA . SER A 1 389 ? 11.967 8.870 -30.438 1.00 90.94 389 SER A CA 1
ATOM 3002 C C . SER A 1 389 ? 12.216 10.184 -29.699 1.00 90.94 389 SER A C 1
ATOM 3004 O O . SER A 1 389 ? 13.224 10.329 -29.013 1.00 90.94 389 SER A O 1
ATOM 3006 N N . VAL A 1 390 ? 11.218 11.065 -29.692 1.00 88.38 390 VAL A N 1
ATOM 3007 C CA . VAL A 1 390 ? 11.196 12.300 -28.886 1.00 88.38 390 VAL A CA 1
ATOM 3008 C C . VAL A 1 390 ? 10.531 12.091 -27.514 1.00 88.38 390 VAL A C 1
ATOM 3010 O O . VAL A 1 390 ? 10.629 12.918 -26.601 1.00 88.38 390 VAL A O 1
ATOM 3013 N N . ARG A 1 391 ? 9.861 10.945 -27.310 1.00 89.25 391 ARG A N 1
ATOM 3014 C CA . ARG A 1 391 ? 9.254 10.538 -26.031 1.00 89.25 391 ARG A CA 1
ATOM 3015 C C . ARG A 1 391 ? 9.854 9.238 -25.502 1.00 89.25 391 ARG A C 1
ATOM 3017 O O . ARG A 1 391 ? 10.114 8.303 -26.247 1.00 89.25 391 ARG A O 1
ATOM 3024 N N . CYS A 1 392 ? 10.037 9.133 -24.184 1.00 92.25 392 CYS A N 1
ATOM 3025 C CA . CYS A 1 392 ? 10.290 7.833 -23.558 1.00 92.25 392 CYS A CA 1
ATOM 3026 C C . CYS A 1 392 ? 8.991 7.022 -23.474 1.00 92.25 392 CYS A C 1
ATOM 3028 O O . CYS A 1 392 ? 7.906 7.609 -23.494 1.00 92.25 392 CYS A O 1
ATOM 3030 N N . ARG A 1 393 ? 9.077 5.699 -23.280 1.00 93.69 393 ARG A N 1
ATOM 3031 C CA . ARG A 1 393 ? 7.893 4.817 -23.189 1.00 93.69 393 ARG A CA 1
ATOM 3032 C C . ARG A 1 393 ? 6.800 5.342 -22.260 1.00 93.69 393 ARG A C 1
ATOM 3034 O O . ARG A 1 393 ? 5.627 5.351 -22.608 1.00 93.69 393 ARG A O 1
ATOM 3041 N 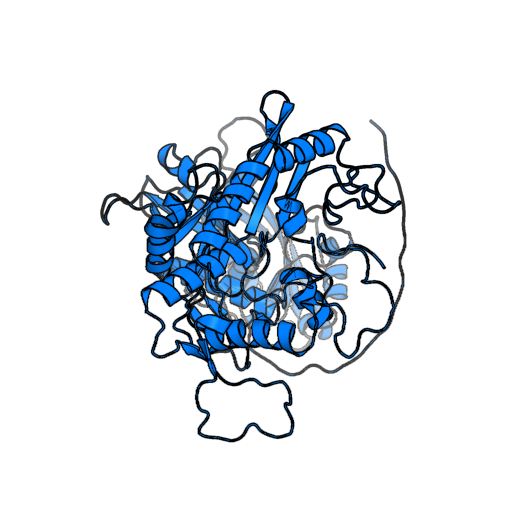N . THR A 1 394 ? 7.174 5.793 -21.062 1.00 91.31 394 THR A N 1
ATOM 3042 C CA . THR A 1 394 ? 6.194 6.273 -20.070 1.00 91.31 394 THR A CA 1
ATOM 3043 C C . THR A 1 394 ? 5.522 7.570 -20.524 1.00 91.31 394 THR A C 1
ATOM 3045 O O . THR A 1 394 ? 4.318 7.740 -20.321 1.00 91.31 394 THR A O 1
ATOM 3048 N N . CYS A 1 395 ? 6.270 8.470 -21.170 1.00 88.31 395 CYS A N 1
ATOM 3049 C CA . CYS A 1 395 ? 5.725 9.697 -21.750 1.00 88.31 395 CYS A CA 1
ATOM 3050 C C . CYS A 1 395 ? 4.798 9.386 -22.934 1.00 88.31 395 CYS A C 1
ATOM 3052 O O . CYS A 1 395 ? 3.685 9.904 -22.968 1.00 88.31 395 CYS A O 1
ATOM 3054 N N . ALA A 1 396 ? 5.218 8.500 -23.843 1.00 90.81 396 ALA A N 1
ATOM 3055 C CA . ALA A 1 396 ? 4.422 8.050 -24.983 1.00 90.81 396 ALA A CA 1
ATOM 3056 C C . ALA A 1 396 ? 3.104 7.403 -24.521 1.00 90.81 396 ALA A C 1
ATOM 3058 O O . ALA A 1 396 ? 2.030 7.819 -24.941 1.00 90.81 396 ALA A O 1
ATOM 3059 N N . LEU A 1 397 ? 3.163 6.483 -23.550 1.00 90.75 397 LEU A N 1
ATOM 3060 C CA . LEU A 1 397 ? 1.983 5.814 -22.991 1.00 90.75 397 LEU A CA 1
ATOM 3061 C C . LEU A 1 397 ? 1.008 6.769 -22.297 1.00 90.75 397 LEU A C 1
ATOM 3063 O O . LEU A 1 397 ? -0.204 6.554 -22.315 1.00 90.75 397 LEU A O 1
ATOM 3067 N N . SER A 1 398 ? 1.528 7.810 -21.651 1.00 87.25 398 SER A N 1
ATOM 3068 C CA . SER A 1 398 ? 0.697 8.816 -20.985 1.00 87.25 398 SER A CA 1
ATOM 3069 C C . SER A 1 398 ? -0.004 9.718 -21.999 1.00 87.25 398 SER A C 1
ATOM 3071 O O . SER A 1 398 ? -1.182 10.023 -21.818 1.00 87.25 398 SER A O 1
ATOM 3073 N N . ALA A 1 399 ? 0.693 10.087 -23.079 1.00 84.88 399 ALA A N 1
ATOM 3074 C CA . ALA A 1 399 ? 0.111 10.810 -24.204 1.00 84.88 399 ALA A CA 1
ATOM 3075 C C . ALA A 1 399 ? -0.982 9.974 -24.887 1.00 84.88 399 ALA A C 1
ATOM 3077 O O . ALA A 1 399 ? -2.118 10.434 -24.962 1.00 84.88 399 ALA A O 1
ATOM 3078 N N . PHE A 1 400 ? -0.679 8.718 -25.232 1.00 85.88 400 PHE A N 1
ATOM 3079 C CA . PHE A 1 400 ? -1.624 7.769 -25.831 1.00 85.88 400 PHE A CA 1
ATOM 3080 C C . PHE A 1 400 ? -2.907 7.607 -25.010 1.00 85.88 400 PHE A C 1
ATOM 3082 O O . PHE A 1 400 ? -4.013 7.638 -25.534 1.00 85.88 400 PHE A O 1
ATOM 3089 N N . ARG A 1 401 ? -2.782 7.483 -23.683 1.00 86.38 401 ARG A N 1
ATOM 3090 C CA . ARG A 1 401 ? -3.937 7.312 -22.785 1.00 86.38 401 ARG A CA 1
ATOM 3091 C C . ARG A 1 401 ? -4.646 8.615 -22.425 1.00 86.38 401 ARG A C 1
ATOM 3093 O O . ARG A 1 401 ? -5.573 8.576 -21.618 1.00 86.38 401 ARG A O 1
ATOM 3100 N N . ASN A 1 402 ? -4.166 9.746 -22.933 1.00 82.81 402 ASN A N 1
ATOM 3101 C CA . ASN A 1 402 ? -4.566 11.080 -22.514 1.00 82.81 402 ASN A CA 1
ATOM 3102 C C . ASN A 1 402 ? -4.576 11.259 -20.980 1.00 82.81 402 ASN A C 1
ATOM 3104 O O . ASN A 1 402 ? -5.518 11.787 -20.393 1.00 82.81 402 ASN A O 1
ATOM 3108 N N . LYS A 1 403 ? -3.529 10.774 -20.303 1.00 77.44 403 LYS A N 1
ATOM 3109 C CA . LYS A 1 403 ? -3.384 10.881 -18.845 1.00 77.44 403 LYS A CA 1
ATOM 3110 C C . LYS A 1 403 ? -2.233 11.801 -18.485 1.00 77.44 403 LYS A C 1
ATOM 3112 O O . LYS A 1 403 ? -1.147 11.708 -19.057 1.00 77.44 403 LYS A O 1
ATOM 3117 N N . LYS A 1 404 ? -2.448 12.644 -17.472 1.00 70.06 404 LYS A N 1
ATOM 3118 C CA . LYS A 1 404 ? -1.356 13.384 -16.838 1.00 70.06 404 LYS A CA 1
ATOM 3119 C C . LYS A 1 404 ? -0.407 12.375 -16.192 1.00 70.06 404 LYS A C 1
ATOM 3121 O O . LYS A 1 404 ? -0.837 11.504 -15.433 1.00 70.06 404 LYS A O 1
ATOM 3126 N N . ARG A 1 405 ? 0.876 12.466 -16.528 1.00 68.69 405 ARG A N 1
ATOM 3127 C CA . ARG A 1 405 ? 1.921 11.675 -15.872 1.00 68.69 405 ARG A CA 1
ATOM 3128 C C . ARG A 1 405 ? 2.450 12.423 -14.660 1.00 68.69 405 ARG A C 1
ATOM 3130 O O . ARG A 1 405 ? 2.283 13.633 -14.567 1.00 68.69 405 ARG A O 1
ATOM 3137 N N . GLN A 1 406 ? 3.094 11.680 -13.765 1.00 64.44 406 GLN A N 1
ATOM 3138 C CA . GLN A 1 406 ? 3.974 12.266 -12.763 1.00 64.44 406 GLN A CA 1
ATOM 3139 C C . GLN A 1 406 ? 5.212 12.793 -13.514 1.00 64.44 406 GLN A C 1
ATOM 3141 O O . GLN A 1 406 ? 5.132 13.836 -14.150 1.00 64.44 406 GLN A O 1
ATOM 3146 N N . ALA A 1 407 ? 6.337 12.077 -13.551 1.00 74.50 407 ALA A N 1
ATOM 3147 C CA . ALA A 1 407 ? 7.567 12.551 -14.209 1.00 74.50 407 ALA A CA 1
ATOM 3148 C C . ALA A 1 407 ? 7.819 11.908 -15.564 1.00 74.50 407 ALA A C 1
ATOM 3150 O O . ALA A 1 407 ? 7.268 10.856 -15.882 1.00 74.50 407 ALA A O 1
ATOM 3151 N N . CYS A 1 408 ? 8.759 12.496 -16.312 1.00 84.06 408 CYS A N 1
ATOM 3152 C CA . CYS A 1 408 ? 9.583 11.725 -17.235 1.00 84.06 408 CYS A CA 1
ATOM 3153 C C . CYS A 1 408 ? 10.582 10.873 -16.422 1.00 84.06 408 CYS A C 1
ATOM 3155 O O . CYS A 1 408 ? 11.480 11.442 -15.800 1.00 84.06 408 CYS A O 1
ATOM 3157 N N . PRO A 1 409 ? 10.481 9.531 -16.446 1.00 88.38 409 PRO A N 1
ATOM 3158 C CA . PRO A 1 409 ? 11.378 8.653 -15.690 1.00 88.38 409 PRO A CA 1
ATOM 3159 C C . PRO A 1 409 ? 12.864 8.811 -16.013 1.00 88.38 409 PRO A C 1
ATOM 3161 O O . PRO A 1 409 ? 13.702 8.645 -15.136 1.00 88.38 409 PRO A O 1
ATOM 3164 N N . LEU A 1 410 ? 13.205 9.167 -17.257 1.00 87.25 410 LEU A N 1
ATOM 3165 C CA . LEU A 1 410 ? 14.604 9.306 -17.675 1.00 87.25 410 LEU A CA 1
ATOM 3166 C C . LEU A 1 410 ? 15.324 10.449 -16.950 1.00 87.25 410 LEU A C 1
ATOM 3168 O O . LEU A 1 410 ? 16.538 10.386 -16.786 1.00 87.25 410 LEU A O 1
ATOM 3172 N N . ARG A 1 411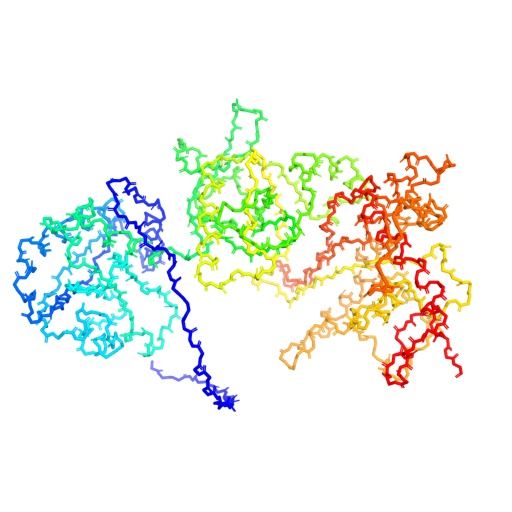 ? 14.585 11.463 -16.474 1.00 81.94 411 ARG A N 1
ATOM 3173 C CA . ARG A 1 411 ? 15.154 12.558 -15.672 1.00 81.94 411 ARG A CA 1
ATOM 3174 C C . ARG A 1 411 ? 15.619 12.092 -14.291 1.00 81.94 411 ARG A C 1
ATOM 3176 O O . ARG A 1 411 ? 16.474 12.733 -13.699 1.00 81.94 411 ARG A O 1
ATOM 3183 N N . LEU A 1 412 ? 15.080 10.983 -13.779 1.00 81.00 412 LEU A N 1
ATOM 3184 C CA . LEU A 1 412 ? 15.425 10.468 -12.452 1.00 81.00 412 LEU A CA 1
ATOM 3185 C C . LEU A 1 412 ? 16.812 9.806 -12.403 1.00 81.00 412 LEU A C 1
ATOM 3187 O O . LEU A 1 412 ? 17.378 9.670 -11.327 1.00 81.00 412 LEU A O 1
ATOM 3191 N N . THR A 1 413 ? 17.354 9.383 -13.550 1.00 78.25 413 THR A N 1
ATOM 3192 C CA . THR A 1 413 ? 18.633 8.648 -13.650 1.00 78.25 413 THR A CA 1
ATOM 3193 C C . THR A 1 413 ? 19.638 9.300 -14.597 1.00 78.25 413 THR A C 1
ATOM 3195 O O . THR A 1 413 ? 20.693 8.728 -14.872 1.00 78.25 413 THR A O 1
ATOM 3198 N N . ARG A 1 414 ? 19.318 10.487 -15.121 1.00 70.50 414 ARG A N 1
ATOM 3199 C CA . ARG A 1 414 ? 20.217 11.333 -15.915 1.00 70.50 414 ARG A CA 1
ATOM 3200 C C . ARG A 1 414 ? 20.194 12.760 -15.361 1.00 70.50 414 ARG A C 1
ATOM 3202 O O . ARG A 1 414 ? 19.651 13.646 -16.013 1.00 70.50 414 ARG A O 1
ATOM 3209 N N . PRO A 1 415 ? 20.733 12.990 -14.153 1.00 56.03 415 PRO A N 1
ATOM 3210 C CA . PRO A 1 415 ? 20.737 14.315 -13.539 1.00 56.03 415 PRO A CA 1
ATOM 3211 C C . PRO A 1 415 ? 21.730 15.306 -14.186 1.00 56.03 415 PRO A C 1
ATOM 3213 O O . PRO A 1 415 ? 21.964 16.363 -13.609 1.00 56.03 415 PRO A O 1
ATOM 3216 N N . ASP A 1 416 ? 22.331 14.991 -15.343 1.00 51.47 416 ASP A N 1
ATOM 3217 C CA . ASP A 1 416 ? 23.407 15.803 -15.919 1.00 51.47 416 ASP A CA 1
ATOM 3218 C C . ASP A 1 416 ? 22.917 17.080 -16.634 1.00 51.47 416 ASP A C 1
ATOM 3220 O O . ASP A 1 416 ? 21.890 17.129 -17.311 1.00 51.47 416 ASP A O 1
ATOM 3224 N N . SER A 1 417 ? 23.737 18.100 -16.431 1.00 46.03 417 SER A N 1
ATOM 3225 C CA . SER A 1 417 ? 23.618 19.553 -16.505 1.00 46.03 417 SER A CA 1
ATOM 3226 C C . SER A 1 417 ? 23.765 20.189 -17.896 1.00 46.03 417 SER A C 1
ATOM 3228 O O . SER A 1 417 ? 23.777 21.414 -18.004 1.00 46.03 417 SER A O 1
ATOM 3230 N N . SER A 1 418 ? 23.876 19.398 -18.968 1.00 40.75 418 SER A N 1
ATOM 3231 C CA . SER A 1 418 ? 24.232 19.903 -20.307 1.00 40.75 418 SER A CA 1
ATOM 3232 C C . SER A 1 418 ? 23.070 20.456 -21.140 1.00 40.75 418 SER A C 1
ATOM 3234 O O . SER A 1 418 ? 23.313 21.137 -22.134 1.00 40.75 418 SER A O 1
ATOM 3236 N N . LYS A 1 419 ? 21.813 20.216 -20.748 1.00 40.06 419 LYS A N 1
ATOM 3237 C CA . LYS A 1 419 ? 20.651 20.904 -21.331 1.00 40.06 419 LYS A CA 1
ATOM 3238 C C . LYS A 1 419 ? 20.139 21.928 -20.316 1.00 40.06 419 LYS A C 1
ATOM 3240 O O . LYS A 1 419 ? 19.689 21.505 -19.245 1.00 40.06 419 LYS A O 1
ATOM 3245 N N . PRO A 1 420 ? 20.190 23.248 -20.607 1.00 34.12 420 PRO A N 1
ATOM 3246 C CA . PRO A 1 420 ? 19.532 24.218 -19.756 1.00 34.12 420 PRO A CA 1
ATOM 3247 C C . PRO A 1 420 ? 18.056 23.828 -19.717 1.00 34.12 420 PRO A C 1
ATOM 3249 O O . PRO A 1 420 ? 17.460 23.504 -20.749 1.00 34.12 420 PRO A O 1
ATOM 3252 N N . PRO A 1 421 ? 17.462 23.769 -18.530 1.00 38.97 421 PRO A N 1
ATOM 3253 C CA . PRO A 1 421 ? 16.084 23.357 -18.438 1.00 38.97 421 PRO A CA 1
ATOM 3254 C C . PRO A 1 421 ? 15.274 24.519 -19.061 1.00 38.97 421 PRO A C 1
ATOM 3256 O O . PRO A 1 421 ? 15.481 25.674 -18.674 1.00 38.97 421 PRO A O 1
ATOM 3259 N N . ALA A 1 422 ? 14.463 24.232 -20.092 1.00 36.53 422 ALA A N 1
ATOM 3260 C CA . ALA A 1 422 ? 13.706 25.221 -20.879 1.00 36.53 422 ALA A CA 1
ATOM 3261 C C . ALA A 1 422 ? 13.170 26.345 -19.982 1.00 36.53 422 ALA A C 1
ATOM 3263 O O . ALA A 1 422 ? 12.607 26.002 -18.949 1.00 36.53 422 ALA A O 1
ATOM 3264 N N . ALA A 1 423 ? 13.383 27.620 -20.359 1.00 32.72 423 ALA A N 1
ATOM 3265 C CA . ALA A 1 423 ? 13.344 28.908 -19.617 1.00 32.72 423 ALA A CA 1
ATOM 3266 C C . ALA A 1 423 ? 12.581 29.043 -18.262 1.00 32.72 423 ALA A C 1
ATOM 3268 O O . ALA A 1 423 ? 12.862 29.948 -17.485 1.00 32.72 423 ALA A O 1
ATOM 3269 N N . SER A 1 424 ? 11.681 28.130 -17.919 1.00 37.16 424 SER A N 1
ATOM 3270 C CA . SER A 1 424 ? 10.999 27.904 -16.638 1.00 37.16 424 SER A CA 1
ATOM 3271 C C . SER A 1 424 ? 11.849 27.409 -15.443 1.00 37.16 424 SER A C 1
ATOM 3273 O O . SER A 1 424 ? 11.300 27.204 -14.362 1.00 37.16 424 SER A O 1
ATOM 3275 N N . THR A 1 425 ? 13.162 27.189 -15.576 1.00 33.25 425 THR A N 1
ATOM 3276 C CA . THR A 1 425 ? 13.890 26.277 -14.654 1.00 33.25 425 THR A CA 1
ATOM 3277 C C . THR A 1 425 ? 15.263 26.756 -14.168 1.00 33.25 425 THR A C 1
ATOM 3279 O O . THR A 1 425 ? 16.115 25.955 -13.789 1.00 33.25 425 THR A O 1
ATOM 3282 N N . GLN A 1 426 ? 15.453 28.070 -14.025 1.00 26.83 426 GLN A N 1
ATOM 3283 C CA . GLN A 1 426 ? 16.576 28.620 -13.236 1.00 26.83 426 GLN A CA 1
ATOM 3284 C C . GLN A 1 426 ? 16.552 28.224 -11.743 1.00 26.83 426 GLN A C 1
ATOM 3286 O O . GLN A 1 426 ? 17.494 28.496 -11.009 1.00 26.83 426 GLN A O 1
ATOM 3291 N N . ASN A 1 427 ? 15.523 27.501 -11.304 1.00 31.09 427 ASN A N 1
ATOM 3292 C CA . ASN A 1 427 ? 15.519 26.736 -10.071 1.00 31.09 427 ASN A CA 1
ATOM 3293 C C . ASN A 1 427 ? 15.386 25.260 -10.453 1.00 31.09 427 ASN A C 1
ATOM 3295 O O . ASN A 1 427 ? 14.384 24.893 -11.075 1.00 31.09 427 ASN A O 1
ATOM 3299 N N . PHE A 1 428 ? 16.335 24.398 -10.063 1.00 34.56 428 PHE A N 1
ATOM 3300 C CA . PHE A 1 428 ? 16.046 22.963 -9.993 1.00 34.56 428 PHE A CA 1
ATOM 3301 C C . PHE A 1 428 ? 14.878 22.797 -9.019 1.00 34.56 428 PHE A C 1
ATOM 3303 O O . PHE A 1 428 ? 15.033 22.818 -7.798 1.00 34.56 428 PHE A O 1
ATOM 3310 N N . THR A 1 429 ? 13.685 22.734 -9.591 1.00 35.62 429 THR A N 1
ATOM 3311 C CA . THR A 1 429 ? 12.437 22.560 -8.876 1.00 35.62 429 THR A CA 1
ATOM 3312 C C . THR A 1 429 ? 12.264 21.057 -8.804 1.00 35.62 429 THR A C 1
ATOM 3314 O O . THR A 1 429 ? 12.256 20.402 -9.854 1.00 35.62 429 THR A O 1
ATOM 3317 N N . PRO A 1 430 ? 12.208 20.465 -7.604 1.00 39.97 430 PRO A N 1
ATOM 3318 C CA . PRO A 1 430 ? 11.973 19.043 -7.521 1.00 39.97 430 PRO A CA 1
ATOM 3319 C C . PRO A 1 430 ? 10.624 18.724 -8.201 1.00 39.97 430 PRO A C 1
ATOM 3321 O O . PRO A 1 430 ? 9.779 19.615 -8.325 1.00 39.97 430 PRO A O 1
ATOM 3324 N N . PRO A 1 431 ? 10.430 17.502 -8.727 1.00 43.50 431 PRO A N 1
ATOM 3325 C CA . PRO A 1 431 ? 9.365 17.227 -9.689 1.00 43.50 431 PRO A CA 1
ATOM 3326 C C . PRO A 1 431 ? 7.981 17.671 -9.169 1.00 43.50 431 PRO A C 1
ATOM 3328 O O . PRO A 1 431 ? 7.748 17.530 -7.971 1.00 43.50 431 PRO A O 1
ATOM 3331 N N . PRO A 1 432 ? 7.055 18.169 -10.013 1.00 38.75 432 PRO A N 1
ATOM 3332 C CA . PRO A 1 432 ? 5.849 18.925 -9.613 1.00 38.75 432 PRO A CA 1
ATOM 3333 C C . PRO A 1 432 ? 4.778 18.199 -8.752 1.00 38.75 432 PRO A C 1
ATOM 3335 O O . PRO A 1 432 ? 3.657 18.680 -8.624 1.00 38.75 432 PRO A O 1
ATOM 3338 N N . TRP A 1 433 ? 5.096 17.056 -8.140 1.00 46.56 433 TRP A N 1
ATOM 3339 C CA . TRP A 1 433 ? 4.343 16.383 -7.061 1.00 46.56 433 TRP A CA 1
ATOM 3340 C C . TRP A 1 433 ? 5.143 16.289 -5.752 1.00 46.56 433 TRP A C 1
ATOM 3342 O O . TRP A 1 433 ? 4.718 15.627 -4.806 1.00 46.56 433 TRP A O 1
ATOM 3352 N N . ILE A 1 434 ? 6.267 16.997 -5.642 1.00 43.03 434 ILE A N 1
ATOM 3353 C CA . ILE A 1 434 ? 6.591 17.639 -4.372 1.00 43.03 434 ILE A CA 1
ATOM 3354 C C . ILE A 1 434 ? 5.460 18.631 -4.166 1.00 43.03 434 ILE A C 1
ATOM 3356 O O . ILE A 1 434 ? 5.421 19.660 -4.825 1.00 43.03 434 ILE A O 1
ATOM 3360 N N . ASP A 1 435 ? 4.476 18.259 -3.355 1.00 35.66 435 ASP A N 1
ATOM 3361 C CA . ASP A 1 435 ? 3.343 19.121 -3.042 1.00 35.66 435 ASP A CA 1
ATOM 3362 C C . ASP A 1 435 ? 3.862 20.502 -2.594 1.00 35.66 435 ASP A C 1
ATOM 3364 O O . ASP A 1 435 ? 4.490 20.629 -1.537 1.00 35.66 435 ASP A O 1
ATOM 3368 N N . THR A 1 436 ? 3.653 21.479 -3.479 1.00 37.16 436 THR A N 1
ATOM 3369 C CA . THR A 1 436 ? 3.862 22.921 -3.328 1.00 37.16 436 THR A CA 1
ATOM 3370 C C . THR A 1 436 ? 2.526 23.622 -3.087 1.00 37.16 436 THR A C 1
ATOM 3372 O O . THR A 1 436 ? 2.359 24.779 -3.485 1.00 37.16 436 THR A O 1
ATOM 3375 N N . SER A 1 437 ? 1.547 22.950 -2.458 1.00 34.00 437 SER A N 1
ATOM 3376 C CA . SER A 1 437 ? 0.350 23.646 -1.986 1.00 34.00 437 SER A CA 1
ATOM 3377 C C . SER A 1 437 ? 0.778 24.898 -1.210 1.00 34.00 437 SER A C 1
ATOM 3379 O O . SER A 1 437 ? 1.813 24.876 -0.535 1.00 34.00 437 SER A O 1
ATOM 3381 N N . PRO A 1 438 ? 0.039 26.016 -1.307 1.00 35.59 438 PRO A N 1
ATOM 3382 C CA . PRO A 1 438 ? 0.474 27.293 -0.739 1.00 35.59 438 PRO A CA 1
ATOM 3383 C C . PRO A 1 438 ? 0.789 27.245 0.768 1.00 35.59 438 PRO A C 1
ATOM 3385 O O . PRO A 1 438 ? 1.497 28.122 1.257 1.00 35.59 438 PRO A O 1
ATOM 3388 N N . GLN A 1 439 ? 0.317 26.217 1.493 1.00 39.97 439 GLN A N 1
ATOM 3389 C CA . GLN A 1 439 ? 0.621 25.971 2.908 1.00 39.97 439 GLN A CA 1
ATOM 3390 C C . GLN A 1 439 ? 1.875 25.096 3.163 1.00 39.97 439 GLN A C 1
ATOM 3392 O O . GLN A 1 439 ? 2.377 25.067 4.283 1.00 39.97 439 GLN A O 1
ATOM 3397 N N . SER A 1 440 ? 2.414 24.409 2.148 1.00 42.62 440 SER A N 1
ATOM 3398 C CA . SER A 1 440 ? 3.557 23.481 2.202 1.00 42.62 440 SER A CA 1
ATOM 3399 C C . SER A 1 440 ? 4.736 24.028 1.381 1.00 42.62 440 SER A C 1
ATOM 3401 O O . SER A 1 440 ? 5.124 23.490 0.339 1.00 42.62 440 SER A O 1
ATOM 3403 N N . ARG A 1 441 ? 5.374 25.105 1.849 1.00 48.19 441 ARG A N 1
ATOM 3404 C CA . ARG A 1 441 ? 6.762 25.366 1.439 1.00 48.19 441 ARG A CA 1
ATOM 3405 C C . ARG A 1 441 ? 7.652 24.456 2.274 1.00 48.19 441 ARG A C 1
ATOM 3407 O O . ARG A 1 441 ? 7.984 24.792 3.407 1.00 48.19 441 ARG A O 1
ATOM 3414 N N . ALA A 1 442 ? 8.023 23.297 1.724 1.00 56.38 442 ALA A N 1
ATOM 3415 C CA . ALA A 1 442 ? 9.156 22.549 2.260 1.00 56.38 442 ALA A CA 1
ATOM 3416 C C . ALA A 1 442 ? 10.327 23.530 2.427 1.00 56.38 442 ALA A C 1
ATOM 3418 O O . ALA A 1 442 ? 10.574 24.350 1.536 1.00 56.38 442 ALA A O 1
ATOM 3419 N N . SER A 1 443 ? 10.995 23.506 3.584 1.00 70.06 443 SER A N 1
ATOM 3420 C CA . SER A 1 443 ? 12.071 24.461 3.844 1.00 70.06 443 SER A CA 1
ATOM 3421 C C . SER A 1 443 ? 13.139 24.348 2.740 1.00 70.06 443 SER A C 1
ATOM 3423 O O . SER A 1 443 ? 13.354 23.256 2.200 1.00 70.06 443 SER A O 1
ATOM 3425 N N . PRO A 1 444 ? 13.844 25.437 2.384 1.00 75.75 444 PRO A N 1
ATOM 3426 C CA . PRO A 1 444 ? 14.935 25.373 1.408 1.00 75.75 444 PRO A CA 1
ATOM 3427 C C . PRO A 1 444 ? 15.967 24.282 1.730 1.00 75.75 444 PRO A C 1
ATOM 3429 O O . PRO A 1 444 ? 16.579 23.709 0.832 1.00 75.75 444 PRO A O 1
ATOM 3432 N N . GLU A 1 445 ? 16.134 23.965 3.014 1.00 79.56 445 GLU A N 1
ATOM 3433 C CA . GLU A 1 445 ? 16.976 22.878 3.498 1.00 79.56 445 GLU A CA 1
ATOM 3434 C C . GLU A 1 445 ? 16.445 21.491 3.111 1.00 79.56 445 GLU A C 1
ATOM 3436 O O . GLU A 1 445 ? 17.203 20.694 2.561 1.00 79.56 445 GLU A O 1
ATOM 3441 N N . VAL A 1 446 ? 15.144 21.227 3.291 1.00 81.25 446 VAL A N 1
ATOM 3442 C CA . VAL A 1 446 ? 14.494 19.986 2.834 1.00 81.25 446 VAL A CA 1
ATOM 3443 C C . VAL A 1 446 ? 14.643 19.820 1.320 1.00 81.25 446 VAL A C 1
ATOM 3445 O O . VAL A 1 446 ? 14.985 18.735 0.851 1.00 81.25 446 VAL A O 1
ATOM 3448 N N . CYS A 1 447 ? 14.457 20.892 0.544 1.00 77.69 447 CYS A N 1
ATOM 3449 C CA . CYS A 1 447 ? 14.642 20.857 -0.909 1.00 77.69 447 CYS A CA 1
ATOM 3450 C C . CYS A 1 447 ? 16.091 20.531 -1.308 1.00 77.69 447 CYS A C 1
ATOM 3452 O O . CYS A 1 447 ? 16.308 19.707 -2.199 1.00 77.69 447 CYS A O 1
ATOM 3454 N N . ARG A 1 448 ? 17.091 21.124 -0.636 1.00 79.06 448 ARG A N 1
ATOM 3455 C CA . ARG A 1 448 ? 18.511 20.796 -0.862 1.00 79.06 448 ARG A CA 1
ATOM 3456 C C . ARG A 1 448 ? 18.831 19.350 -0.491 1.00 79.06 448 ARG A C 1
ATOM 3458 O O . ARG A 1 448 ? 19.503 18.671 -1.265 1.00 79.06 448 ARG A O 1
ATOM 3465 N N . ALA A 1 449 ? 18.328 18.870 0.646 1.00 84.00 449 ALA A N 1
ATOM 3466 C CA . ALA A 1 449 ? 18.535 17.497 1.098 1.00 84.00 449 ALA A CA 1
ATOM 3467 C C . ALA A 1 449 ? 17.930 16.483 0.113 1.00 84.00 449 ALA A C 1
ATOM 3469 O O . ALA A 1 449 ? 18.597 15.524 -0.271 1.00 84.00 449 ALA A O 1
ATOM 3470 N N . LEU A 1 450 ? 16.707 16.730 -0.369 1.00 82.75 450 LEU A N 1
ATOM 3471 C CA . LEU A 1 450 ? 16.060 15.909 -1.397 1.00 82.75 450 LEU A CA 1
ATOM 3472 C C . LEU A 1 450 ? 16.822 15.938 -2.726 1.00 82.75 450 LEU A C 1
ATOM 3474 O O . LEU A 1 450 ? 17.020 14.891 -3.339 1.00 82.75 450 LEU A O 1
ATOM 3478 N N . SER A 1 451 ? 17.279 17.115 -3.160 1.00 80.94 451 SER A N 1
ATOM 3479 C CA . SER A 1 451 ? 18.094 17.240 -4.372 1.00 80.94 451 SER A CA 1
ATOM 3480 C C . SER A 1 451 ? 19.374 16.410 -4.264 1.00 80.94 451 SER A C 1
ATOM 3482 O O . SER A 1 451 ? 19.655 15.590 -5.138 1.00 80.94 451 SER A O 1
ATOM 3484 N N . HIS A 1 452 ? 20.107 16.524 -3.152 1.00 82.19 452 HIS A N 1
ATOM 3485 C CA . HIS A 1 452 ? 21.290 15.703 -2.898 1.00 82.19 452 HIS A CA 1
ATOM 3486 C C . HIS A 1 452 ? 20.957 14.203 -2.880 1.00 82.19 452 HIS A C 1
ATOM 3488 O O . HIS A 1 452 ? 21.632 13.416 -3.541 1.00 82.19 452 HIS A O 1
ATOM 3494 N N . PHE A 1 453 ? 19.878 13.809 -2.198 1.00 87.12 453 PHE A N 1
ATOM 3495 C CA . PHE A 1 453 ? 19.435 12.418 -2.101 1.00 87.12 453 PHE A CA 1
ATOM 3496 C C . PHE A 1 453 ? 19.200 11.762 -3.469 1.00 87.12 453 PHE A C 1
ATOM 3498 O O . PHE A 1 453 ? 19.621 10.625 -3.668 1.00 87.12 453 PHE A O 1
ATOM 3505 N N . PHE A 1 454 ? 18.569 12.466 -4.415 1.00 84.94 454 PHE A N 1
ATOM 3506 C CA . PHE A 1 454 ? 18.274 11.931 -5.751 1.00 84.94 454 PHE A CA 1
ATOM 3507 C C . PHE A 1 454 ? 19.405 12.100 -6.774 1.00 84.94 454 PHE A C 1
ATOM 3509 O O . PHE A 1 454 ? 19.422 11.386 -7.775 1.00 84.94 454 PHE A O 1
ATOM 3516 N N . THR A 1 455 ? 20.338 13.029 -6.556 1.00 80.50 455 THR A N 1
ATOM 3517 C CA . THR A 1 455 ? 21.435 13.293 -7.508 1.00 80.50 455 THR A CA 1
ATOM 3518 C C . THR A 1 455 ? 22.732 12.577 -7.159 1.00 80.50 455 THR A C 1
ATOM 3520 O O . THR A 1 455 ? 23.474 12.228 -8.070 1.00 80.50 455 THR A O 1
ATOM 3523 N N . LYS A 1 456 ? 23.023 12.386 -5.865 1.00 82.00 456 LYS A N 1
ATOM 3524 C CA . LYS A 1 456 ? 24.301 11.835 -5.377 1.00 82.00 456 LYS A CA 1
ATOM 3525 C C . LYS A 1 456 ? 24.177 10.891 -4.178 1.00 82.00 456 LYS A C 1
ATOM 3527 O O . LYS A 1 456 ? 25.166 10.276 -3.804 1.00 82.00 456 LYS A O 1
ATOM 3532 N N . GLY A 1 457 ? 23.019 10.845 -3.522 1.00 88.75 457 GLY A N 1
ATOM 3533 C CA . GLY A 1 457 ? 22.800 10.024 -2.333 1.00 88.75 457 GLY A CA 1
ATOM 3534 C C . GLY A 1 457 ? 22.120 8.689 -2.633 1.00 88.75 457 GLY A C 1
ATOM 3535 O O . GLY A 1 457 ? 21.936 8.297 -3.780 1.00 88.75 457 GLY A O 1
ATOM 3536 N N . LYS A 1 458 ? 21.634 8.034 -1.575 1.00 92.25 458 LYS A N 1
ATOM 3537 C CA . LYS A 1 458 ? 20.956 6.728 -1.642 1.00 92.25 458 LYS A CA 1
ATOM 3538 C C . LYS A 1 458 ? 19.832 6.653 -2.687 1.00 92.25 458 LYS A C 1
ATOM 3540 O O . LYS A 1 458 ? 19.635 5.604 -3.292 1.00 92.25 458 LYS A O 1
ATOM 3545 N N . GLY A 1 459 ? 19.080 7.734 -2.906 1.00 90.44 459 GLY A N 1
ATOM 3546 C CA . GLY A 1 459 ? 18.036 7.775 -3.934 1.00 90.44 459 GLY A CA 1
ATOM 3547 C C . GLY A 1 459 ? 18.594 7.621 -5.347 1.00 90.44 459 GLY A C 1
ATOM 3548 O O . GLY A 1 459 ? 18.008 6.900 -6.152 1.00 90.44 459 GLY A O 1
ATOM 3549 N N . HIS A 1 460 ? 19.736 8.253 -5.626 1.00 88.25 460 HIS A N 1
ATOM 3550 C CA . HIS A 1 460 ? 20.471 8.086 -6.876 1.00 88.25 460 HIS A CA 1
ATOM 3551 C C . HIS A 1 460 ? 20.908 6.631 -7.067 1.00 88.25 460 HIS A C 1
ATOM 3553 O O . HIS A 1 460 ? 20.594 6.034 -8.095 1.00 88.25 460 HIS A O 1
ATOM 3559 N N . ASP A 1 461 ? 21.542 6.041 -6.052 1.00 91.75 461 ASP A N 1
ATOM 3560 C CA . ASP A 1 461 ? 22.089 4.681 -6.122 1.00 91.75 461 ASP A CA 1
ATOM 3561 C C . ASP A 1 461 ? 20.993 3.630 -6.340 1.00 91.75 461 ASP A C 1
ATOM 3563 O O . ASP A 1 461 ? 21.110 2.763 -7.207 1.00 91.75 461 ASP A O 1
ATOM 3567 N N . VAL A 1 462 ? 19.882 3.733 -5.598 1.00 94.81 462 VAL A N 1
ATOM 3568 C CA . VAL A 1 462 ? 18.742 2.810 -5.727 1.00 94.81 462 VAL A CA 1
ATOM 3569 C C . VAL A 1 462 ? 18.117 2.900 -7.119 1.00 94.81 462 VAL A C 1
ATOM 3571 O O . VAL A 1 462 ? 17.822 1.872 -7.727 1.00 94.81 462 VAL A O 1
ATOM 3574 N N . LEU A 1 463 ? 17.914 4.112 -7.647 1.00 93.19 463 LEU A N 1
ATOM 3575 C CA . LEU A 1 463 ? 17.326 4.303 -8.976 1.00 93.19 463 LEU A CA 1
ATOM 3576 C C . LEU A 1 463 ? 18.300 3.919 -10.100 1.00 93.19 463 LEU A C 1
ATOM 3578 O O . LEU A 1 463 ? 17.864 3.393 -11.126 1.00 93.19 463 LEU A O 1
ATOM 3582 N N . GLY A 1 464 ? 19.602 4.140 -9.908 1.00 93.12 464 GLY A N 1
ATOM 3583 C CA . GLY A 1 464 ? 20.663 3.686 -10.806 1.00 93.12 464 GLY A CA 1
ATOM 3584 C C . GLY A 1 464 ? 20.683 2.165 -10.917 1.00 93.12 464 GLY A C 1
ATOM 3585 O O . GLY A 1 464 ? 20.533 1.630 -12.016 1.00 93.12 464 GLY A O 1
ATOM 3586 N N . ARG A 1 465 ? 20.721 1.465 -9.778 1.00 95.38 465 ARG A N 1
ATOM 3587 C CA . ARG A 1 465 ? 20.665 0.000 -9.743 1.00 95.38 465 ARG A CA 1
ATOM 3588 C C . ARG A 1 465 ? 19.363 -0.545 -10.331 1.00 95.38 465 ARG A C 1
ATOM 3590 O O . ARG A 1 465 ? 19.389 -1.449 -11.160 1.00 95.38 465 ARG A O 1
ATOM 3597 N N . LEU A 1 466 ? 18.220 0.054 -9.979 1.00 96.94 466 LEU A N 1
ATOM 3598 C CA . LEU A 1 466 ? 16.920 -0.327 -10.537 1.00 96.94 466 LEU A CA 1
ATOM 3599 C C . LEU A 1 466 ? 16.906 -0.216 -12.070 1.00 96.94 466 LEU A C 1
ATOM 3601 O O . LEU A 1 466 ? 16.347 -1.078 -12.743 1.00 96.94 466 LEU A O 1
ATOM 3605 N N . LYS A 1 467 ? 17.523 0.827 -12.636 1.00 96.25 467 LYS A N 1
ATOM 3606 C CA . LYS A 1 467 ? 17.664 1.001 -14.088 1.00 96.25 467 LYS A CA 1
ATOM 3607 C C . LYS A 1 467 ? 18.547 -0.080 -14.716 1.00 96.25 467 LYS A C 1
ATOM 3609 O O . LYS A 1 467 ? 18.184 -0.595 -15.772 1.00 96.25 467 LYS A O 1
ATOM 3614 N N . GLU A 1 468 ? 19.684 -0.400 -14.106 1.00 96.44 468 GLU A N 1
ATOM 3615 C CA . GLU A 1 468 ? 20.589 -1.453 -14.586 1.00 96.44 468 GLU A CA 1
ATOM 3616 C C . GLU A 1 468 ? 19.886 -2.811 -14.616 1.00 96.44 468 GLU A C 1
ATOM 3618 O O . GLU A 1 468 ? 19.875 -3.470 -15.656 1.00 96.44 468 GLU A O 1
ATOM 3623 N N . ASP A 1 469 ? 19.196 -3.175 -13.533 1.00 97.19 469 ASP A N 1
ATOM 3624 C CA . ASP A 1 469 ? 18.440 -4.424 -13.459 1.00 97.19 469 ASP A CA 1
ATOM 3625 C C . ASP A 1 469 ? 17.275 -4.438 -14.472 1.00 97.19 469 ASP A C 1
ATOM 3627 O O . ASP A 1 469 ? 17.043 -5.447 -15.139 1.00 97.19 469 ASP A O 1
ATOM 3631 N N . GLN A 1 470 ? 16.570 -3.312 -14.678 1.00 97.00 470 GLN A N 1
ATOM 3632 C CA . GLN A 1 470 ? 15.534 -3.196 -15.720 1.00 97.00 470 GLN A CA 1
ATOM 3633 C C . GLN A 1 470 ? 16.074 -3.464 -17.137 1.00 97.00 470 GLN A C 1
ATOM 3635 O O . GLN A 1 470 ? 15.344 -4.026 -17.956 1.00 97.00 470 GLN A O 1
ATOM 3640 N N . LEU A 1 471 ? 17.306 -3.041 -17.437 1.00 96.31 471 LEU A N 1
ATOM 3641 C CA . LEU A 1 471 ? 17.958 -3.241 -18.737 1.00 96.31 471 LEU A CA 1
ATOM 3642 C C . LEU A 1 471 ? 18.519 -4.658 -18.886 1.00 96.31 471 LEU A C 1
ATOM 3644 O O . LEU A 1 471 ? 18.329 -5.284 -19.926 1.00 96.31 471 LEU A O 1
ATOM 3648 N N . ALA A 1 472 ? 19.171 -5.180 -17.845 1.00 96.94 472 ALA A N 1
ATOM 3649 C CA . ALA A 1 472 ? 19.759 -6.516 -17.852 1.00 96.94 472 ALA A CA 1
ATOM 3650 C C . ALA A 1 472 ? 18.697 -7.618 -18.002 1.00 96.94 472 ALA A C 1
ATOM 3652 O O . ALA A 1 472 ? 18.929 -8.635 -18.658 1.00 96.94 472 ALA A O 1
ATOM 3653 N N . LEU A 1 473 ? 17.518 -7.414 -17.410 1.00 97.00 473 LEU A N 1
ATOM 3654 C CA . LEU A 1 473 ? 16.416 -8.376 -17.439 1.00 97.00 473 LEU A CA 1
ATOM 3655 C C . LEU A 1 473 ? 15.559 -8.300 -18.704 1.00 97.00 473 LEU A C 1
ATOM 3657 O O . LEU A 1 473 ? 14.935 -9.289 -19.080 1.00 97.00 473 LEU A O 1
ATOM 3661 N N . ASP A 1 474 ? 15.518 -7.154 -19.374 1.00 96.44 474 ASP A N 1
ATOM 3662 C CA . ASP A 1 474 ? 14.768 -6.992 -20.619 1.00 96.44 474 ASP A CA 1
ATOM 3663 C C . ASP A 1 474 ? 15.577 -6.193 -21.651 1.00 96.44 474 ASP A C 1
ATOM 3665 O O . ASP A 1 474 ? 15.260 -5.036 -21.939 1.00 96.44 474 ASP A O 1
ATOM 3669 N N . PRO A 1 475 ? 16.627 -6.809 -22.225 1.00 95.94 475 PRO A N 1
ATOM 3670 C CA . PRO A 1 475 ? 17.481 -6.154 -23.211 1.00 95.94 475 PRO A CA 1
ATOM 3671 C C . PRO A 1 475 ? 16.845 -6.083 -24.605 1.00 95.94 475 PRO A C 1
ATOM 3673 O O . PRO A 1 475 ? 17.349 -5.368 -25.465 1.00 95.94 475 PRO A O 1
ATOM 3676 N N . LYS A 1 476 ? 15.773 -6.847 -24.861 1.00 93.00 476 LYS A N 1
ATOM 3677 C CA . LYS A 1 476 ? 15.183 -7.000 -26.201 1.00 93.00 476 LYS A CA 1
ATOM 3678 C C . LYS A 1 476 ? 13.795 -6.374 -26.349 1.00 93.00 476 LYS A C 1
ATOM 3680 O O . LYS A 1 476 ? 13.380 -6.126 -27.477 1.00 93.00 476 LYS A O 1
ATOM 3685 N N . GLY A 1 477 ? 13.073 -6.119 -25.260 1.00 93.44 477 GLY A N 1
ATOM 3686 C CA . GLY A 1 477 ? 11.711 -5.595 -25.294 1.00 93.44 477 GLY A CA 1
ATOM 3687 C C . GLY A 1 477 ? 10.658 -6.661 -25.612 1.00 93.44 477 GLY A C 1
ATOM 3688 O O . GLY A 1 477 ? 10.916 -7.688 -26.237 1.00 93.44 477 GLY A O 1
ATOM 3689 N N . VAL A 1 478 ? 9.419 -6.409 -25.194 1.00 94.00 478 VAL A N 1
ATOM 3690 C CA . VAL A 1 478 ? 8.313 -7.375 -25.324 1.00 94.00 478 VAL A CA 1
ATOM 3691 C C . VAL A 1 478 ? 7.936 -7.685 -26.779 1.00 94.00 478 VAL A C 1
ATOM 3693 O O . VAL A 1 478 ? 7.601 -8.829 -27.084 1.00 94.00 478 VAL A O 1
ATOM 3696 N N . SER A 1 479 ? 8.015 -6.709 -27.691 1.00 92.69 479 SER A N 1
ATOM 3697 C CA . SER A 1 479 ? 7.607 -6.883 -29.094 1.00 92.69 479 SER A CA 1
ATOM 3698 C C . SER A 1 479 ? 8.569 -7.754 -29.909 1.00 92.69 479 SER A C 1
ATOM 3700 O O . SER A 1 479 ? 8.175 -8.351 -30.912 1.00 92.69 479 SER A O 1
ATOM 3702 N N . THR A 1 480 ? 9.818 -7.913 -29.463 1.00 94.81 480 THR A N 1
ATOM 3703 C CA . THR A 1 480 ? 10.755 -8.860 -30.085 1.00 94.81 480 THR A CA 1
ATOM 3704 C C . THR A 1 480 ? 10.551 -10.283 -29.574 1.00 94.81 480 THR A C 1
ATOM 3706 O O . THR A 1 480 ? 10.745 -11.223 -30.344 1.00 94.81 480 THR A O 1
ATOM 3709 N N . LEU A 1 481 ? 10.121 -10.439 -28.317 1.00 94.25 481 LEU A N 1
ATOM 3710 C CA . LEU A 1 481 ? 9.943 -11.730 -27.646 1.00 94.25 481 LEU A CA 1
ATOM 3711 C C . LEU A 1 481 ? 8.581 -12.381 -27.912 1.00 94.25 481 LEU A C 1
ATOM 3713 O O . LEU A 1 481 ? 8.466 -13.604 -27.813 1.00 94.25 481 LEU A O 1
ATOM 3717 N N . CYS A 1 482 ? 7.561 -11.586 -28.229 1.00 93.25 482 CYS A N 1
ATOM 3718 C CA . CYS A 1 482 ? 6.180 -12.043 -28.361 1.00 93.25 482 CYS A CA 1
ATOM 3719 C C . CYS A 1 482 ? 5.611 -11.759 -29.753 1.00 93.25 482 CYS A C 1
ATOM 3721 O O . CYS A 1 482 ? 6.122 -10.926 -30.500 1.00 93.25 482 CYS A O 1
ATOM 3723 N N . GLU A 1 483 ? 4.533 -12.459 -30.080 1.00 92.19 483 GLU A N 1
ATOM 3724 C CA . GLU A 1 483 ? 3.744 -12.296 -31.298 1.00 92.19 483 GLU A CA 1
ATOM 3725 C C . GLU A 1 483 ? 2.241 -12.366 -30.972 1.00 92.19 483 GLU A C 1
ATOM 3727 O O . GLU A 1 483 ? 1.858 -12.909 -29.923 1.00 92.19 483 GLU A O 1
ATOM 3732 N N . PRO A 1 484 ? 1.366 -11.837 -31.844 1.00 89.31 484 PRO A N 1
ATOM 3733 C CA . PRO A 1 484 ? -0.072 -12.015 -31.706 1.00 89.31 484 PRO A CA 1
ATOM 3734 C C . PRO A 1 484 ? -0.416 -13.505 -31.653 1.00 89.31 484 PRO A C 1
ATOM 3736 O O . PRO A 1 484 ? 0.093 -14.300 -32.444 1.00 89.31 484 PRO A O 1
ATOM 3739 N N . SER A 1 485 ? -1.293 -13.905 -30.732 1.00 83.56 485 SER A N 1
ATOM 3740 C CA . SER A 1 485 ? -1.830 -15.266 -30.788 1.00 83.56 485 SER A CA 1
ATOM 3741 C C . SER A 1 485 ? -2.792 -15.384 -31.975 1.00 83.56 485 SER A C 1
ATOM 3743 O O . SER A 1 485 ? -3.614 -14.483 -32.162 1.00 83.56 485 SER A O 1
ATOM 3745 N N . PRO A 1 486 ? -2.746 -16.475 -32.760 1.00 74.19 486 PRO A N 1
ATOM 3746 C CA . PRO A 1 486 ? -3.718 -16.712 -33.818 1.00 74.19 486 PRO A CA 1
ATOM 3747 C C . PRO A 1 486 ? -5.116 -16.799 -33.195 1.00 74.19 486 PRO A C 1
ATOM 3749 O O . PRO A 1 486 ? -5.387 -17.680 -32.379 1.00 74.19 486 PRO A O 1
ATOM 3752 N N . SER A 1 487 ? -5.988 -15.844 -33.528 1.00 61.94 487 SER A N 1
ATOM 3753 C CA . SER A 1 487 ? -7.374 -15.843 -33.057 1.00 61.94 487 SER A CA 1
ATOM 3754 C C . SER A 1 487 ? -8.214 -16.768 -33.942 1.00 61.94 487 SER A C 1
ATOM 3756 O O . SER A 1 487 ? -8.221 -16.568 -35.156 1.00 61.94 487 SER A O 1
ATOM 3758 N N . PRO A 1 488 ? -8.969 -17.731 -33.383 1.00 53.91 488 PRO A N 1
ATOM 3759 C CA . PRO A 1 488 ? -9.931 -18.525 -34.150 1.00 53.91 488 PRO A CA 1
ATOM 3760 C C . PRO A 1 488 ? -11.206 -17.743 -34.523 1.00 53.91 488 PRO A C 1
ATOM 3762 O O . PRO A 1 488 ? -12.027 -18.246 -35.282 1.00 53.91 488 PRO A O 1
ATOM 3765 N N . THR A 1 489 ? -11.388 -16.519 -34.013 1.00 52.09 489 THR A N 1
ATOM 3766 C CA . THR A 1 489 ? -12.576 -15.683 -34.262 1.00 52.09 489 THR A CA 1
ATOM 3767 C C . THR A 1 489 ? -12.192 -14.264 -34.692 1.00 52.09 489 THR A C 1
ATOM 3769 O O . THR A 1 489 ? -11.355 -13.646 -34.022 1.00 52.09 489 THR A O 1
ATOM 3772 N N . PRO A 1 490 ? -12.799 -13.714 -35.762 1.00 52.69 490 PRO A N 1
ATOM 3773 C CA . PRO A 1 490 ? -12.574 -12.333 -36.175 1.00 52.69 490 PRO A CA 1
ATOM 3774 C C . PRO A 1 490 ? -13.052 -11.353 -35.095 1.00 52.69 490 PRO A C 1
ATOM 3776 O O . PRO A 1 490 ? -14.086 -11.553 -34.454 1.00 52.69 490 PRO A O 1
ATOM 3779 N N . THR A 1 491 ? -12.274 -10.295 -34.874 1.00 52.31 491 THR A N 1
ATOM 3780 C CA . THR A 1 491 ? -12.568 -9.234 -33.906 1.00 52.31 491 THR A CA 1
ATOM 3781 C C . THR A 1 491 ? -13.902 -8.559 -34.264 1.00 52.31 491 THR A C 1
ATOM 3783 O O . THR A 1 491 ? -14.073 -8.156 -35.416 1.00 52.31 491 THR A O 1
ATOM 3786 N N . PRO A 1 492 ? -14.858 -8.398 -33.327 1.00 49.47 492 PRO A N 1
ATOM 3787 C CA . PRO A 1 492 ? -16.111 -7.709 -33.616 1.00 49.47 492 PRO A CA 1
ATOM 3788 C C . PRO A 1 492 ? -15.857 -6.262 -34.081 1.00 49.47 492 PRO A C 1
ATOM 3790 O O . PRO A 1 492 ? -15.066 -5.558 -33.443 1.00 49.47 492 PRO A O 1
ATOM 3793 N N . PRO A 1 493 ? -16.565 -5.773 -35.116 1.00 45.03 493 PRO A N 1
ATOM 3794 C CA . PRO A 1 493 ? -16.285 -4.488 -35.772 1.00 45.03 493 PRO A CA 1
ATOM 3795 C C . PRO A 1 493 ? -16.446 -3.251 -34.868 1.00 45.03 493 PRO A C 1
ATOM 3797 O O . PRO A 1 493 ? -15.988 -2.168 -35.211 1.00 45.03 493 PRO A O 1
ATOM 3800 N N . HIS A 1 494 ? -17.053 -3.391 -33.685 1.00 47.28 494 HIS A N 1
ATOM 3801 C CA . HIS A 1 494 ? -17.329 -2.279 -32.768 1.00 47.28 494 HIS A CA 1
ATOM 3802 C C . HIS A 1 494 ? -16.227 -1.995 -31.728 1.00 47.28 494 HIS A C 1
ATOM 3804 O O . HIS A 1 494 ? -16.417 -1.134 -30.868 1.00 47.28 494 HIS A O 1
ATOM 3810 N N . LYS A 1 495 ? -15.080 -2.691 -31.761 1.00 44.34 495 LYS A N 1
ATOM 3811 C CA . LYS A 1 495 ? -13.935 -2.398 -30.873 1.00 44.34 495 LYS A CA 1
ATOM 3812 C C . LYS A 1 495 ? -12.608 -2.357 -31.646 1.00 44.34 495 LYS A C 1
ATOM 3814 O O . LYS A 1 495 ? -11.818 -3.292 -31.524 1.00 44.34 495 LYS A O 1
ATOM 3819 N N . PRO A 1 496 ? -12.318 -1.269 -32.379 1.00 43.12 496 PRO A N 1
ATOM 3820 C CA . PRO A 1 496 ? -11.112 -1.142 -33.209 1.00 43.12 496 PRO A CA 1
ATOM 3821 C C . PRO A 1 496 ? -9.773 -1.183 -32.438 1.00 43.12 496 PRO A C 1
ATOM 3823 O O . PRO A 1 496 ? -8.726 -1.265 -33.064 1.00 43.12 496 PRO A O 1
ATOM 3826 N N . HIS A 1 497 ? -9.793 -1.196 -31.096 1.00 50.31 497 HIS A N 1
ATOM 3827 C CA . HIS A 1 497 ? -8.605 -1.322 -30.229 1.00 50.31 497 HIS A CA 1
ATOM 3828 C C . HIS A 1 497 ? -8.679 -2.500 -29.237 1.00 50.31 497 HIS A C 1
ATOM 3830 O O . HIS A 1 497 ? -7.942 -2.548 -28.251 1.00 50.31 497 HIS A O 1
ATOM 3836 N N . ALA A 1 498 ? -9.605 -3.449 -29.423 1.00 56.34 498 ALA A N 1
ATOM 3837 C CA . ALA A 1 498 ? -9.640 -4.660 -28.603 1.00 56.34 498 ALA A CA 1
ATOM 3838 C C . ALA A 1 498 ? -8.652 -5.688 -29.158 1.00 56.34 498 ALA A C 1
ATOM 3840 O O . ALA A 1 498 ? -9.036 -6.638 -29.837 1.00 56.34 498 ALA A O 1
ATOM 3841 N N . HIS A 1 499 ? -7.371 -5.477 -28.872 1.00 69.38 499 HIS A N 1
ATOM 3842 C CA . HIS A 1 499 ? -6.335 -6.421 -29.258 1.00 69.38 499 HIS A CA 1
ATOM 3843 C C . HIS A 1 499 ? -6.502 -7.765 -28.524 1.00 69.38 499 HIS A C 1
ATOM 3845 O O . HIS A 1 499 ? -6.864 -7.813 -27.343 1.00 69.38 499 HIS A O 1
ATOM 3851 N N . GLY A 1 500 ? -6.259 -8.866 -29.243 1.00 71.12 500 GLY A N 1
ATOM 3852 C CA . GLY A 1 500 ? -6.314 -10.231 -28.711 1.00 71.12 500 GLY A CA 1
ATOM 3853 C C . GLY A 1 500 ? -5.135 -10.573 -27.784 1.00 71.12 500 GLY A C 1
ATOM 3854 O O . GLY A 1 500 ? -4.266 -9.736 -27.539 1.00 71.12 500 GLY A O 1
ATOM 3855 N N . PRO A 1 501 ? -5.060 -11.799 -27.242 1.00 82.62 501 PRO A N 1
ATOM 3856 C CA . PRO A 1 501 ? -3.902 -12.226 -26.458 1.00 82.62 501 PRO A CA 1
ATOM 3857 C C . PRO A 1 501 ? -2.620 -12.259 -27.309 1.00 82.62 501 PRO A C 1
ATOM 3859 O O . PRO A 1 501 ? -2.667 -12.414 -28.530 1.00 82.62 501 PRO A O 1
ATOM 3862 N N . ALA A 1 502 ? -1.466 -12.149 -26.654 1.00 86.12 502 ALA A N 1
ATOM 3863 C CA . ALA A 1 502 ? -0.164 -12.395 -27.273 1.00 86.12 502 ALA A CA 1
ATOM 3864 C C . ALA A 1 502 ? 0.476 -13.634 -26.649 1.00 86.12 502 ALA A C 1
ATOM 3866 O O . ALA A 1 502 ? 0.171 -13.993 -25.509 1.00 86.12 502 ALA A O 1
ATOM 3867 N N . ARG A 1 503 ? 1.368 -14.272 -27.405 1.00 89.25 503 ARG A N 1
ATOM 3868 C CA . ARG A 1 503 ? 2.138 -15.437 -26.964 1.00 89.25 503 ARG A CA 1
ATOM 3869 C C . ARG A 1 503 ? 3.636 -15.212 -27.184 1.00 89.25 503 ARG A C 1
ATOM 3871 O O . ARG A 1 503 ? 4.001 -14.422 -28.056 1.00 89.25 503 ARG A O 1
ATOM 3878 N N . PRO A 1 504 ? 4.510 -15.902 -26.437 1.00 92.75 504 PRO A N 1
ATOM 3879 C CA . PRO A 1 504 ? 5.928 -15.967 -26.774 1.00 92.75 504 PRO A CA 1
ATOM 3880 C C . PRO A 1 504 ? 6.124 -16.541 -28.184 1.00 92.75 504 PRO A C 1
ATOM 3882 O O . PRO A 1 504 ? 5.401 -17.456 -28.586 1.00 92.75 504 PRO A O 1
ATOM 3885 N N . LYS A 1 505 ? 7.105 -16.025 -28.930 1.00 94.38 505 LYS A N 1
ATOM 3886 C CA . LYS A 1 505 ? 7.507 -16.611 -30.220 1.00 94.38 505 LYS A CA 1
ATOM 3887 C C . LYS A 1 505 ? 8.086 -18.017 -30.014 1.00 94.38 505 LYS A C 1
ATOM 3889 O O . LYS A 1 505 ? 8.656 -18.267 -28.952 1.00 94.38 505 LYS A O 1
ATOM 3894 N N . PRO A 1 506 ? 8.076 -18.898 -31.032 1.00 93.75 506 PRO A N 1
ATOM 3895 C CA . PRO A 1 506 ? 8.728 -20.211 -30.943 1.00 93.75 506 PRO A CA 1
ATOM 3896 C C . PRO A 1 506 ? 10.218 -20.146 -30.567 1.00 93.75 506 PRO A C 1
ATOM 3898 O O . PRO A 1 506 ? 10.737 -21.046 -29.918 1.00 93.75 506 PRO A O 1
ATOM 3901 N N . SER A 1 507 ? 10.905 -19.063 -30.943 1.00 94.69 507 SER A N 1
ATOM 3902 C CA . SER A 1 507 ? 12.312 -18.810 -30.608 1.00 94.69 507 SER A CA 1
ATOM 3903 C C . SER A 1 507 ? 12.543 -18.294 -29.181 1.00 94.69 507 SER A C 1
ATOM 3905 O O . SER A 1 507 ? 13.692 -18.142 -28.768 1.00 94.69 507 SER A O 1
ATOM 3907 N N . THR A 1 508 ? 11.483 -17.927 -28.458 1.00 95.25 508 THR A N 1
ATOM 3908 C CA . THR A 1 508 ? 11.579 -17.270 -27.153 1.00 95.25 508 THR A CA 1
ATOM 3909 C C . THR A 1 508 ? 11.557 -18.308 -26.037 1.00 95.25 508 THR A C 1
ATOM 3911 O O . THR A 1 508 ? 10.639 -19.119 -25.936 1.00 95.25 508 THR A O 1
ATOM 3914 N N . THR A 1 509 ? 12.568 -18.273 -25.171 1.00 94.88 509 THR A N 1
ATOM 3915 C CA . THR A 1 509 ? 12.709 -19.233 -24.070 1.00 94.88 509 THR A CA 1
ATOM 3916 C C . THR A 1 509 ? 11.869 -18.837 -22.855 1.00 94.88 509 THR A C 1
ATOM 3918 O O . THR A 1 509 ? 11.580 -17.659 -22.626 1.00 94.88 509 THR A O 1
ATOM 3921 N N . ALA A 1 510 ? 11.530 -19.815 -22.009 1.00 91.75 510 ALA A N 1
ATOM 3922 C CA . ALA A 1 510 ? 10.843 -19.558 -20.741 1.00 91.75 510 ALA A CA 1
ATOM 3923 C C . ALA A 1 510 ? 11.647 -18.618 -19.819 1.00 91.75 510 ALA A C 1
ATOM 3925 O O . ALA A 1 510 ? 11.073 -17.740 -19.178 1.00 91.75 510 ALA A O 1
ATOM 3926 N N . ASP A 1 511 ? 12.980 -18.738 -19.806 1.00 93.81 511 ASP A N 1
ATOM 3927 C CA . ASP A 1 511 ? 13.866 -17.838 -19.053 1.00 93.81 511 ASP A CA 1
ATOM 3928 C C . ASP A 1 511 ? 13.755 -16.380 -19.534 1.00 93.81 511 ASP A C 1
ATOM 3930 O O . ASP A 1 511 ? 13.698 -15.464 -18.717 1.00 93.81 511 ASP A O 1
ATOM 3934 N N . GLN A 1 512 ? 13.638 -16.144 -20.846 1.00 94.88 512 GLN A N 1
ATOM 3935 C CA . GLN A 1 512 ? 13.434 -14.794 -21.382 1.00 94.88 512 GLN A CA 1
ATOM 3936 C C . GLN A 1 512 ? 12.102 -14.190 -20.919 1.00 94.88 512 GLN A C 1
ATOM 3938 O O . GLN A 1 512 ? 12.063 -13.021 -20.536 1.00 94.88 512 GLN A O 1
ATOM 3943 N N . ILE A 1 513 ? 11.022 -14.977 -20.889 1.00 92.81 513 ILE A N 1
ATOM 3944 C CA . ILE A 1 513 ? 9.715 -14.521 -20.385 1.00 92.81 513 ILE A CA 1
ATOM 3945 C C . ILE A 1 513 ? 9.745 -14.291 -18.870 1.00 92.81 513 ILE A C 1
ATOM 3947 O O . ILE A 1 513 ? 9.179 -13.306 -18.386 1.00 92.81 513 ILE A O 1
ATOM 3951 N N . ALA A 1 514 ? 10.445 -15.137 -18.114 1.00 92.06 514 ALA A N 1
ATOM 3952 C CA . ALA A 1 514 ? 10.628 -14.960 -16.676 1.00 92.06 514 ALA A CA 1
ATOM 3953 C C . ALA A 1 514 ? 11.430 -13.686 -16.355 1.00 92.06 514 ALA A C 1
ATOM 3955 O O . ALA A 1 514 ? 11.044 -12.913 -15.476 1.00 92.06 514 ALA A O 1
ATOM 3956 N N . LYS A 1 515 ? 12.503 -13.408 -17.105 1.00 94.88 515 LYS A N 1
ATOM 3957 C CA . LYS A 1 515 ? 13.285 -12.170 -16.970 1.00 94.88 515 LYS A CA 1
ATOM 3958 C C . LYS A 1 515 ? 12.472 -10.936 -17.363 1.00 94.88 515 LYS A C 1
ATOM 3960 O O . LYS A 1 515 ? 12.439 -9.978 -16.593 1.00 94.88 515 LYS A O 1
ATOM 3965 N N . LEU A 1 516 ? 11.715 -10.988 -18.463 1.00 95.12 516 LEU A N 1
ATOM 3966 C CA . LEU A 1 516 ? 10.773 -9.928 -18.848 1.00 95.12 516 LEU A CA 1
ATOM 3967 C C . LEU A 1 516 ? 9.745 -9.657 -17.736 1.00 95.12 516 LEU A C 1
ATOM 3969 O O . LEU A 1 516 ? 9.500 -8.508 -17.372 1.00 95.12 516 LEU A O 1
ATOM 3973 N N . SER A 1 517 ? 9.170 -10.712 -17.161 1.00 93.00 517 SER A N 1
ATOM 3974 C CA . SER A 1 517 ? 8.223 -10.646 -16.039 1.00 93.00 517 SER A CA 1
ATOM 3975 C C . SER A 1 517 ? 8.831 -9.965 -14.809 1.00 93.00 517 SER A C 1
ATOM 3977 O O . SER A 1 517 ? 8.205 -9.104 -14.174 1.00 93.00 517 SER A O 1
ATOM 3979 N N . MET A 1 518 ? 10.089 -10.291 -14.505 1.00 94.88 518 MET A N 1
ATOM 3980 C CA . MET A 1 518 ? 10.849 -9.659 -13.432 1.00 94.88 518 MET A CA 1
ATOM 3981 C C . MET A 1 518 ? 11.128 -8.179 -13.737 1.00 94.88 518 MET A C 1
ATOM 3983 O O . MET A 1 518 ? 10.859 -7.326 -12.892 1.00 94.88 518 MET A O 1
ATOM 3987 N N . ALA A 1 519 ? 11.522 -7.835 -14.966 1.00 96.06 519 ALA A N 1
ATOM 3988 C CA . ALA A 1 519 ? 11.684 -6.446 -15.400 1.00 96.06 519 ALA A CA 1
ATOM 3989 C C . ALA A 1 519 ? 10.374 -5.647 -15.278 1.00 96.06 519 ALA A C 1
ATOM 3991 O O . ALA A 1 519 ? 10.373 -4.512 -14.802 1.00 96.06 519 ALA A O 1
ATOM 3992 N N . MET A 1 520 ? 9.229 -6.232 -15.651 1.00 93.62 520 MET A N 1
ATOM 3993 C CA . MET A 1 520 ? 7.912 -5.596 -15.501 1.00 93.62 520 MET A CA 1
ATOM 3994 C C . MET A 1 520 ? 7.512 -5.398 -14.036 1.00 93.62 520 MET A C 1
ATOM 3996 O O . MET A 1 520 ? 6.811 -4.433 -13.728 1.00 93.62 520 MET A O 1
ATOM 4000 N N . THR A 1 521 ? 7.989 -6.258 -13.133 1.00 93.69 521 THR A N 1
ATOM 4001 C CA . THR A 1 521 ? 7.867 -6.061 -11.680 1.00 93.69 521 THR A CA 1
ATOM 4002 C C . THR A 1 521 ? 8.660 -4.826 -11.244 1.00 93.69 521 THR A C 1
ATOM 4004 O O . THR A 1 521 ? 8.091 -3.911 -10.653 1.00 93.69 521 THR A O 1
ATOM 4007 N N . LEU A 1 522 ? 9.930 -4.722 -11.652 1.00 96.44 522 LEU A N 1
ATOM 4008 C CA . LEU A 1 522 ? 10.799 -3.569 -11.366 1.00 96.44 522 LEU A CA 1
ATOM 4009 C C . LEU A 1 522 ? 10.315 -2.247 -11.992 1.00 96.44 522 LEU A C 1
ATOM 4011 O O . LEU A 1 522 ? 10.646 -1.168 -11.514 1.00 96.44 522 LEU A O 1
ATOM 4015 N N . ARG A 1 523 ? 9.529 -2.294 -13.072 1.00 94.88 523 ARG A N 1
ATOM 4016 C CA . ARG A 1 523 ? 8.937 -1.102 -13.718 1.00 94.88 523 ARG A CA 1
ATOM 4017 C C . ARG A 1 523 ? 7.615 -0.666 -13.090 1.00 94.88 523 ARG A C 1
ATOM 4019 O O . ARG A 1 523 ? 7.124 0.422 -13.397 1.00 94.88 523 ARG A O 1
ATOM 4026 N N . ASP A 1 524 ? 7.003 -1.503 -12.256 1.00 91.38 524 ASP A N 1
ATOM 4027 C CA . ASP A 1 524 ? 5.734 -1.197 -11.590 1.00 91.38 524 ASP A CA 1
ATOM 4028 C C . ASP A 1 524 ? 5.842 -1.132 -10.063 1.00 91.38 524 ASP A C 1
ATOM 4030 O O . ASP A 1 524 ? 4.823 -0.934 -9.403 1.00 91.38 524 ASP A O 1
ATOM 4034 N N . CYS A 1 525 ? 7.054 -1.211 -9.517 1.00 93.25 525 CYS A N 1
ATOM 4035 C CA . CYS A 1 525 ? 7.320 -0.975 -8.106 1.00 93.25 525 CYS A CA 1
ATOM 4036 C C . CYS A 1 525 ? 7.053 0.488 -7.708 1.00 93.25 525 CYS A C 1
ATOM 4038 O O . CYS A 1 525 ? 6.985 1.397 -8.547 1.00 93.25 525 CYS A O 1
ATOM 4040 N N . THR A 1 526 ? 6.938 0.713 -6.405 1.00 90.38 526 THR A N 1
ATOM 4041 C CA . THR A 1 526 ? 6.771 2.034 -5.791 1.00 90.38 526 THR A CA 1
ATOM 4042 C C . THR A 1 526 ? 8.032 2.394 -5.014 1.00 90.38 526 THR A C 1
ATOM 4044 O O . THR A 1 526 ? 8.589 1.541 -4.331 1.00 90.38 526 THR A O 1
ATOM 4047 N N . PHE A 1 527 ? 8.484 3.643 -5.096 1.00 92.00 527 PHE A N 1
ATOM 4048 C CA . PHE A 1 527 ? 9.549 4.191 -4.265 1.00 92.00 527 PHE A CA 1
ATOM 4049 C C . PHE A 1 527 ? 8.947 5.161 -3.246 1.00 92.00 527 PHE A C 1
ATOM 4051 O O . PHE A 1 527 ? 8.355 6.179 -3.614 1.00 92.00 527 PHE A O 1
ATOM 4058 N N . PHE A 1 528 ? 9.072 4.805 -1.971 1.00 88.38 528 PHE A N 1
ATOM 4059 C CA . PHE A 1 528 ? 8.670 5.621 -0.833 1.00 88.38 528 PHE A CA 1
ATOM 4060 C C . PHE A 1 528 ? 9.874 6.394 -0.323 1.00 88.38 528 PHE A C 1
ATOM 4062 O O . PHE A 1 528 ? 10.936 5.804 -0.159 1.00 88.38 528 PHE A O 1
ATOM 4069 N N . VAL A 1 529 ? 9.707 7.678 -0.030 1.00 87.56 529 VAL A N 1
ATOM 4070 C CA . VAL A 1 529 ? 10.726 8.524 0.589 1.00 87.56 529 VAL A CA 1
ATOM 4071 C C . VAL A 1 529 ? 10.107 9.248 1.774 1.00 87.56 529 VAL A C 1
ATOM 4073 O O . VAL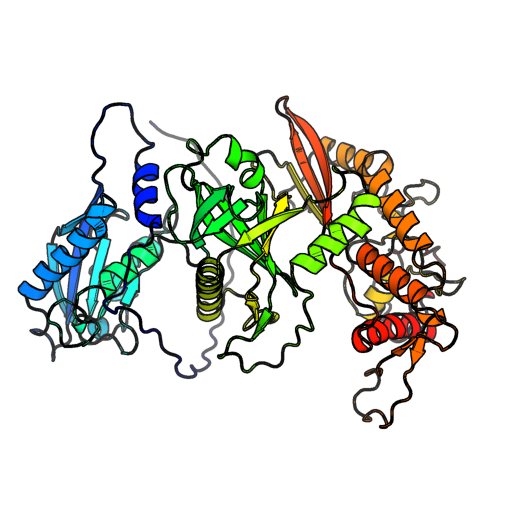 A 1 529 ? 9.108 9.947 1.628 1.00 87.56 529 VAL A O 1
ATOM 4076 N N . ASN A 1 530 ? 10.706 9.090 2.946 1.00 86.12 530 ASN A N 1
ATOM 4077 C CA . ASN A 1 530 ? 10.332 9.790 4.163 1.00 86.12 530 ASN A CA 1
ATOM 4078 C C . ASN A 1 530 ? 11.463 10.741 4.558 1.00 86.12 530 ASN A C 1
ATOM 4080 O O . ASN A 1 530 ? 12.584 10.308 4.816 1.00 86.12 530 ASN A O 1
ATOM 4084 N N . VAL A 1 531 ? 11.154 12.032 4.604 1.00 86.00 531 VAL A N 1
ATOM 4085 C CA . VAL A 1 531 ? 12.027 13.082 5.126 1.00 86.00 531 VAL A CA 1
ATOM 4086 C C . VAL A 1 531 ? 11.581 13.381 6.548 1.00 86.00 531 VAL A C 1
ATOM 4088 O O . VAL A 1 531 ? 10.427 13.754 6.759 1.00 86.00 531 VAL A O 1
ATOM 4091 N N . SER A 1 532 ? 12.474 13.242 7.518 1.00 85.56 532 SER A N 1
ATOM 4092 C CA . SER A 1 532 ? 12.177 13.452 8.938 1.00 85.56 532 SER A CA 1
ATOM 4093 C C . SER A 1 532 ? 13.360 14.056 9.686 1.00 85.56 532 SER A C 1
ATOM 4095 O O . SER A 1 532 ? 14.465 14.110 9.154 1.00 85.56 532 SER A O 1
ATOM 4097 N N . HIS A 1 533 ? 13.152 14.467 10.935 1.00 83.19 533 HIS A N 1
ATOM 4098 C CA . HIS A 1 533 ? 14.256 14.761 11.850 1.00 83.19 533 HIS A CA 1
ATOM 4099 C C . HIS A 1 533 ? 14.713 13.510 12.614 1.00 83.19 533 HIS A C 1
ATOM 4101 O O . HIS A 1 533 ? 13.884 12.703 13.041 1.00 83.19 533 HIS A O 1
ATOM 4107 N N . ASP A 1 534 ? 16.026 13.357 12.805 1.00 85.31 534 ASP A N 1
ATOM 4108 C CA . ASP A 1 534 ? 16.577 12.417 13.786 1.00 85.31 534 ASP A CA 1
ATOM 4109 C C . ASP A 1 534 ? 16.452 12.950 15.224 1.00 85.31 534 ASP A C 1
ATOM 4111 O O . ASP A 1 534 ? 15.996 14.068 15.466 1.00 85.31 534 ASP A O 1
ATOM 4115 N N . ALA A 1 535 ? 16.899 12.155 16.202 1.00 82.75 535 ALA A N 1
ATOM 4116 C CA . ALA A 1 535 ? 16.888 12.533 17.618 1.00 82.75 535 ALA A CA 1
ATOM 4117 C C . ALA A 1 535 ? 17.720 13.792 17.943 1.00 82.75 535 ALA A C 1
ATOM 4119 O O . ALA A 1 535 ? 17.573 14.355 19.023 1.00 82.75 535 ALA A O 1
ATOM 4120 N N . LYS A 1 536 ? 18.599 14.232 17.032 1.00 88.50 536 LYS A N 1
ATOM 4121 C CA . LYS A 1 536 ? 19.416 15.446 17.160 1.00 88.50 536 LYS A CA 1
ATOM 4122 C C . LYS A 1 536 ? 18.834 16.622 16.365 1.00 88.50 536 LYS A C 1
ATOM 4124 O O . LYS A 1 536 ? 19.493 17.651 16.254 1.00 88.50 536 LYS A O 1
ATOM 4129 N N . GLY A 1 537 ? 17.638 16.475 15.790 1.00 84.00 537 GLY A N 1
ATOM 4130 C CA . GLY A 1 537 ? 16.991 17.501 14.974 1.00 84.00 537 GLY A CA 1
ATOM 4131 C C . GLY A 1 537 ? 17.557 17.638 13.557 1.00 84.00 537 GLY A C 1
ATOM 4132 O O . GLY A 1 537 ? 17.214 18.590 12.867 1.00 84.00 537 GLY A O 1
ATOM 4133 N N . ARG A 1 538 ? 18.420 16.722 13.097 1.00 88.75 538 ARG A N 1
ATOM 4134 C CA . ARG A 1 538 ? 19.001 16.778 11.744 1.00 88.75 538 ARG A CA 1
ATOM 4135 C C . ARG A 1 538 ? 18.052 16.153 10.734 1.00 88.75 538 ARG A C 1
ATOM 4137 O O . ARG A 1 538 ? 17.431 15.134 11.030 1.00 88.75 538 ARG A O 1
ATOM 4144 N N . ILE A 1 539 ? 17.984 16.715 9.528 1.00 88.88 539 ILE A N 1
ATOM 4145 C CA . ILE A 1 539 ? 17.201 16.131 8.433 1.00 88.88 539 ILE A CA 1
ATOM 4146 C C . ILE A 1 539 ? 17.818 14.793 8.014 1.00 88.88 539 ILE A C 1
ATOM 4148 O O . ILE A 1 539 ? 18.994 14.713 7.660 1.00 88.88 539 ILE A O 1
ATOM 4152 N N . VAL A 1 540 ? 16.994 13.751 8.007 1.00 90.75 540 VAL A N 1
ATOM 4153 C CA . VAL A 1 540 ? 17.316 12.412 7.514 1.00 90.75 540 VAL A CA 1
ATOM 4154 C C . VAL A 1 540 ? 16.281 12.012 6.472 1.00 90.75 540 VAL A C 1
ATOM 4156 O O . VAL A 1 540 ? 15.093 12.305 6.611 1.00 90.75 540 VAL A O 1
ATOM 4159 N N . ILE A 1 541 ? 16.744 11.353 5.412 1.00 90.75 541 ILE A N 1
ATOM 4160 C CA . ILE A 1 541 ? 15.906 10.873 4.316 1.00 90.75 541 ILE A CA 1
ATOM 4161 C C . ILE A 1 541 ? 16.049 9.356 4.231 1.00 90.75 541 ILE A C 1
ATOM 4163 O O . ILE A 1 541 ? 17.145 8.856 3.980 1.00 90.75 541 ILE A O 1
ATOM 4167 N N . ASP A 1 542 ? 14.945 8.632 4.410 1.00 90.19 542 ASP A N 1
ATOM 4168 C CA . ASP A 1 542 ? 14.883 7.191 4.158 1.00 90.19 542 ASP A CA 1
ATOM 4169 C C . ASP A 1 542 ? 14.053 6.914 2.906 1.00 90.19 542 ASP A C 1
ATOM 4171 O O . ASP A 1 542 ? 12.895 7.321 2.824 1.00 90.19 542 ASP A O 1
ATOM 4175 N N . GLY A 1 543 ? 14.647 6.232 1.927 1.00 92.25 543 GLY A N 1
ATOM 4176 C CA . GLY A 1 543 ? 13.993 5.882 0.671 1.00 92.25 543 GLY A CA 1
ATOM 4177 C C . GLY A 1 543 ? 14.040 4.386 0.397 1.00 92.25 543 GLY A C 1
ATOM 4178 O O . GLY A 1 543 ? 15.117 3.788 0.454 1.00 92.25 543 GLY A O 1
ATOM 4179 N N . ARG A 1 544 ? 12.885 3.783 0.098 1.00 95.19 544 ARG A N 1
ATOM 4180 C CA . ARG A 1 544 ? 12.720 2.329 -0.035 1.00 95.19 544 ARG A CA 1
ATOM 4181 C C . ARG A 1 544 ? 11.787 1.931 -1.171 1.00 95.19 544 ARG A C 1
ATOM 4183 O O . ARG A 1 544 ? 10.741 2.548 -1.370 1.00 95.19 544 ARG A O 1
ATOM 4190 N N . LEU A 1 545 ? 12.141 0.864 -1.886 1.00 96.25 545 LEU A N 1
ATOM 4191 C CA . LEU A 1 545 ? 11.290 0.238 -2.898 1.00 96.25 545 LEU A CA 1
ATOM 4192 C C . LEU A 1 545 ? 10.275 -0.722 -2.259 1.00 96.25 545 LEU A C 1
ATOM 4194 O O . LEU A 1 545 ? 10.583 -1.449 -1.316 1.00 96.25 545 LEU A O 1
ATOM 4198 N N . ALA A 1 546 ? 9.069 -0.745 -2.813 1.00 92.75 546 ALA A N 1
ATOM 4199 C CA . ALA A 1 546 ? 7.936 -1.575 -2.413 1.00 92.75 546 ALA A CA 1
ATOM 4200 C C . ALA A 1 546 ? 7.116 -2.002 -3.648 1.00 92.75 546 ALA A C 1
ATOM 4202 O O . ALA A 1 546 ? 7.443 -1.626 -4.772 1.00 92.75 546 ALA A O 1
ATOM 4203 N N . ASP A 1 547 ? 6.025 -2.752 -3.447 1.00 89.06 547 ASP A N 1
ATOM 4204 C CA . ASP A 1 547 ? 5.134 -3.234 -4.528 1.00 89.06 547 ASP A CA 1
ATOM 4205 C C . ASP A 1 547 ? 5.876 -4.105 -5.571 1.00 89.06 547 ASP A C 1
ATOM 4207 O O . ASP A 1 547 ? 5.704 -3.963 -6.780 1.00 89.06 547 ASP A O 1
ATOM 4211 N N . LEU A 1 548 ? 6.740 -5.007 -5.084 1.00 92.31 548 LEU A N 1
ATOM 4212 C CA . LEU A 1 548 ? 7.592 -5.909 -5.880 1.00 92.31 548 LEU A CA 1
ATOM 4213 C C . LEU A 1 548 ? 6.964 -7.301 -6.093 1.00 92.31 548 LEU A C 1
ATOM 4215 O O . LEU A 1 548 ? 7.667 -8.305 -6.217 1.00 92.31 548 LEU A O 1
ATOM 4219 N N . ASP A 1 549 ? 5.634 -7.370 -6.119 1.00 89.38 549 ASP A N 1
ATOM 4220 C CA . ASP A 1 549 ? 4.908 -8.614 -6.377 1.00 89.38 549 ASP A CA 1
ATOM 4221 C C . ASP A 1 549 ? 5.164 -9.115 -7.808 1.00 89.38 549 ASP A C 1
ATOM 4223 O O . ASP A 1 549 ? 5.138 -8.311 -8.751 1.00 89.38 549 ASP A O 1
ATOM 4227 N N . PRO A 1 550 ? 5.329 -10.436 -8.011 1.00 87.94 550 PRO A N 1
ATOM 4228 C CA . PRO A 1 550 ? 5.630 -10.987 -9.322 1.00 87.94 550 PRO A CA 1
ATOM 4229 C C . PRO A 1 550 ? 4.528 -10.654 -10.329 1.00 87.94 550 PRO A C 1
ATOM 4231 O O . PRO A 1 550 ? 3.337 -10.922 -10.127 1.00 87.94 550 PRO A O 1
ATOM 4234 N N . LYS A 1 551 ? 4.925 -10.098 -11.472 1.00 84.88 551 LYS A N 1
ATOM 4235 C CA . LYS A 1 551 ? 4.027 -9.953 -12.616 1.00 84.88 551 LYS A CA 1
ATOM 4236 C C . LYS A 1 551 ? 4.114 -11.210 -13.481 1.00 84.88 551 LYS A C 1
ATOM 4238 O O . LYS A 1 551 ? 5.113 -11.401 -14.149 1.00 84.88 551 LYS A O 1
ATOM 4243 N N . SER A 1 552 ? 3.075 -12.046 -13.502 1.00 71.88 552 SER A N 1
ATOM 4244 C CA . SER A 1 552 ? 3.064 -13.242 -14.366 1.00 71.88 552 SER A CA 1
ATOM 4245 C C . SER A 1 552 ? 3.087 -12.872 -15.857 1.00 71.88 552 SER A C 1
ATOM 4247 O O . SER A 1 552 ? 2.186 -12.175 -16.327 1.00 71.88 552 SER A O 1
ATOM 4249 N N . GLY A 1 553 ? 4.116 -13.328 -16.575 1.00 59.25 553 GLY A N 1
ATOM 4250 C CA . GLY A 1 553 ? 4.204 -13.289 -18.038 1.00 59.25 553 GLY A CA 1
ATOM 4251 C C . GLY A 1 553 ? 3.572 -14.500 -18.727 1.00 59.25 553 GLY A C 1
ATOM 4252 O O . GLY A 1 553 ? 3.375 -14.456 -19.935 1.00 59.25 553 GLY A O 1
ATOM 4253 N N . ASP A 1 554 ? 3.203 -15.535 -17.968 1.00 60.06 554 ASP A N 1
ATOM 4254 C CA . ASP A 1 554 ? 2.490 -16.719 -18.477 1.00 60.06 554 ASP A CA 1
ATOM 4255 C C . ASP A 1 554 ? 0.981 -16.450 -18.638 1.00 60.06 554 ASP A C 1
ATOM 4257 O O . ASP A 1 554 ? 0.265 -17.172 -19.331 1.00 60.06 554 ASP A O 1
ATOM 4261 N N . ASP A 1 555 ? 0.481 -15.373 -18.021 1.00 69.94 555 ASP A N 1
ATOM 4262 C CA . ASP A 1 555 ? -0.856 -14.847 -18.276 1.00 69.94 555 ASP A CA 1
ATOM 4263 C C . ASP A 1 555 ? -0.894 -14.203 -19.671 1.00 69.94 555 ASP A C 1
ATOM 4265 O O . ASP A 1 555 ? -0.525 -13.038 -19.851 1.00 69.94 555 ASP A O 1
ATOM 4269 N N . ALA A 1 556 ? -1.396 -14.951 -20.658 1.00 66.19 556 ALA A N 1
ATOM 4270 C CA . ALA A 1 556 ? -1.535 -14.510 -22.047 1.00 66.19 556 ALA A CA 1
ATOM 4271 C C . ALA A 1 556 ? -2.298 -13.176 -22.204 1.00 66.19 556 ALA A C 1
ATOM 4273 O O . ALA A 1 556 ? -2.058 -12.433 -23.159 1.00 66.19 556 ALA A O 1
ATOM 4274 N N . LYS A 1 557 ? -3.188 -12.816 -21.262 1.00 72.12 557 LYS A N 1
ATOM 4275 C CA . LYS A 1 557 ? -3.864 -11.506 -21.269 1.00 72.12 557 LYS A CA 1
ATOM 4276 C C . LYS A 1 557 ? -2.928 -10.394 -20.814 1.00 72.12 557 LYS A C 1
ATOM 4278 O O . LYS A 1 557 ? -2.935 -9.311 -21.398 1.00 72.12 557 LYS A O 1
ATOM 4283 N N . ARG A 1 558 ? -2.129 -10.631 -19.770 1.00 80.06 558 ARG A N 1
ATOM 4284 C CA . ARG A 1 558 ? -1.161 -9.647 -19.262 1.00 80.06 558 ARG A CA 1
ATOM 4285 C C . ARG A 1 558 ? 0.010 -9.472 -20.226 1.00 80.06 558 ARG A C 1
ATOM 4287 O O . ARG A 1 558 ? 0.384 -8.332 -20.497 1.00 80.06 558 ARG A O 1
ATOM 4294 N N . LEU A 1 559 ? 0.514 -10.568 -20.790 1.00 84.62 559 LEU A N 1
ATOM 4295 C CA . LEU A 1 559 ? 1.523 -10.547 -21.843 1.00 84.62 559 LEU A CA 1
ATOM 4296 C C . LEU A 1 559 ? 0.994 -9.841 -23.097 1.00 84.62 559 LEU A C 1
ATOM 4298 O O . LEU A 1 559 ? 1.647 -8.930 -23.600 1.00 84.62 559 LEU A O 1
ATOM 4302 N N . GLY A 1 560 ? -0.233 -10.172 -23.520 1.00 86.00 560 GLY A N 1
ATOM 4303 C CA . GLY A 1 560 ? -0.958 -9.464 -24.578 1.00 86.00 560 GLY A CA 1
ATOM 4304 C C . GLY A 1 560 ? -1.018 -7.966 -24.332 1.00 86.00 560 GLY A C 1
ATOM 4305 O O . GLY A 1 560 ? -0.623 -7.180 -25.185 1.00 86.00 560 GLY A O 1
ATOM 4306 N N . LYS A 1 561 ? -1.413 -7.554 -23.126 1.00 87.25 561 LYS A N 1
ATOM 4307 C CA . LYS A 1 561 ? -1.444 -6.140 -22.759 1.00 87.25 561 LYS A CA 1
ATOM 4308 C C . LYS A 1 561 ? -0.076 -5.466 -22.898 1.00 87.25 561 LYS A C 1
ATOM 4310 O O . LYS A 1 561 ? -0.020 -4.340 -23.373 1.00 87.25 561 LYS A O 1
ATOM 4315 N N . TRP A 1 562 ? 1.010 -6.097 -22.447 1.00 91.75 562 TRP A N 1
ATOM 4316 C CA . TRP A 1 562 ? 2.350 -5.511 -22.565 1.00 91.75 562 TRP A CA 1
ATOM 4317 C C . TRP A 1 562 ? 2.804 -5.388 -24.011 1.00 91.75 562 TRP A C 1
ATOM 4319 O O . TRP A 1 562 ? 3.382 -4.362 -24.359 1.00 91.75 562 TRP A O 1
ATOM 4329 N N . TYR A 1 563 ? 2.538 -6.421 -24.809 1.00 93.44 563 TYR A N 1
ATOM 4330 C CA . TYR A 1 563 ? 2.860 -6.472 -26.225 1.00 93.44 563 TYR A CA 1
ATOM 4331 C C . TYR A 1 563 ? 2.116 -5.385 -27.003 1.00 93.44 563 TYR A C 1
ATOM 4333 O O . TYR A 1 563 ? 2.756 -4.552 -27.633 1.00 93.44 563 TYR A O 1
ATOM 4341 N N . TRP A 1 564 ? 0.788 -5.326 -26.892 1.00 91.88 564 TRP A N 1
ATOM 4342 C CA . TRP A 1 564 ? -0.019 -4.359 -27.638 1.00 91.88 564 TRP A CA 1
ATOM 4343 C C . TRP A 1 564 ? 0.181 -2.924 -27.161 1.00 91.88 564 TRP A C 1
ATOM 4345 O O . TRP A 1 564 ? 0.339 -2.045 -27.998 1.00 91.88 564 TRP A O 1
ATOM 4355 N N . ASP A 1 565 ? 0.316 -2.692 -25.844 1.00 92.38 565 ASP A N 1
ATOM 4356 C CA . ASP A 1 565 ? 0.717 -1.371 -25.335 1.00 92.38 565 ASP A CA 1
ATOM 4357 C C . ASP A 1 565 ? 2.056 -0.918 -25.962 1.00 92.38 565 ASP A C 1
ATOM 4359 O O . ASP A 1 565 ? 2.285 0.277 -26.054 1.00 92.38 565 ASP A O 1
ATOM 4363 N N . GLU A 1 566 ? 2.973 -1.823 -26.327 1.00 95.12 566 GLU A N 1
ATOM 4364 C CA . GLU A 1 566 ? 4.238 -1.458 -26.982 1.00 95.12 566 GLU A CA 1
ATOM 4365 C C . GLU A 1 566 ? 4.062 -1.224 -28.486 1.00 95.12 566 GLU A C 1
ATOM 4367 O O . GLU A 1 566 ? 4.518 -0.204 -29.000 1.00 95.12 566 GLU A O 1
ATOM 4372 N N . VAL A 1 567 ? 3.394 -2.151 -29.176 1.00 94.31 567 VAL A N 1
ATOM 4373 C CA . VAL A 1 567 ? 3.160 -2.091 -30.626 1.00 94.31 567 VAL A CA 1
ATOM 4374 C C . VAL A 1 567 ? 2.376 -0.834 -30.998 1.00 94.31 567 VAL A C 1
ATOM 4376 O O . VAL A 1 567 ? 2.824 -0.084 -31.860 1.00 94.31 567 VAL A O 1
ATOM 4379 N N . ASP A 1 568 ? 1.295 -0.524 -30.277 1.00 92.12 568 ASP A N 1
ATOM 4380 C CA . ASP A 1 568 ? 0.474 0.664 -30.533 1.00 92.12 568 ASP A CA 1
ATOM 4381 C C . ASP A 1 568 ? 1.274 1.963 -30.394 1.00 92.12 568 ASP A C 1
ATOM 4383 O O . ASP A 1 568 ? 1.095 2.902 -31.169 1.00 92.12 568 ASP A O 1
ATOM 4387 N N . LEU A 1 569 ? 2.184 2.040 -29.417 1.00 92.62 569 LEU A N 1
ATOM 4388 C CA . LEU A 1 569 ? 3.011 3.234 -29.228 1.00 92.62 569 LEU A CA 1
ATOM 4389 C C . LEU A 1 569 ? 3.988 3.457 -30.381 1.00 92.62 569 LEU A C 1
ATOM 4391 O O . LEU A 1 569 ? 4.301 4.612 -30.688 1.00 92.62 569 LEU A O 1
ATOM 4395 N N . ILE A 1 570 ? 4.482 2.372 -30.978 1.00 93.19 570 ILE A N 1
ATOM 4396 C CA . ILE A 1 570 ? 5.403 2.400 -32.114 1.00 93.19 570 ILE A CA 1
ATOM 4397 C C . ILE A 1 570 ? 4.631 2.734 -33.392 1.00 93.19 570 ILE A C 1
ATOM 4399 O O . ILE A 1 570 ? 4.925 3.742 -34.031 1.00 93.19 570 ILE A O 1
ATOM 4403 N N . GLU A 1 571 ? 3.626 1.928 -33.739 1.00 90.94 571 GLU A N 1
ATOM 4404 C CA . GLU A 1 571 ? 2.905 2.019 -35.014 1.00 90.94 571 GLU A CA 1
ATOM 4405 C C . GLU A 1 571 ? 2.098 3.311 -35.143 1.00 90.94 571 GLU A C 1
ATOM 4407 O O . GLU A 1 571 ? 2.021 3.891 -36.222 1.00 90.94 571 GLU A O 1
ATOM 4412 N N . GLN A 1 572 ? 1.546 3.812 -34.036 1.00 89.69 572 GLN A N 1
ATOM 4413 C CA . GLN A 1 572 ? 0.786 5.060 -34.035 1.00 89.69 572 GLN A CA 1
ATOM 4414 C C . GLN A 1 572 ? 1.663 6.290 -33.752 1.00 89.69 572 GLN A C 1
ATOM 4416 O O . GLN A 1 572 ? 1.128 7.349 -33.443 1.00 89.69 572 GLN A O 1
ATOM 4421 N N . GLY A 1 573 ? 2.997 6.190 -33.800 1.00 88.81 573 GLY A N 1
ATOM 4422 C CA . GLY A 1 573 ? 3.889 7.358 -33.738 1.00 88.81 573 GLY A CA 1
ATOM 4423 C C . GLY A 1 573 ? 3.902 8.118 -32.401 1.00 88.81 573 GLY A C 1
ATOM 4424 O O . GLY A 1 573 ? 4.272 9.294 -32.341 1.00 88.81 573 GLY A O 1
ATOM 4425 N N . TRP A 1 574 ? 3.510 7.487 -31.290 1.00 89.38 574 TRP A N 1
ATOM 4426 C CA . TRP A 1 574 ? 3.486 8.152 -29.977 1.00 89.38 574 TRP A CA 1
ATOM 4427 C C . TRP A 1 574 ? 4.886 8.443 -29.435 1.00 89.38 574 TRP A C 1
ATOM 4429 O O . TRP A 1 574 ? 5.078 9.441 -28.729 1.00 89.38 574 TRP A O 1
ATOM 4439 N N . TYR A 1 575 ? 5.856 7.594 -29.786 1.00 91.31 575 TYR A N 1
ATOM 4440 C CA . TYR A 1 575 ? 7.279 7.792 -29.512 1.00 91.31 575 TYR A CA 1
ATOM 4441 C C . TYR A 1 575 ? 7.881 8.976 -30.275 1.00 91.31 575 TYR A C 1
ATOM 4443 O O . TYR A 1 575 ? 8.645 9.741 -29.690 1.00 91.31 575 TYR A O 1
ATOM 4451 N N . THR A 1 576 ? 7.529 9.125 -31.552 1.00 89.12 576 THR A N 1
ATOM 4452 C CA . THR A 1 576 ? 8.085 10.110 -32.497 1.00 89.12 576 THR A CA 1
ATOM 4453 C C . THR A 1 576 ? 7.353 11.446 -32.482 1.00 89.12 576 THR A C 1
ATOM 4455 O O . THR A 1 576 ? 7.808 12.394 -33.102 1.00 89.12 576 THR A O 1
ATOM 4458 N N . GLY A 1 577 ? 6.224 11.546 -31.775 1.00 80.19 577 GLY A N 1
ATOM 4459 C CA . GLY A 1 577 ? 5.452 12.788 -31.716 1.00 80.19 577 GLY A CA 1
ATOM 4460 C C . GLY A 1 577 ? 4.414 12.943 -32.826 1.00 80.19 577 GLY A C 1
ATOM 4461 O O . GLY A 1 577 ? 3.604 13.856 -32.744 1.00 80.19 577 GLY A O 1
ATOM 4462 N N . THR A 1 578 ? 4.365 12.021 -33.788 1.00 77.31 578 THR A N 1
ATOM 4463 C CA . THR A 1 578 ? 3.527 12.083 -34.998 1.00 77.31 578 THR A CA 1
ATOM 4464 C C . THR A 1 578 ? 2.147 11.430 -34.844 1.00 77.31 578 THR A C 1
ATOM 4466 O O . THR A 1 578 ? 1.445 11.229 -35.832 1.00 77.31 578 THR A O 1
ATOM 4469 N N . GLY A 1 579 ? 1.760 11.044 -33.625 1.00 63.09 579 GLY A N 1
ATOM 4470 C CA . GLY A 1 579 ? 0.542 10.271 -33.385 1.00 63.09 579 GLY A CA 1
ATOM 4471 C C . GLY A 1 579 ? -0.778 11.010 -33.622 1.00 63.09 579 GLY A C 1
ATOM 4472 O O . GLY A 1 579 ? -0.921 12.202 -33.346 1.00 63.09 579 GLY A O 1
ATOM 4473 N N . VAL A 1 580 ? -1.758 10.259 -34.130 1.00 51.72 580 VAL A N 1
ATOM 4474 C CA . VAL A 1 580 ? -3.094 10.726 -34.534 1.00 51.72 580 VAL A CA 1
ATOM 4475 C C . VAL A 1 580 ? -3.873 11.276 -33.329 1.00 51.72 580 VAL A C 1
ATOM 4477 O O . VAL A 1 580 ? -3.968 10.622 -32.293 1.00 51.72 580 VAL A O 1
ATOM 4480 N N . GLY A 1 581 ? -4.461 12.472 -33.463 1.00 51.41 581 GLY A N 1
ATOM 4481 C CA . GLY A 1 581 ? -5.290 13.094 -32.416 1.00 51.41 581 GLY A CA 1
ATOM 4482 C C . GLY A 1 581 ? -4.532 13.972 -31.412 1.00 51.41 581 GLY A C 1
ATOM 4483 O O . GLY A 1 581 ? -5.105 14.372 -30.397 1.00 51.41 581 GLY A O 1
ATOM 4484 N N . ALA A 1 582 ? -3.269 14.309 -31.688 1.00 46.75 582 ALA A N 1
ATOM 4485 C CA . ALA A 1 582 ? -2.547 15.359 -30.979 1.00 46.75 582 ALA A CA 1
ATOM 4486 C C . ALA A 1 582 ? -3.177 16.733 -31.278 1.00 46.75 582 ALA A C 1
ATOM 4488 O O . ALA A 1 582 ? -2.716 17.481 -32.137 1.00 46.75 582 ALA A O 1
ATOM 4489 N N . GLY A 1 583 ? -4.256 17.076 -30.570 1.00 46.72 583 GLY A N 1
ATOM 4490 C CA . GLY A 1 583 ? -4.620 18.476 -30.390 1.00 46.72 583 GLY A CA 1
ATOM 4491 C C . GLY A 1 583 ? -3.383 19.215 -29.876 1.00 46.72 583 GLY A C 1
ATOM 4492 O O . GLY A 1 583 ? -2.810 18.814 -28.861 1.00 46.72 583 GLY A O 1
ATOM 4493 N N . LYS A 1 584 ? -2.959 20.244 -30.616 1.00 45.69 584 LYS A N 1
ATOM 4494 C CA . LYS A 1 584 ? -1.746 21.059 -30.424 1.00 45.69 584 LYS A CA 1
ATOM 4495 C C . LYS A 1 584 ? -1.718 21.882 -29.123 1.00 45.69 584 LYS A C 1
ATOM 4497 O O . LYS A 1 584 ? -0.999 22.866 -29.026 1.00 45.69 584 LYS A O 1
ATOM 4502 N N . GLU A 1 585 ? -2.474 21.502 -28.101 1.00 38.84 585 GLU A N 1
ATOM 4503 C CA . GLU A 1 585 ? -2.507 22.221 -26.830 1.00 38.84 585 GLU A CA 1
ATOM 4504 C C . GLU A 1 585 ? -1.741 21.435 -25.753 1.00 38.84 585 GLU A C 1
ATOM 4506 O O . GLU A 1 585 ? -2.267 20.559 -25.063 1.00 38.84 585 GLU A O 1
ATOM 4511 N N . GLY A 1 586 ? -0.446 21.757 -25.628 1.00 44.69 586 GLY A N 1
ATOM 4512 C CA . GLY A 1 586 ? 0.242 21.768 -24.331 1.00 44.69 586 GLY A CA 1
ATOM 4513 C C . GLY A 1 586 ? 1.021 20.526 -23.880 1.00 44.69 586 GLY A C 1
ATOM 4514 O O . GLY A 1 586 ? 1.073 20.271 -22.678 1.00 44.69 586 GLY A O 1
ATOM 4515 N N . ARG A 1 587 ? 1.638 19.731 -24.770 1.00 50.62 587 ARG A N 1
ATOM 4516 C CA . ARG A 1 587 ? 2.457 18.555 -24.361 1.00 50.62 587 ARG A CA 1
ATOM 4517 C C . ARG A 1 587 ? 3.804 18.377 -25.077 1.00 50.62 587 ARG A C 1
ATOM 4519 O O . ARG A 1 587 ? 4.378 17.286 -25.017 1.00 50.62 587 ARG A O 1
ATOM 4526 N N . GLU A 1 588 ? 4.320 19.415 -25.728 1.00 50.41 588 GLU A N 1
ATOM 4527 C CA . GLU A 1 588 ? 5.564 19.327 -26.510 1.00 50.41 588 GLU A CA 1
ATOM 4528 C C . GLU A 1 588 ? 6.859 19.442 -25.672 1.00 50.41 588 GLU A C 1
ATOM 4530 O O . GLU A 1 588 ? 7.874 18.931 -26.104 1.00 50.41 588 GLU A O 1
ATOM 4535 N N . GLU A 1 589 ? 6.868 19.902 -24.413 1.00 57.91 589 GLU A N 1
ATOM 4536 C CA . GLU A 1 589 ? 8.151 20.288 -23.758 1.00 57.91 589 GLU A CA 1
ATOM 4537 C C . GLU A 1 589 ? 8.620 19.453 -22.543 1.00 57.91 589 GLU A C 1
ATOM 4539 O O . GLU A 1 589 ? 9.584 19.788 -21.853 1.00 57.91 589 GLU A O 1
ATOM 4544 N N . GLU A 1 590 ? 7.967 18.339 -22.219 1.00 66.62 590 GLU A N 1
ATOM 4545 C CA . GLU A 1 590 ? 8.138 17.740 -20.883 1.00 66.62 590 GLU A CA 1
ATOM 4546 C C . GLU A 1 590 ? 8.899 16.392 -20.851 1.00 66.62 590 GLU A C 1
ATOM 4548 O O . GLU A 1 590 ? 9.078 15.790 -19.781 1.00 66.62 590 GLU A O 1
ATOM 4553 N N . CYS A 1 591 ? 9.295 15.832 -21.997 1.00 76.75 591 CYS A N 1
ATOM 4554 C CA . CYS A 1 591 ? 10.083 14.594 -22.043 1.00 76.75 591 CYS A CA 1
ATOM 4555 C C . CYS A 1 591 ? 11.580 14.901 -22.155 1.00 76.75 591 CYS A C 1
ATOM 4557 O O . CYS A 1 591 ? 11.970 15.805 -22.874 1.00 76.75 591 CYS A O 1
ATOM 4559 N N . TRP A 1 592 ? 12.437 14.117 -21.490 1.00 79.44 592 TRP A N 1
ATOM 4560 C CA . TRP A 1 592 ? 13.896 14.277 -21.590 1.00 79.44 592 TRP A CA 1
ATOM 4561 C C . TRP A 1 592 ? 14.454 14.097 -23.013 1.00 79.44 592 TRP A C 1
ATOM 4563 O O . TRP A 1 592 ? 15.481 14.675 -23.342 1.00 79.44 592 TRP A O 1
ATOM 4573 N N . LEU A 1 593 ? 13.801 13.273 -23.836 1.00 79.44 593 LEU A N 1
ATOM 4574 C CA . LEU A 1 593 ? 14.232 13.006 -25.214 1.00 79.44 593 LEU A CA 1
ATOM 4575 C C . LEU A 1 593 ? 13.776 14.073 -26.215 1.00 79.44 593 LEU A C 1
ATOM 4577 O O . LEU A 1 593 ? 14.119 13.972 -27.383 1.00 79.44 593 LEU A O 1
ATOM 4581 N N . TRP A 1 594 ? 12.994 15.061 -25.782 1.00 75.81 594 TRP A N 1
ATOM 4582 C CA . TRP A 1 594 ? 12.586 16.150 -26.656 1.00 75.81 594 TRP A CA 1
ATOM 4583 C C . TRP A 1 594 ? 13.761 17.110 -26.861 1.00 75.81 594 TRP A C 1
ATOM 4585 O O . TRP A 1 594 ? 14.401 17.515 -25.886 1.00 75.81 594 TRP A O 1
ATOM 4595 N N . GLU A 1 595 ? 14.056 17.455 -28.111 1.00 65.50 595 GLU A N 1
ATOM 4596 C CA . GLU A 1 595 ? 15.175 18.344 -28.459 1.00 65.50 595 GLU A CA 1
ATOM 4597 C C . GLU A 1 595 ? 14.729 19.718 -28.980 1.00 65.50 595 GLU A C 1
ATOM 4599 O O . GLU A 1 595 ? 15.582 20.579 -29.161 1.00 65.50 595 GLU A O 1
ATOM 4604 N N . GLY A 1 596 ? 13.416 19.964 -29.094 1.00 60.00 596 GLY A N 1
ATOM 4605 C CA . GLY A 1 596 ? 12.877 21.140 -29.785 1.00 60.00 596 GLY A CA 1
ATOM 4606 C C . GLY A 1 596 ? 12.944 20.977 -31.304 1.00 60.00 596 GLY A C 1
ATOM 4607 O O . GLY A 1 596 ? 13.773 20.220 -31.805 1.00 60.00 596 GLY A O 1
ATOM 4608 N N . GLU A 1 597 ? 12.051 21.663 -32.013 1.00 47.72 597 GLU A N 1
ATOM 4609 C CA . GLU A 1 597 ? 12.279 22.059 -33.410 1.00 47.72 597 GLU A CA 1
ATOM 4610 C C . GLU A 1 597 ? 12.679 23.532 -33.442 1.00 47.72 597 GLU A C 1
ATOM 4612 O O . GLU A 1 597 ? 12.101 24.306 -32.638 1.00 47.72 597 GLU A O 1
#

InterPro domains:
  IPR009286 Inositol-pentakisphosphate 2-kinase [PF06090] (236-563)
  IPR009286 Inositol-pentakisphosphate 2-kinase [PTHR14456] (234-571)
  IPR024079 Metallopeptidase, catalytic domain superfamily [G3DSA:3.40.390.10] (60-199)
  IPR043001 Inositol-pentakisphosphate 2-kinase, N-terminal lobe [G3DSA:3.30.200.110] (233-370)

Organism: Venturia inaequalis (NCBI:txid5025)

Foldseek 3Di:
DDDDDDDDDDDDDDDDDDDDDDDDDDADADAFPPDDQFCLLLLVQVVVPPPDDDDDDQSQAEAEEEEEEEEEPVCQPQFDVVLVVQLQVVQQVRCVVSNYHYDHPYYDYHHDNCVLQVHPLLVCLQVPPDDWPSHAYEYARQNHDPPDQKAFDADDDPDDPSSRSNGHMYGHNQLGAPRPPPPSVNSRSVVVRVSCNSAPLFKGKWKWAQDPDPPGFIETGRDDDDDRIFMWMWGFDDDDLWKTKIQIAGSDPVPHDPVCCVQRPQKIKIFTWDFQAPPDPDDQDSDDHDAPVVQVVCCVVPVPVLDDPLAAFDKDKHFYDLVRQVVNQSSVVSCVVVVVDDPSCHRTGTDSHRIIIITRHLDDDPQFLDKDKDQLAQLDAALPFDPLFLFGLVLLLCVVVVHDDQAQSVCLQCVDDPDDQPPVPPDPDPTPPPPVPVVRPRPVVNVVVVVCCSPPNPVNVSSNSLNVLLCVLQVRFLQVQKDQDDDPDDDPPPCPLPGHFIDGDPPHDPSSLQSNQQSVLSNGKMKMWTWGADPVRDTDIRIYIGSSGGRDSVPRVSSRVRNSSVVCSRVQCSRNVNHDPPPVPDSQRRHPSRDDD

Radius of gyration: 29.75 Å; chains: 1; bounding box: 75×60×80 Å

Secondary structure (DSSP, 8-state):
--------------------------------S--PPPTHHHHHHHHHT-SS--------EEEEEEEEEEE-GGGTTSS-HHHHHHHHHHHHHHHGGGTEEEEEEEEEEEE-HHHHTTTTHHHHHHHH--S-TTSEEEEEETTPPTT--EEEPPPPSS--TTTTTS-SEEEEGGGSTT-SSTTSTTSHHHHHHHHHHTS-TTEEEEEEEE-SSSSS-EEEESS--STTEEEEEEEEEEE-SSEEEEEEEESSSTT--TTTHHHHTTEEEEEEEEEE-TT------------HHHHHHHIIIIIGGGS-TTTB--EEEEEE-HHHHHHHHHHHHHHHHTT-S-GGGTTEEEP--SEEEEEE--SPPTTEEEEEEE----SS--TTS-TT-SS-HHHHHHHHTT---S--GGGGS---TTS--TTT-SS-PPPTTS---TT----HHHHHHHHHHHHTSHHHHHHHHHHHHHHHH-SS-HHHHEEE---SSPPPTT-TT----EEE-TT--HHHHHHHHHHHHHTT-EEEEEEEE-TTS-EEEEEEEE------SS-HHHHHHHHHHHHHHHHTTTTTT--TT--SSS-SS-STT----